Protein AF-A0AA91JUD6-F1 (afdb_monomer)

pLDDT: mean 76.7, std 18.63, range [24.27, 95.81]

Foldseek 3Di:
DCVVCCVVAVVLAPDPDDDDDPVCVCLQCDPPDVPRPNVSRDPDDDDDDDDPDPVDDDDDDDDDDDPPDDPPDLPVVLVVLPPPDLAEEAEDEAFQPDGDDDPSSLVSQVSSCVSPPQFPQLLRYEYEHAFDDDPVGGCVVVLVVCQVCVVVSVRRHNYYWYFHPVDPVRCVPTPVVVNVVSCVVCVVVRVVSSVVVVVVVLVVVLVVLLVVLVVVLVVLVCLLPPDVVQLVCCLVPQAQPQLLVVLVVVLVVLVVLLPPFDPVLVVLLVVLLVVLLDDDPVADLLNQLVVQCVVPVDSLRSLLVSLVVSLVVNLVSLVVSLVVLQVLLQVLLLSSQCSCCPRNVCVLQDPDHGLVSLVSLLVLFDPPQVLLNVLSVLSSDDPPCSSVVSCVLLVVLSVCSHSVNDDAPVNVVVVVVVVVVVVVVVVVVVVPDPDDDDDDDDDDDDDDDDDDDDDDDDDDDDDDDDDDDDDDDDDDDDDDDDVVVVVVVVVVVVSSVSSVVVSSVSSVSSSVSSSVSVVVCSSVSSNVSSVSSVSSCCRCPVDPCNSVSSSVSCPPLVNVVRSPPVSVVSVVSVVVSVVSVVVSVVVSVCSDPVNVCVVVPPD

Structure (mmCIF, N/CA/C/O backbone):
data_AF-A0AA91JUD6-F1
#
_entry.id   AF-A0AA91JUD6-F1
#
loop_
_atom_site.group_PDB
_atom_site.id
_atom_site.type_symbol
_atom_site.label_atom_id
_atom_site.label_alt_id
_atom_site.label_comp_id
_atom_site.label_asym_id
_atom_site.label_entity_id
_atom_site.label_seq_id
_atom_site.pdbx_PDB_ins_code
_atom_site.Cartn_x
_atom_site.Cartn_y
_atom_site.Cartn_z
_atom_site.occupancy
_atom_site.B_iso_or_equiv
_atom_site.auth_seq_id
_atom_site.auth_comp_id
_atom_site.auth_asym_id
_atom_site.auth_atom_id
_atom_site.pdbx_PDB_model_num
ATOM 1 N N . MET A 1 1 ? -6.968 -8.978 70.827 1.00 55.72 1 MET A N 1
ATOM 2 C CA . MET A 1 1 ? -7.531 -10.161 71.516 1.00 55.72 1 MET A CA 1
ATOM 3 C C . MET A 1 1 ? -7.317 -11.447 70.709 1.00 55.72 1 MET A C 1
ATOM 5 O O . MET A 1 1 ? -6.637 -12.331 71.208 1.00 55.72 1 MET A O 1
ATOM 9 N N . TYR A 1 2 ? -7.760 -11.520 69.444 1.00 63.50 2 TYR A N 1
ATOM 10 C CA . TYR A 1 2 ? -7.611 -12.704 68.572 1.00 63.50 2 TYR A CA 1
ATOM 11 C C . TYR A 1 2 ? -6.176 -13.236 68.401 1.00 63.50 2 TYR A C 1
ATOM 13 O O . TYR A 1 2 ? -5.949 -14.436 68.540 1.00 63.50 2 TYR A O 1
ATOM 21 N N . TYR A 1 3 ? -5.194 -12.368 68.138 1.00 68.06 3 TYR A N 1
ATOM 22 C CA . TYR A 1 3 ? -3.823 -12.805 67.822 1.00 68.06 3 TYR A CA 1
ATOM 23 C C . TYR A 1 3 ? -3.093 -13.451 69.017 1.00 68.06 3 TYR A C 1
ATOM 25 O O . TYR A 1 3 ? -2.318 -14.385 68.844 1.00 68.06 3 TYR A O 1
ATOM 33 N N . GLY A 1 4 ? -3.378 -12.994 70.242 1.00 73.00 4 GLY A N 1
ATOM 34 C CA . GLY A 1 4 ? -2.708 -13.471 71.460 1.00 73.00 4 GLY A CA 1
ATOM 35 C C . GLY A 1 4 ? -3.134 -14.872 71.908 1.00 73.00 4 GLY A C 1
ATOM 36 O O . GLY A 1 4 ? -2.356 -15.556 72.559 1.00 73.00 4 GLY A O 1
ATOM 37 N N . LYS A 1 5 ? -4.339 -15.311 71.524 1.00 76.69 5 LYS A N 1
ATOM 38 C CA . LYS A 1 5 ? -4.916 -16.620 71.882 1.00 76.69 5 LYS A CA 1
ATOM 39 C C . LYS A 1 5 ? -4.948 -17.607 70.706 1.00 76.69 5 LYS A C 1
ATOM 41 O O . LYS A 1 5 ? -5.511 -18.687 70.831 1.00 76.69 5 LYS A O 1
ATOM 46 N N . TYR A 1 6 ? -4.340 -17.269 69.560 1.00 79.50 6 TYR A N 1
ATOM 47 C CA . TYR A 1 6 ? -4.448 -18.051 68.316 1.00 79.50 6 TYR A CA 1
ATOM 48 C C . TYR A 1 6 ? -4.077 -19.528 68.481 1.00 79.50 6 TYR A C 1
ATOM 50 O O . TYR A 1 6 ? -4.792 -20.398 67.990 1.00 79.50 6 TYR A O 1
ATOM 58 N N . GLN A 1 7 ? -3.006 -19.831 69.220 1.00 81.12 7 GLN A N 1
ATOM 59 C CA . GLN A 1 7 ? -2.581 -21.218 69.449 1.00 81.12 7 GLN A CA 1
ATOM 60 C C . GLN A 1 7 ? -3.630 -22.056 70.194 1.00 81.12 7 GLN A C 1
ATOM 62 O O . GLN A 1 7 ? -3.669 -23.269 70.024 1.00 81.12 7 GLN A O 1
ATOM 67 N N . GLU A 1 8 ? -4.500 -21.422 70.980 1.00 80.06 8 GLU A N 1
ATOM 68 C CA . GLU A 1 8 ? -5.513 -22.099 71.793 1.00 80.06 8 GLU A CA 1
ATOM 69 C C . GLU A 1 8 ? -6.764 -22.477 70.992 1.00 80.06 8 GLU A C 1
ATOM 71 O O . GLU A 1 8 ? -7.475 -23.404 71.378 1.00 80.06 8 GLU A O 1
ATOM 76 N N . TYR A 1 9 ? -7.040 -21.781 69.882 1.00 80.94 9 TYR A N 1
ATOM 77 C CA . TYR A 1 9 ? -8.242 -22.015 69.076 1.00 80.94 9 TYR A CA 1
ATOM 78 C C . TYR A 1 9 ? -7.978 -22.401 67.616 1.00 80.94 9 TYR A C 1
ATOM 80 O O . TYR A 1 9 ? -8.907 -22.809 66.923 1.00 80.94 9 TYR A O 1
ATOM 88 N N . LYS A 1 10 ? -6.725 -22.351 67.140 1.00 82.50 10 LYS A N 1
ATOM 89 C CA . LYS A 1 10 ? -6.334 -22.699 65.760 1.00 82.50 10 LYS A CA 1
ATOM 90 C C . LYS A 1 10 ? -6.851 -24.065 65.303 1.00 82.50 10 LYS A C 1
ATOM 92 O O . LYS A 1 10 ? -7.220 -24.211 64.143 1.00 82.50 10 LYS A O 1
ATOM 97 N N . SER A 1 11 ? -6.885 -25.056 66.196 1.00 82.19 11 SER A N 1
ATOM 98 C CA . SER A 1 11 ? -7.379 -26.408 65.894 1.00 82.19 11 SER A CA 1
ATOM 99 C C . SER A 1 11 ? -8.873 -26.466 65.566 1.00 82.19 11 SER A C 1
ATOM 101 O O . SER A 1 11 ? -9.332 -27.480 65.054 1.00 82.19 11 SER A O 1
ATOM 103 N N . PHE A 1 12 ? -9.625 -25.407 65.873 1.00 79.12 12 PHE A N 1
ATOM 104 C CA . PHE A 1 12 ? -11.058 -25.291 65.608 1.00 79.12 12 PHE A CA 1
ATOM 105 C C . PHE A 1 12 ? -11.364 -24.445 64.358 1.00 79.12 12 PHE A C 1
ATOM 107 O O . PHE A 1 12 ? -12.526 -24.228 64.037 1.00 79.12 12 PHE A O 1
ATOM 114 N N . ILE A 1 13 ? -10.347 -23.960 63.635 1.00 81.44 13 ILE A N 1
ATOM 115 C CA . ILE A 1 13 ? -10.526 -23.175 62.405 1.00 81.44 13 ILE A CA 1
ATOM 116 C C . ILE A 1 13 ? -10.611 -24.123 61.200 1.00 81.44 13 ILE A C 1
ATOM 118 O O . ILE A 1 13 ? -9.805 -25.043 61.080 1.00 81.44 13 ILE A O 1
ATOM 122 N N . ASN A 1 14 ? -11.544 -23.863 60.274 1.00 81.31 14 ASN A N 1
ATOM 123 C CA . ASN A 1 14 ? -11.761 -24.632 59.033 1.00 81.31 14 ASN A CA 1
ATOM 124 C C . ASN A 1 14 ? -12.107 -26.121 59.233 1.00 81.31 14 ASN A C 1
ATOM 126 O O . ASN A 1 14 ? -11.886 -26.935 58.336 1.00 81.31 14 ASN A O 1
ATOM 130 N N . ILE A 1 15 ? -12.662 -26.481 60.389 1.00 82.62 15 ILE A N 1
ATOM 131 C CA . ILE A 1 15 ? -13.211 -27.820 60.627 1.00 82.62 15 ILE A CA 1
ATOM 132 C C . ILE A 1 15 ? -14.673 -27.909 60.146 1.00 82.62 15 ILE A C 1
ATOM 134 O O . ILE A 1 15 ? -15.346 -26.878 60.052 1.00 82.62 15 ILE A O 1
ATOM 138 N N . PRO A 1 16 ? -15.187 -29.116 59.838 1.00 82.62 16 PRO A N 1
ATOM 139 C CA . PRO A 1 16 ? -16.609 -29.315 59.559 1.00 82.62 16 PRO A CA 1
ATOM 140 C C . PRO A 1 16 ? -17.499 -28.883 60.741 1.00 82.62 16 PRO A C 1
ATOM 142 O O . PRO A 1 16 ? -17.035 -28.935 61.883 1.00 82.62 16 PRO A O 1
ATOM 145 N N . PRO A 1 17 ? -18.774 -28.510 60.502 1.00 83.81 17 PRO A N 1
ATOM 146 C CA . PRO A 1 17 ? -19.705 -28.148 61.570 1.00 83.81 17 PRO A CA 1
ATOM 147 C C . PRO A 1 17 ? -19.838 -29.252 62.628 1.00 83.81 17 PRO A C 1
ATOM 149 O O . PRO A 1 17 ? -20.084 -30.413 62.299 1.00 83.81 17 PRO A O 1
ATOM 152 N N . GLU A 1 18 ? -19.698 -28.878 63.898 1.00 85.25 18 GLU A N 1
ATOM 153 C CA . GLU A 1 18 ? -19.833 -29.777 65.047 1.00 85.25 18 GLU A CA 1
ATOM 154 C C . GLU A 1 18 ? -21.247 -29.656 65.643 1.00 85.25 18 GLU A C 1
ATOM 156 O O . GLU A 1 18 ? -21.742 -28.550 65.862 1.00 85.25 18 GLU A O 1
ATOM 161 N N . ILE A 1 19 ? -21.906 -30.788 65.920 1.00 84.75 19 ILE A N 1
ATOM 162 C CA . ILE A 1 19 ? -23.180 -30.819 66.656 1.00 84.75 19 ILE A CA 1
ATOM 163 C C . ILE A 1 19 ? -22.861 -30.959 68.144 1.00 84.75 19 ILE A C 1
ATOM 165 O O . ILE A 1 19 ? -22.230 -31.933 68.549 1.00 84.75 19 ILE A O 1
ATOM 169 N N . ILE A 1 20 ? -23.323 -30.005 68.950 1.00 86.31 20 ILE A N 1
ATOM 170 C CA . ILE A 1 20 ? -23.045 -29.931 70.390 1.00 86.31 20 ILE A CA 1
ATOM 171 C C . ILE A 1 20 ? -24.327 -30.045 71.224 1.00 86.31 20 ILE A C 1
ATOM 173 O O . ILE A 1 20 ? -25.421 -29.731 70.752 1.00 86.31 20 ILE A O 1
ATOM 177 N N . ASP A 1 21 ? -24.199 -30.477 72.482 1.00 85.38 21 ASP A N 1
ATOM 178 C CA . ASP A 1 21 ? -25.313 -30.484 73.435 1.00 85.38 21 ASP A CA 1
ATOM 179 C C . ASP A 1 21 ? -25.640 -29.051 73.895 1.00 85.38 21 ASP A C 1
ATOM 181 O O . ASP A 1 21 ? -24.763 -28.187 73.995 1.00 85.38 21 ASP A O 1
ATOM 185 N N . ARG A 1 22 ? -26.907 -28.791 74.242 1.00 82.44 22 ARG A N 1
ATOM 186 C CA . ARG A 1 22 ? -27.370 -27.491 74.756 1.00 82.44 22 ARG A CA 1
ATOM 187 C C . ARG A 1 22 ? -26.539 -27.006 75.945 1.00 82.44 22 ARG A C 1
ATOM 189 O O . ARG A 1 22 ? -26.330 -25.803 76.092 1.00 82.44 22 ARG A O 1
ATOM 196 N N . LYS A 1 23 ? -26.086 -27.923 76.802 1.00 85.00 23 LYS A N 1
ATOM 197 C CA . LYS A 1 23 ? -25.277 -27.594 77.988 1.00 85.00 23 LYS A CA 1
ATOM 198 C C . LYS A 1 23 ? -23.913 -27.009 77.624 1.00 85.00 23 LYS A C 1
ATOM 200 O O . LYS A 1 23 ? -23.383 -26.204 78.386 1.00 85.00 23 LYS A O 1
ATOM 205 N N . ASP A 1 24 ? -23.385 -27.371 76.459 1.00 84.19 24 ASP A N 1
ATOM 206 C CA . ASP A 1 24 ? -22.064 -26.957 75.996 1.00 84.19 24 ASP A CA 1
ATOM 207 C C . ASP A 1 24 ? -22.094 -25.656 75.189 1.00 84.19 24 ASP A C 1
ATOM 209 O O . ASP A 1 24 ? -21.037 -25.071 74.973 1.00 84.19 24 ASP A O 1
ATOM 213 N N . ILE A 1 25 ? -23.274 -25.150 74.798 1.00 82.88 25 ILE A N 1
ATOM 214 C CA . ILE A 1 25 ? -23.415 -23.935 73.974 1.00 82.88 25 ILE A CA 1
ATOM 215 C C . ILE A 1 25 ? -22.608 -22.765 74.545 1.00 82.88 25 ILE A C 1
ATOM 217 O O . ILE A 1 25 ? -21.831 -22.157 73.814 1.00 82.88 25 ILE A O 1
ATOM 221 N N . LYS 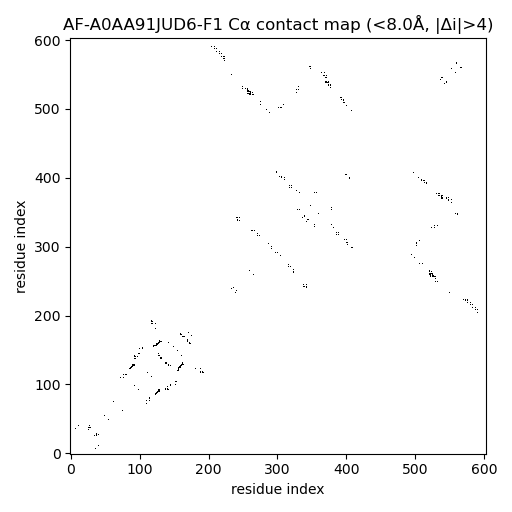A 1 26 ? -22.721 -22.489 75.854 1.00 79.81 26 LYS A N 1
ATOM 222 C CA . LYS A 1 26 ? -22.003 -21.377 76.513 1.00 79.81 26 LYS A CA 1
ATOM 223 C C . LYS A 1 26 ? -20.490 -21.422 76.278 1.00 79.81 26 LYS A C 1
ATOM 225 O O . LYS A 1 26 ? -19.874 -20.396 76.018 1.00 79.81 26 LYS A O 1
ATOM 230 N N . LYS A 1 27 ? -19.901 -22.621 76.241 1.00 80.44 27 LYS A N 1
ATOM 231 C CA . LYS A 1 27 ? -18.469 -22.838 75.976 1.00 80.44 27 LYS A CA 1
ATOM 232 C C . LYS A 1 27 ? -18.036 -22.381 74.578 1.00 80.44 27 LYS A C 1
ATOM 234 O O . LYS A 1 27 ? -16.847 -22.203 74.335 1.00 80.44 27 LYS A O 1
ATOM 239 N N . TYR A 1 28 ? -18.961 -22.216 73.647 1.00 78.31 28 TYR A N 1
ATOM 240 C CA . TYR A 1 28 ? -18.664 -21.812 72.277 1.00 78.31 28 TYR A CA 1
ATOM 241 C C . TYR A 1 28 ? -19.076 -20.365 71.981 1.00 78.31 28 TYR A C 1
ATOM 243 O O . TYR A 1 28 ? -18.701 -19.857 70.934 1.00 78.31 28 TYR A O 1
ATOM 251 N N . ILE A 1 29 ? -19.785 -19.681 72.889 1.00 76.00 29 ILE A N 1
ATOM 252 C CA . ILE A 1 29 ? -20.316 -18.330 72.632 1.00 76.00 29 ILE A CA 1
ATOM 253 C C . ILE A 1 29 ? -19.901 -17.265 73.651 1.00 76.00 29 ILE A C 1
ATOM 255 O O . ILE A 1 29 ? -20.037 -16.085 73.347 1.00 76.00 29 ILE A O 1
ATOM 259 N N . SER A 1 30 ? -19.400 -17.633 74.838 1.00 71.81 30 SER A N 1
ATOM 260 C CA . SER A 1 30 ? -19.009 -16.657 75.863 1.00 71.81 30 SER A CA 1
ATOM 261 C C . SER A 1 30 ? -17.625 -16.910 76.470 1.00 71.81 30 SER A C 1
ATOM 263 O O . SER A 1 30 ? -17.129 -18.042 76.551 1.00 71.81 30 SER A O 1
ATOM 265 N N . ASP A 1 31 ? -16.997 -15.815 76.909 1.00 69.88 31 ASP A N 1
ATOM 266 C CA . ASP A 1 31 ? -15.751 -15.805 77.681 1.00 69.88 31 ASP A CA 1
ATOM 267 C C . ASP A 1 31 ? -16.073 -15.723 79.183 1.00 69.88 31 ASP A C 1
ATOM 269 O O . ASP A 1 31 ? -15.815 -14.714 79.833 1.00 69.88 31 ASP A O 1
ATOM 273 N N . ASP A 1 32 ? -16.708 -16.767 79.728 1.00 57.56 32 ASP A N 1
ATOM 274 C CA . ASP A 1 32 ? -17.216 -16.748 81.113 1.00 57.56 32 ASP A CA 1
ATOM 275 C C . ASP A 1 32 ? -16.092 -16.676 82.179 1.00 57.56 32 ASP A C 1
ATOM 277 O O . ASP A 1 32 ? -16.353 -16.219 83.286 1.00 57.56 32 ASP A O 1
ATOM 281 N N . ASP A 1 33 ? -14.842 -17.064 81.861 1.00 58.56 33 ASP A N 1
ATOM 282 C CA . ASP A 1 33 ? -13.745 -17.215 82.846 1.00 58.56 33 ASP A CA 1
ATOM 283 C C . ASP A 1 33 ? -12.336 -16.792 82.349 1.00 58.56 33 ASP A C 1
ATOM 285 O O . ASP A 1 33 ? -11.325 -17.086 82.996 1.00 58.56 33 ASP A O 1
ATOM 289 N N . GLY A 1 34 ? -12.191 -16.195 81.158 1.00 60.41 34 GLY A N 1
ATOM 290 C CA . GLY A 1 34 ? -10.887 -15.833 80.568 1.00 60.41 34 GLY A CA 1
ATOM 291 C C . GLY A 1 34 ? -10.033 -17.018 80.083 1.00 60.41 34 GLY A C 1
ATOM 292 O O . GLY A 1 34 ? -9.062 -16.821 79.343 1.00 60.41 34 GLY A O 1
ATOM 293 N N . LYS A 1 35 ? -10.401 -18.249 80.467 1.00 61.38 35 LYS A N 1
ATOM 294 C CA . LYS A 1 35 ? -9.728 -19.525 80.150 1.00 61.38 35 LYS A CA 1
ATOM 295 C C . LYS A 1 35 ? -10.261 -20.229 78.903 1.00 61.38 35 LYS A C 1
ATOM 297 O O . LYS A 1 35 ? -9.716 -21.258 78.509 1.00 61.38 35 LYS A O 1
ATOM 302 N N . ASN A 1 36 ? -11.346 -19.736 78.317 1.00 70.94 36 ASN A N 1
ATOM 303 C CA . ASN A 1 36 ? -12.001 -20.387 77.195 1.00 70.94 36 ASN A CA 1
ATOM 304 C C . ASN A 1 36 ? -11.754 -19.587 75.918 1.00 70.94 36 ASN A C 1
ATOM 306 O O . ASN A 1 36 ? -12.243 -18.477 75.796 1.00 70.94 36 ASN A O 1
ATOM 310 N N . SER A 1 37 ? -11.013 -20.147 74.966 1.00 75.31 37 SER A N 1
ATOM 311 C CA . SER A 1 37 ? -10.688 -19.466 73.701 1.00 75.31 37 SER A CA 1
ATOM 312 C C . SER A 1 37 ? -11.450 -20.040 72.505 1.00 75.31 37 SER A C 1
ATOM 314 O O . SER A 1 37 ? -11.272 -19.575 71.385 1.00 75.31 37 SER A O 1
ATOM 316 N N . LYS A 1 38 ? -12.322 -21.036 72.727 1.00 78.31 38 LYS A N 1
ATOM 317 C CA . LYS A 1 38 ? -13.057 -21.724 71.655 1.00 78.31 38 LYS A CA 1
ATOM 318 C C . LYS A 1 38 ? -14.015 -20.813 70.893 1.00 78.31 38 LYS A C 1
ATOM 320 O O . LYS A 1 38 ? -14.143 -20.972 69.685 1.00 78.31 38 LYS A O 1
ATOM 325 N N . TYR A 1 39 ? -14.639 -19.853 71.576 1.00 79.88 39 TYR A N 1
ATOM 326 C CA . TYR A 1 39 ? -15.582 -18.916 70.958 1.00 79.88 39 TYR A CA 1
ATOM 327 C C . TYR A 1 39 ? -14.944 -18.084 69.832 1.00 79.88 39 TYR A C 1
ATOM 329 O O . TYR A 1 39 ? -15.621 -17.722 68.879 1.00 79.88 39 TYR A O 1
ATOM 337 N N . LEU A 1 40 ? -13.623 -17.858 69.883 1.00 79.38 40 LEU A N 1
ATOM 338 C CA . LEU A 1 40 ? -12.876 -17.112 68.861 1.00 79.38 40 LEU A CA 1
ATOM 339 C C . LEU A 1 40 ? -12.769 -17.855 67.518 1.00 79.38 40 LEU A C 1
ATOM 341 O O . LEU A 1 40 ? -12.414 -17.243 66.514 1.00 79.38 40 LEU A O 1
ATOM 345 N N . ALA A 1 41 ? -13.034 -19.165 67.491 1.00 80.12 41 ALA A N 1
ATOM 346 C CA . ALA A 1 41 ? -13.034 -19.973 66.271 1.00 80.12 41 ALA A CA 1
ATOM 347 C C . ALA A 1 41 ? -14.442 -20.224 65.707 1.00 80.12 41 ALA A C 1
ATOM 349 O O . ALA A 1 41 ? -14.574 -20.851 64.655 1.00 80.12 41 ALA A O 1
ATOM 350 N N . VAL A 1 42 ? -15.494 -19.771 66.395 1.00 79.88 42 VAL A N 1
ATOM 351 C CA . VAL A 1 42 ? -16.877 -20.014 65.980 1.00 79.88 42 VAL A CA 1
ATOM 352 C C . VAL A 1 42 ? -17.281 -18.976 64.944 1.00 79.88 42 VAL A C 1
ATOM 354 O O . VAL A 1 42 ? -17.349 -17.786 65.229 1.00 79.88 42 VAL A O 1
ATOM 357 N N . LYS A 1 43 ? -17.549 -19.445 63.723 1.00 76.94 43 LYS A N 1
ATOM 358 C CA . LYS A 1 43 ? -18.047 -18.606 62.627 1.00 76.94 43 LYS A CA 1
ATOM 359 C C . LYS A 1 43 ? -19.559 -18.377 62.712 1.00 76.94 43 LYS A C 1
ATOM 361 O O . LYS A 1 43 ? -20.024 -17.289 62.406 1.00 76.94 43 LYS A O 1
ATOM 366 N N . GLU A 1 44 ? -20.312 -19.413 63.074 1.00 78.12 44 GLU A N 1
ATOM 367 C CA . GLU A 1 44 ? -21.776 -19.411 63.108 1.00 78.12 44 GLU A CA 1
ATOM 368 C C . GLU A 1 44 ? -22.259 -20.481 64.096 1.00 78.12 44 GLU A C 1
ATOM 370 O O . GLU A 1 44 ? -21.678 -21.568 64.164 1.00 78.12 44 GLU A O 1
ATOM 375 N N . LEU A 1 45 ? -23.322 -20.187 64.849 1.00 80.19 45 LEU A N 1
ATOM 376 C CA . LEU A 1 45 ? -24.024 -21.151 65.694 1.00 80.19 45 LEU A CA 1
ATOM 377 C C . LEU A 1 45 ? -25.480 -21.258 65.234 1.00 80.19 45 LEU A C 1
ATOM 379 O O . LEU A 1 45 ? -26.263 -20.331 65.416 1.00 80.19 45 LEU A O 1
ATOM 383 N N . GLY A 1 46 ? -25.858 -22.417 64.695 1.00 82.31 46 GLY A N 1
ATOM 384 C CA . GLY A 1 46 ? -27.246 -22.721 64.351 1.00 82.31 46 GLY A CA 1
ATOM 385 C C . GLY A 1 46 ? -27.948 -23.482 65.473 1.00 82.31 46 GLY A C 1
ATOM 386 O O . GLY A 1 46 ? -27.578 -24.616 65.777 1.00 82.31 46 GLY A O 1
ATOM 387 N N . ILE A 1 47 ? -28.996 -22.902 66.062 1.00 80.81 47 ILE A N 1
ATOM 388 C CA . ILE A 1 47 ? -29.846 -23.583 67.048 1.00 80.81 47 ILE A CA 1
ATOM 389 C C . ILE A 1 47 ? -31.136 -24.022 66.360 1.00 80.81 47 ILE A C 1
ATOM 391 O O . ILE A 1 47 ? -31.890 -23.200 65.849 1.00 80.81 47 ILE A O 1
ATOM 395 N N . ARG A 1 48 ? -31.410 -25.330 66.367 1.00 77.88 48 ARG A N 1
ATOM 396 C CA . ARG A 1 48 ? -32.671 -25.898 65.874 1.00 77.88 48 ARG A CA 1
ATOM 397 C C . ARG A 1 48 ? -33.447 -26.487 67.040 1.00 77.88 48 ARG A C 1
ATOM 399 O O . ARG A 1 48 ? -32.971 -27.403 67.707 1.00 77.88 48 ARG A O 1
ATOM 406 N N . CYS A 1 49 ? -34.644 -25.975 67.277 1.00 74.00 49 CYS A N 1
ATOM 407 C CA . CYS A 1 49 ? -35.554 -26.477 68.297 1.00 74.00 49 CYS A CA 1
ATOM 408 C C . CYS A 1 49 ? -36.983 -26.533 67.749 1.00 74.00 49 CYS A C 1
ATOM 410 O O . CYS A 1 49 ? -37.306 -25.887 66.754 1.00 74.00 49 CYS A O 1
ATOM 412 N N . GLN A 1 50 ? -37.836 -27.338 68.384 1.00 69.81 50 GLN A N 1
ATOM 413 C CA . GLN A 1 50 ? -39.263 -27.321 68.077 1.00 69.81 50 GLN A CA 1
ATOM 414 C C . GLN A 1 50 ? -39.885 -26.046 68.642 1.00 69.81 50 GLN A C 1
ATOM 416 O O . GLN A 1 50 ? -39.702 -25.726 69.819 1.00 69.81 50 GLN A O 1
ATOM 421 N N . PHE A 1 51 ? -40.623 -25.332 67.797 1.00 69.25 51 PHE A N 1
ATOM 422 C CA . PHE A 1 51 ? -41.384 -24.166 68.213 1.00 69.25 51 PHE A CA 1
ATOM 423 C C . PHE A 1 51 ? -42.637 -24.610 68.979 1.00 69.25 51 PHE A C 1
ATOM 425 O O . PHE A 1 51 ? -43.267 -25.605 68.622 1.00 69.25 51 PHE A O 1
ATOM 432 N N . GLN A 1 52 ? -42.993 -23.896 70.051 1.00 63.41 52 GLN A N 1
ATOM 433 C CA . GLN A 1 52 ? -44.102 -24.297 70.932 1.00 63.41 52 GLN A CA 1
ATOM 434 C C . GLN A 1 52 ? -45.475 -24.219 70.238 1.00 63.41 52 GLN A C 1
ATOM 436 O O . GLN A 1 52 ? -46.386 -24.954 70.612 1.00 63.41 52 GLN A O 1
ATOM 441 N N . ASN A 1 53 ? -45.612 -23.385 69.201 1.00 64.75 53 ASN A N 1
ATOM 442 C CA . ASN A 1 53 ? -46.822 -23.293 68.384 1.00 64.75 53 ASN A CA 1
ATOM 443 C C . ASN A 1 53 ? -46.672 -24.149 67.117 1.00 64.75 53 ASN A C 1
ATOM 445 O O . ASN A 1 53 ? -45.951 -23.769 66.199 1.00 64.75 53 ASN A O 1
ATOM 449 N N . GLN A 1 54 ? -47.373 -25.285 67.056 1.00 59.38 54 GLN A N 1
ATOM 450 C CA . GLN A 1 54 ? -47.292 -26.235 65.932 1.00 59.38 54 GLN A CA 1
ATOM 451 C C . GLN A 1 54 ? -47.941 -25.732 64.630 1.00 59.38 54 GLN A C 1
ATOM 453 O O . GLN A 1 54 ? -47.693 -26.298 63.572 1.00 59.38 54 GLN A O 1
ATOM 458 N N . GLU A 1 55 ? -48.762 -24.681 64.701 1.00 61.09 55 GLU A N 1
ATOM 459 C CA . GLU A 1 55 ? -49.440 -24.072 63.543 1.00 61.09 55 GLU A CA 1
ATOM 460 C C . GLU A 1 55 ? -48.535 -23.123 62.741 1.00 61.09 55 GLU A C 1
ATOM 462 O O . GLU A 1 55 ? -48.933 -22.603 61.702 1.00 61.09 55 GLU A O 1
ATOM 467 N N . VAL A 1 56 ? -47.313 -22.886 63.220 1.00 64.56 56 VAL A N 1
ATOM 468 C CA . VAL A 1 56 ? -46.356 -21.967 62.611 1.00 64.56 56 VAL A CA 1
ATOM 469 C C . VAL A 1 56 ? -45.330 -22.768 61.807 1.00 64.56 56 VAL A C 1
ATOM 471 O O . VAL A 1 56 ? -44.829 -23.789 62.279 1.00 64.56 56 VAL A O 1
ATOM 474 N N . GLY A 1 57 ? -45.032 -22.317 60.583 1.00 65.94 57 GLY A N 1
ATOM 475 C CA . GLY A 1 57 ? -44.024 -22.928 59.711 1.00 65.94 57 GLY A CA 1
ATOM 476 C C . GLY A 1 57 ? -42.593 -22.823 60.259 1.00 65.94 57 GLY A C 1
ATOM 477 O O . GLY A 1 57 ? -42.357 -22.507 61.425 1.00 65.94 57 GLY A O 1
ATOM 478 N N . HIS A 1 58 ? -41.596 -23.085 59.413 1.00 70.00 58 HIS A N 1
ATOM 479 C CA . HIS A 1 58 ? -40.195 -22.931 59.807 1.00 70.00 58 HIS A CA 1
ATOM 480 C C . HIS A 1 58 ? -39.850 -21.449 60.012 1.00 70.00 58 HIS A C 1
ATOM 482 O O . HIS A 1 58 ? -39.806 -20.694 59.049 1.00 70.00 58 HIS A O 1
ATOM 488 N N . ILE A 1 59 ? -39.578 -21.050 61.257 1.00 76.25 59 ILE A N 1
ATOM 489 C CA . ILE A 1 59 ? -39.050 -19.721 61.593 1.00 76.25 59 ILE A CA 1
ATOM 490 C C . ILE A 1 59 ? -37.564 -19.838 61.904 1.00 76.25 59 ILE A C 1
ATOM 492 O O . ILE A 1 59 ? -37.157 -20.661 62.728 1.00 76.25 59 ILE A O 1
ATOM 496 N N . GLY A 1 60 ? -36.771 -18.976 61.274 1.00 77.69 60 GLY A N 1
ATOM 497 C CA . GLY A 1 60 ? -35.403 -18.684 61.677 1.00 77.69 60 GLY A CA 1
ATOM 498 C C . GLY A 1 60 ? -35.358 -17.388 62.479 1.00 77.69 60 GLY A C 1
ATOM 499 O O . GLY A 1 60 ? -36.013 -16.414 62.124 1.00 77.69 60 GLY A O 1
ATOM 500 N N . VAL A 1 61 ? -34.579 -17.370 63.558 1.00 81.50 61 VAL A N 1
ATOM 501 C CA . VAL A 1 61 ? -34.203 -16.128 64.240 1.00 81.50 61 VAL A CA 1
ATOM 502 C C . VAL A 1 61 ? -32.699 -15.998 64.112 1.00 81.50 61 VAL A C 1
ATOM 504 O O . VAL A 1 61 ? -31.965 -16.904 64.509 1.00 81.50 61 VAL A O 1
ATOM 507 N N . ILE A 1 62 ? -32.257 -14.885 63.537 1.00 79.38 62 ILE A N 1
ATOM 508 C CA . ILE A 1 62 ? -30.843 -14.574 63.376 1.00 79.38 62 ILE A CA 1
ATOM 509 C C . ILE A 1 62 ? -30.489 -13.540 64.437 1.00 79.38 62 ILE A C 1
ATOM 511 O O . ILE A 1 62 ? -30.969 -12.409 64.389 1.00 79.38 62 ILE A O 1
ATOM 515 N N . ASP A 1 63 ? -29.682 -13.950 65.413 1.00 79.56 63 ASP A N 1
ATOM 516 C CA . ASP A 1 63 ? -29.130 -13.031 66.403 1.00 79.56 63 ASP A CA 1
ATOM 517 C C . ASP A 1 63 ? -27.877 -12.361 65.836 1.00 79.56 63 ASP A C 1
ATOM 519 O O . ASP A 1 63 ? -27.010 -13.017 65.251 1.00 79.56 63 ASP A O 1
ATOM 523 N N . LEU A 1 64 ? -27.802 -11.043 65.990 1.00 75.56 64 LEU A N 1
ATOM 524 C CA . LEU A 1 64 ? -26.742 -10.213 65.432 1.00 75.56 64 LEU A CA 1
ATOM 525 C C . LEU A 1 64 ? -25.926 -9.596 66.574 1.00 75.56 64 LEU A C 1
ATOM 527 O O . LEU A 1 64 ? -26.510 -9.163 67.570 1.00 75.56 64 LEU A O 1
ATOM 531 N N . PRO A 1 65 ? -24.589 -9.500 66.448 1.00 67.38 65 PRO A N 1
ATOM 532 C CA . PRO A 1 65 ? -23.762 -8.857 67.465 1.00 67.38 65 PRO A CA 1
ATOM 533 C C . PRO A 1 65 ? -24.232 -7.423 67.757 1.00 67.38 65 PRO A C 1
ATOM 535 O O . PRO A 1 65 ? -24.490 -6.641 66.842 1.00 67.38 65 PRO A O 1
ATOM 538 N N . GLY A 1 66 ? -24.321 -7.053 69.037 1.00 64.94 66 GLY A N 1
ATOM 539 C CA . GLY A 1 66 ? -24.685 -5.692 69.437 1.00 64.94 66 GLY A CA 1
ATOM 540 C C . GLY A 1 66 ? -23.578 -4.674 69.128 1.00 64.94 66 GLY A C 1
ATOM 541 O O . GLY A 1 66 ? -22.400 -4.941 69.350 1.00 64.94 66 GLY A O 1
ATOM 542 N N . PHE A 1 67 ? -23.949 -3.462 68.702 1.00 58.12 67 PHE A N 1
ATOM 543 C CA . PHE A 1 67 ? -23.029 -2.375 68.300 1.00 58.12 67 PHE A CA 1
ATOM 544 C C . PHE A 1 67 ? -22.222 -1.714 69.444 1.00 58.12 67 PHE A C 1
ATOM 546 O O . PHE A 1 67 ? -21.689 -0.619 69.285 1.00 58.12 67 PHE A O 1
ATOM 553 N N . GLY A 1 68 ? -22.124 -2.351 70.612 1.00 52.72 68 GLY A N 1
ATOM 554 C CA . GLY A 1 68 ? -21.447 -1.792 71.786 1.00 52.72 68 GLY A CA 1
ATOM 555 C C . GLY A 1 68 ? -19.933 -2.005 71.828 1.00 52.72 68 GLY A C 1
ATOM 556 O O . GLY A 1 68 ? -19.240 -1.175 72.408 1.00 52.72 68 GLY A O 1
ATOM 557 N N . ASP A 1 69 ? -19.414 -3.072 71.208 1.00 49.03 69 ASP A N 1
ATOM 558 C CA . ASP A 1 69 ? -18.074 -3.576 71.552 1.00 49.03 69 ASP A CA 1
ATOM 559 C C . ASP A 1 69 ? -17.093 -3.752 70.385 1.00 49.03 69 ASP A C 1
ATOM 561 O O . ASP A 1 69 ? -15.958 -4.179 70.605 1.00 49.03 69 ASP A O 1
ATOM 565 N N . THR A 1 70 ? -17.433 -3.432 69.133 1.00 47.22 70 THR A N 1
ATOM 566 C CA . THR A 1 70 ? -16.426 -3.485 68.055 1.00 47.22 70 THR A CA 1
ATOM 567 C C . THR A 1 70 ? -16.837 -2.696 66.812 1.00 47.22 70 THR A C 1
ATOM 569 O O . THR A 1 70 ? -17.961 -2.771 66.340 1.00 47.22 70 THR A O 1
ATOM 572 N N . ILE A 1 71 ? -15.883 -1.941 66.259 1.00 44.78 71 ILE A N 1
ATOM 573 C CA . ILE A 1 71 ? -15.985 -1.179 64.996 1.00 44.78 71 ILE A CA 1
ATOM 574 C C . ILE A 1 71 ? -16.034 -2.114 63.757 1.00 44.78 71 ILE A C 1
ATOM 576 O O . ILE A 1 71 ? -16.231 -1.664 62.634 1.00 44.78 71 ILE A O 1
ATOM 580 N N . LEU A 1 72 ? -15.896 -3.427 63.954 1.00 48.47 72 LEU A N 1
ATOM 581 C CA . LEU A 1 72 ? -16.331 -4.461 63.015 1.00 48.47 72 LEU A CA 1
ATOM 582 C C . LEU A 1 72 ? -17.721 -4.878 63.507 1.00 48.47 72 LEU A C 1
ATOM 584 O O . LEU A 1 72 ? -17.816 -5.402 64.606 1.00 48.47 72 LEU A O 1
ATOM 588 N N . ASP A 1 73 ? -18.832 -4.639 62.818 1.00 61.09 73 ASP A N 1
ATOM 589 C CA . ASP A 1 73 ? -19.141 -5.453 61.648 1.00 61.09 73 ASP A CA 1
ATOM 590 C C . ASP A 1 73 ? -20.343 -4.882 60.859 1.00 61.09 73 ASP A C 1
ATOM 592 O O . ASP A 1 73 ? -21.342 -5.553 60.603 1.00 61.09 73 ASP A O 1
ATOM 596 N N . THR A 1 74 ? -20.285 -3.601 60.478 1.00 63.50 74 THR A N 1
ATOM 597 C CA . THR A 1 74 ? -21.313 -2.982 59.616 1.00 63.50 74 THR A CA 1
ATOM 598 C C . THR A 1 74 ? -21.498 -3.771 58.314 1.00 63.50 74 THR A C 1
ATOM 600 O O . THR A 1 74 ? -22.616 -3.898 57.823 1.00 63.50 74 THR A O 1
ATOM 603 N N . GLU A 1 75 ? -20.419 -4.350 57.775 1.00 66.75 75 GLU A N 1
ATOM 604 C CA . GLU A 1 75 ? -20.465 -5.226 56.601 1.00 66.75 75 GLU A CA 1
ATOM 605 C C . GLU A 1 75 ? -21.173 -6.555 56.876 1.00 66.75 75 GLU A C 1
ATOM 607 O O . GLU A 1 75 ? -21.982 -6.969 56.047 1.00 66.75 75 GLU A O 1
ATOM 612 N N . LEU A 1 76 ? -20.930 -7.212 58.018 1.00 67.94 76 LEU A N 1
ATOM 613 C CA . LEU A 1 76 ? -21.677 -8.414 58.399 1.00 67.94 76 LEU A CA 1
ATOM 614 C C . LEU A 1 76 ? -23.152 -8.095 58.631 1.00 67.94 76 LEU A C 1
ATOM 616 O O . LEU A 1 76 ? -23.992 -8.845 58.149 1.00 67.94 76 LEU A O 1
ATOM 620 N N . LEU A 1 77 ? -23.480 -6.977 59.290 1.00 69.62 77 LEU A N 1
ATOM 621 C CA . LEU A 1 77 ? -24.868 -6.539 59.441 1.00 69.62 77 LEU A CA 1
ATOM 622 C C . LEU A 1 77 ? -25.522 -6.363 58.065 1.00 69.62 77 LEU A C 1
ATOM 624 O O . LEU A 1 77 ? -26.557 -6.964 57.806 1.00 69.62 77 LEU A O 1
ATOM 628 N N . ILE A 1 78 ? -24.902 -5.603 57.156 1.00 70.94 78 ILE A N 1
ATOM 629 C CA . ILE A 1 78 ? -25.429 -5.395 55.798 1.00 70.94 78 ILE A CA 1
ATOM 630 C C . ILE A 1 78 ? -25.575 -6.729 55.058 1.00 70.94 78 ILE A C 1
ATOM 632 O O . ILE A 1 78 ? -26.589 -6.970 54.408 1.00 70.94 78 ILE A O 1
ATOM 636 N N . LYS A 1 79 ? -24.572 -7.604 55.148 1.00 72.94 79 LYS A N 1
ATOM 637 C CA . LYS A 1 79 ? -24.570 -8.902 54.474 1.00 72.94 79 LYS A CA 1
ATOM 638 C C . LYS A 1 79 ? -25.678 -9.814 54.988 1.00 72.94 79 LYS A C 1
ATOM 640 O O . LYS A 1 79 ? -26.340 -10.437 54.170 1.00 72.94 79 LYS A O 1
ATOM 645 N N . THR A 1 80 ? -25.870 -9.891 56.301 1.00 70.94 80 THR A N 1
ATOM 646 C CA . THR A 1 80 ? -26.897 -10.734 56.919 1.00 70.94 80 THR A CA 1
ATOM 647 C C . THR A 1 80 ? -28.290 -10.160 56.694 1.00 70.94 80 THR A C 1
ATOM 649 O O . THR A 1 80 ? -29.209 -10.911 56.392 1.00 70.94 80 THR A O 1
ATOM 652 N N . LEU A 1 81 ? -28.448 -8.832 56.742 1.00 72.06 81 LEU A N 1
ATOM 653 C CA . LEU A 1 81 ? -29.716 -8.188 56.398 1.00 72.06 81 LEU A CA 1
ATOM 654 C C . LEU A 1 81 ? -30.133 -8.486 54.947 1.00 72.06 81 LEU A C 1
ATOM 656 O O . LEU A 1 81 ? -31.303 -8.734 54.687 1.00 72.06 81 LEU A O 1
ATOM 660 N N . LYS A 1 82 ? -29.180 -8.571 54.013 1.00 68.50 82 LYS A N 1
ATOM 661 C CA . LYS A 1 82 ? -29.439 -8.933 52.609 1.00 68.50 82 LYS A CA 1
ATOM 662 C C . LYS A 1 82 ? -29.863 -10.397 52.368 1.00 68.50 82 LYS A C 1
ATOM 664 O O . LYS A 1 82 ? -30.121 -10.736 51.218 1.00 68.50 82 LYS A O 1
ATOM 669 N N . GLN A 1 83 ? -29.907 -11.268 53.382 1.00 65.31 83 GLN A N 1
ATOM 670 C CA . GLN A 1 83 ? -30.230 -12.701 53.240 1.00 65.31 83 GLN A CA 1
ATOM 671 C C . GLN A 1 83 ? -31.722 -13.020 53.469 1.00 65.31 83 GLN A C 1
ATOM 673 O O . GLN A 1 83 ? -32.037 -13.859 54.306 1.00 65.31 83 GLN A O 1
ATOM 678 N N . ASP A 1 84 ? -32.626 -12.380 52.721 1.00 66.50 84 ASP A N 1
ATOM 679 C CA . ASP A 1 84 ? -34.083 -12.623 52.772 1.00 66.50 84 ASP A CA 1
ATOM 680 C C . ASP A 1 84 ? -34.682 -12.500 54.191 1.00 66.50 84 ASP A C 1
ATOM 682 O O . ASP A 1 84 ? -35.276 -13.430 54.733 1.00 66.50 84 ASP A O 1
ATOM 686 N N . ILE A 1 85 ? -34.494 -11.342 54.835 1.00 78.25 85 ILE A N 1
ATOM 687 C CA . ILE A 1 85 ? -35.134 -11.045 56.123 1.00 78.25 85 ILE A CA 1
ATOM 688 C C . ILE A 1 85 ? -36.570 -10.563 55.909 1.00 78.25 85 ILE A C 1
ATOM 690 O O . ILE A 1 85 ? -36.794 -9.526 55.291 1.00 78.25 85 ILE A O 1
ATOM 694 N N . ASP A 1 86 ? -37.526 -11.259 56.525 1.00 79.62 86 ASP A N 1
ATOM 695 C CA . ASP A 1 86 ? -38.948 -10.892 56.491 1.00 79.62 86 ASP A CA 1
ATOM 696 C C . ASP A 1 86 ? -39.359 -9.923 57.616 1.00 79.62 86 ASP A C 1
ATOM 698 O O . ASP A 1 86 ? -40.372 -9.229 57.514 1.00 79.62 86 ASP A O 1
ATOM 702 N N . PHE A 1 87 ? -38.604 -9.885 58.722 1.00 86.31 87 PHE A N 1
ATOM 703 C CA . PHE A 1 87 ? -38.934 -9.072 59.896 1.00 86.31 87 PHE A CA 1
ATOM 704 C C . PHE A 1 87 ? -37.712 -8.715 60.742 1.00 86.31 87 PHE A C 1
ATOM 706 O O . PHE A 1 87 ? -36.823 -9.543 60.940 1.00 86.31 87 PHE A O 1
ATOM 713 N N . ILE A 1 88 ? -37.704 -7.516 61.330 1.00 88.94 88 ILE A N 1
ATOM 714 C CA . ILE A 1 88 ? -36.595 -7.035 62.169 1.00 88.94 88 ILE A CA 1
ATOM 715 C C . ILE A 1 88 ? -37.063 -6.738 63.595 1.00 88.94 88 ILE A C 1
ATOM 717 O O . ILE A 1 88 ? -38.046 -6.036 63.827 1.00 88.94 88 ILE A O 1
ATOM 721 N N . LEU A 1 89 ? -36.308 -7.222 64.580 1.00 91.75 89 LEU A N 1
ATOM 722 C CA . LEU A 1 89 ? -36.498 -6.879 65.987 1.00 91.75 89 LEU A CA 1
ATOM 723 C C . LEU A 1 89 ? -35.335 -6.022 66.480 1.00 91.75 89 LEU A C 1
ATOM 725 O O . LEU A 1 89 ? -34.227 -6.511 66.674 1.00 91.75 89 LEU A O 1
ATOM 729 N N . PHE A 1 90 ? -35.603 -4.745 66.739 1.00 90.88 90 PHE A N 1
ATOM 730 C CA . PHE A 1 90 ? -34.664 -3.869 67.429 1.00 90.88 90 PHE A CA 1
ATOM 731 C C . PHE A 1 90 ? -34.846 -4.043 68.933 1.00 90.88 90 PHE A C 1
ATOM 733 O O . PHE A 1 90 ? -35.887 -3.679 69.472 1.00 90.88 90 PHE A O 1
ATOM 740 N N . VAL A 1 91 ? -33.858 -4.605 69.629 1.00 90.81 91 VAL A N 1
ATOM 741 C CA . VAL A 1 91 ? -33.951 -4.861 71.075 1.00 90.81 91 VAL A CA 1
ATOM 742 C C . VAL A 1 91 ? -33.064 -3.884 71.840 1.00 90.81 91 VAL A C 1
ATOM 744 O O . VAL A 1 91 ? -31.849 -3.854 71.654 1.00 90.81 91 VAL A O 1
ATOM 747 N N . ARG A 1 92 ? -33.652 -3.108 72.757 1.00 89.38 92 ARG A N 1
ATOM 748 C CA . ARG A 1 92 ? -32.928 -2.184 73.642 1.00 89.38 92 ARG A CA 1
ATOM 749 C C . ARG A 1 92 ? -33.308 -2.448 75.093 1.00 89.38 92 ARG A C 1
ATOM 751 O O . ARG A 1 92 ? -34.485 -2.527 75.424 1.00 89.38 92 ARG A O 1
ATOM 758 N N . LYS A 1 93 ? -32.315 -2.533 75.984 1.00 89.81 93 LYS A N 1
ATOM 759 C CA . LYS A 1 93 ? -32.518 -2.551 77.444 1.00 89.81 93 LYS A CA 1
ATOM 760 C C . LYS A 1 93 ? -32.131 -1.192 78.041 1.00 89.81 93 LYS A C 1
ATOM 762 O O . LYS A 1 93 ? -30.935 -0.972 78.238 1.00 89.81 93 LYS A O 1
ATOM 767 N N . PRO A 1 94 ? -33.086 -0.300 78.349 1.00 87.94 94 PRO A N 1
ATOM 768 C CA . PRO A 1 94 ? -32.772 0.965 79.003 1.00 87.94 94 PRO A CA 1
ATOM 769 C C . PRO A 1 94 ? -32.288 0.756 80.441 1.00 87.94 94 PRO A C 1
ATOM 771 O O . PRO A 1 94 ? -32.767 -0.151 81.134 1.00 87.94 94 PRO A O 1
ATOM 774 N N . ASP A 1 95 ? -31.375 1.604 80.910 1.00 84.88 95 ASP A N 1
ATOM 775 C CA . ASP A 1 95 ? -30.925 1.565 82.306 1.00 84.88 95 ASP A CA 1
ATOM 776 C C . ASP A 1 95 ? -31.909 2.260 83.266 1.00 84.88 95 ASP A C 1
ATOM 778 O O . ASP A 1 95 ? -32.651 3.183 82.909 1.00 84.88 95 ASP A O 1
ATOM 782 N N . SER A 1 96 ? -31.941 1.789 84.517 1.00 80.31 96 SER A N 1
ATOM 783 C CA . SER A 1 96 ? -32.823 2.323 85.565 1.00 80.31 96 SER A CA 1
ATOM 784 C C . SER A 1 96 ? -32.433 3.738 86.009 1.00 80.31 96 SER A C 1
ATOM 786 O O . SER A 1 96 ? -33.297 4.506 86.423 1.00 80.31 96 SER A O 1
ATOM 788 N N . ASP A 1 97 ? -31.156 4.104 85.867 1.00 72.69 97 ASP A N 1
ATOM 789 C CA . ASP A 1 97 ? -30.547 5.286 86.492 1.00 72.69 97 ASP A CA 1
ATOM 790 C C . ASP A 1 97 ? -30.449 6.481 85.518 1.00 72.69 97 ASP A C 1
ATOM 792 O O . ASP A 1 97 ? -29.448 7.189 85.479 1.00 72.69 97 ASP A O 1
ATOM 796 N N . GLY A 1 98 ? -31.496 6.712 84.716 1.00 69.44 98 GLY A N 1
ATOM 797 C CA . GLY A 1 98 ? -31.584 7.883 83.829 1.00 69.44 98 GLY A CA 1
ATOM 798 C C . GLY A 1 98 ? -30.904 7.732 82.460 1.00 69.44 98 GLY A C 1
ATOM 799 O O . GLY A 1 98 ? -30.123 8.591 82.072 1.00 69.44 98 GLY A O 1
ATOM 800 N N . ASP A 1 99 ? -31.230 6.670 81.716 1.00 83.12 99 ASP A N 1
ATOM 801 C CA . ASP A 1 99 ? -30.771 6.447 80.328 1.00 83.12 99 ASP A CA 1
ATOM 802 C C . ASP A 1 99 ? -31.576 7.264 79.298 1.00 83.12 99 ASP A C 1
ATOM 804 O O . ASP A 1 99 ? -32.744 7.566 79.529 1.00 83.12 99 ASP A O 1
ATOM 808 N N . ASP A 1 100 ? -31.020 7.574 78.134 1.00 86.69 100 ASP A N 1
ATOM 809 C CA . ASP A 1 100 ? -31.767 8.205 77.032 1.00 86.69 100 ASP A CA 1
ATOM 810 C C . ASP A 1 100 ? -31.307 7.649 75.682 1.00 86.69 100 ASP A C 1
ATOM 812 O O . ASP A 1 100 ? -30.330 6.897 75.613 1.00 86.69 100 ASP A O 1
ATOM 816 N N . TRP A 1 101 ? -32.024 7.986 74.612 1.00 88.88 101 TRP A N 1
ATOM 817 C CA . TRP A 1 101 ? -31.651 7.594 73.257 1.00 88.88 101 TRP A CA 1
ATOM 818 C C . TRP A 1 101 ? -30.236 8.066 72.917 1.00 88.88 101 TRP A C 1
ATOM 820 O O . TRP A 1 101 ? -29.899 9.246 73.040 1.00 88.88 101 TRP A O 1
ATOM 830 N N . LYS A 1 102 ? -29.398 7.135 72.464 1.00 87.50 102 LYS A N 1
ATOM 831 C CA . LYS A 1 102 ? -28.009 7.399 72.086 1.00 87.50 102 LYS A CA 1
ATOM 832 C C . LYS A 1 102 ? -27.893 7.537 70.576 1.00 87.50 102 LYS A C 1
ATOM 834 O O . LYS A 1 102 ? -28.699 7.012 69.813 1.00 87.50 102 LYS A O 1
ATOM 839 N N . LYS A 1 103 ? -26.823 8.199 70.125 1.00 83.44 103 LYS A N 1
ATOM 840 C CA . LYS A 1 103 ? -26.496 8.293 68.692 1.00 83.44 103 LYS A CA 1
ATOM 841 C C . LYS A 1 103 ? -26.392 6.906 68.045 1.00 83.44 103 LYS A C 1
ATOM 843 O O . LYS A 1 103 ? -26.924 6.712 66.961 1.00 83.44 103 LYS A O 1
ATOM 848 N N . SER A 1 104 ? -25.798 5.949 68.760 1.00 80.69 104 SER A N 1
ATOM 849 C CA . SER A 1 104 ? -25.679 4.555 68.328 1.00 80.69 104 SER A CA 1
ATOM 850 C C . SER A 1 104 ? -27.033 3.893 68.058 1.00 80.69 104 SER A C 1
ATOM 852 O O . SER A 1 104 ? -27.137 3.105 67.129 1.00 80.69 104 SER A O 1
ATOM 854 N N . ASP A 1 105 ? -28.081 4.225 68.824 1.00 85.19 105 ASP A N 1
ATOM 855 C CA . ASP A 1 105 ? -29.415 3.644 68.625 1.00 85.19 105 ASP A CA 1
ATOM 856 C C . ASP A 1 105 ? -30.004 4.071 67.264 1.00 85.19 105 ASP A C 1
ATOM 858 O O . ASP A 1 105 ? -30.600 3.255 66.563 1.00 85.19 105 ASP A O 1
ATOM 862 N N . ARG A 1 106 ? -29.776 5.330 66.852 1.00 87.19 106 ARG A N 1
ATOM 863 C CA . ARG A 1 106 ? -30.175 5.838 65.524 1.00 87.19 106 ARG A CA 1
ATOM 864 C C . ARG A 1 106 ? -29.311 5.277 64.401 1.00 87.19 106 ARG A C 1
ATOM 866 O O . ARG A 1 106 ? -29.838 4.870 63.373 1.00 87.19 106 ARG A O 1
ATOM 873 N N . GLU A 1 107 ? -27.998 5.212 64.608 1.00 84.81 107 GLU A N 1
ATOM 874 C CA . GLU A 1 107 ? -27.056 4.710 63.601 1.00 84.81 107 GLU A CA 1
ATOM 875 C C . GLU A 1 107 ? -27.356 3.253 63.214 1.00 84.81 107 GLU A C 1
ATOM 877 O O . GLU A 1 107 ? -27.323 2.926 62.030 1.00 84.81 107 GLU A O 1
ATOM 882 N N . ILE A 1 108 ? -27.717 2.390 64.174 1.00 82.12 108 ILE A N 1
ATOM 883 C CA . ILE A 1 108 ? -28.113 0.995 63.898 1.00 82.12 108 ILE A CA 1
ATOM 884 C C . ILE A 1 108 ? -29.342 0.948 62.987 1.00 82.12 108 ILE A C 1
ATOM 886 O O . ILE A 1 108 ? -29.369 0.197 62.010 1.00 82.12 108 ILE A O 1
ATOM 890 N N . TYR A 1 109 ? -30.348 1.768 63.290 1.00 87.44 109 TYR A N 1
ATOM 891 C CA . TYR A 1 109 ? -31.565 1.855 62.493 1.00 87.44 109 TYR A CA 1
ATOM 892 C C . TYR A 1 109 ? -31.274 2.379 61.074 1.00 87.44 109 TYR A C 1
ATOM 894 O O . TYR A 1 109 ? -31.705 1.781 60.091 1.00 87.44 109 TYR A O 1
ATOM 902 N N . GLU A 1 110 ? -30.469 3.435 60.938 1.00 86.12 110 GLU A N 1
ATOM 903 C CA . GLU A 1 110 ? -30.060 3.982 59.636 1.00 86.12 110 GLU A CA 1
ATOM 904 C C . GLU A 1 110 ? -29.224 2.996 58.806 1.00 86.12 110 GLU A C 1
ATOM 906 O O . GLU A 1 110 ? -29.345 2.952 57.580 1.00 86.12 110 GLU A O 1
ATOM 911 N N . ILE A 1 111 ? -28.355 2.206 59.443 1.00 83.12 111 ILE A N 1
ATOM 912 C CA . ILE A 1 111 ? -27.607 1.143 58.761 1.00 83.12 111 ILE A CA 1
ATOM 913 C C . ILE A 1 111 ? -28.575 0.083 58.237 1.00 83.12 111 ILE A C 1
ATOM 915 O O . ILE A 1 111 ? -28.434 -0.320 57.084 1.00 83.12 111 ILE A O 1
ATOM 919 N N . ALA A 1 112 ? -29.566 -0.328 59.033 1.00 82.38 112 ALA A N 1
ATOM 920 C CA . ALA A 1 112 ? -30.571 -1.286 58.585 1.00 82.38 112 ALA A CA 1
ATOM 921 C C . ALA A 1 112 ? -31.362 -0.754 57.377 1.00 82.38 112 ALA A C 1
ATOM 923 O O . ALA A 1 112 ? -31.468 -1.453 56.371 1.00 82.38 112 ALA A O 1
ATOM 924 N N . CYS A 1 113 ? -31.811 0.507 57.422 1.00 84.81 113 CYS A N 1
ATOM 925 C CA . CYS A 1 113 ? -32.487 1.177 56.302 1.00 84.81 113 CYS A CA 1
ATOM 926 C C . CYS A 1 113 ? -31.646 1.206 55.022 1.00 84.81 113 CYS A C 1
ATOM 928 O O . CYS A 1 113 ? -32.170 0.974 53.938 1.00 84.81 113 CYS A O 1
ATOM 930 N N . ARG A 1 114 ? -30.339 1.471 55.131 1.00 82.75 114 ARG A N 1
ATOM 931 C CA . ARG A 1 114 ? -29.432 1.474 53.971 1.00 82.75 114 ARG A CA 1
ATOM 932 C C . ARG A 1 114 ? -29.116 0.073 53.455 1.00 82.75 114 ARG A C 1
ATOM 934 O O . ARG A 1 114 ? -28.903 -0.100 52.262 1.00 82.75 114 ARG A O 1
ATOM 941 N N . ALA A 1 115 ? -29.029 -0.916 54.342 1.00 79.19 115 ALA A N 1
ATOM 942 C CA . ALA A 1 115 ? -28.752 -2.298 53.963 1.00 79.19 115 ALA A CA 1
ATOM 943 C C . ALA A 1 115 ? -29.906 -2.917 53.163 1.00 79.19 115 ALA A C 1
ATOM 945 O O . ALA A 1 115 ? -29.664 -3.708 52.251 1.00 79.19 115 ALA A O 1
ATOM 946 N N . LEU A 1 116 ? -31.133 -2.540 53.525 1.00 77.38 116 LEU A N 1
ATOM 947 C CA . LEU A 1 116 ? -32.390 -3.053 52.997 1.00 77.38 116 LEU A CA 1
ATOM 948 C C . LEU A 1 116 ? -33.100 -1.996 52.143 1.00 77.38 116 LEU A C 1
ATOM 950 O O . LEU A 1 116 ? -34.267 -1.670 52.361 1.00 77.38 116 LEU A O 1
ATOM 954 N N . GLU A 1 117 ? -32.373 -1.419 51.191 1.00 73.12 117 GLU A N 1
ATOM 955 C CA . GLU A 1 117 ? -32.912 -0.417 50.274 1.00 73.12 117 GLU A CA 1
ATOM 956 C C . GLU A 1 117 ? -34.162 -0.963 49.551 1.00 73.12 117 GLU A C 1
ATOM 958 O O . GLU A 1 117 ? -34.110 -2.013 48.913 1.00 73.12 117 GLU A O 1
ATOM 963 N N . GLY A 1 118 ? -35.303 -0.280 49.707 1.00 70.81 118 GLY A N 1
ATOM 964 C CA . GLY A 1 118 ? -36.601 -0.696 49.152 1.00 70.81 118 GLY A CA 1
ATOM 965 C C . GLY A 1 118 ? -37.458 -1.604 50.051 1.00 70.81 118 GLY A C 1
ATOM 966 O O . GLY A 1 118 ? -38.644 -1.772 49.772 1.00 70.81 118 GLY A O 1
ATOM 967 N N . PHE A 1 119 ? -36.922 -2.145 51.151 1.00 79.06 119 PHE A N 1
ATOM 968 C CA . PHE A 1 119 ? -37.698 -2.929 52.119 1.00 79.06 119 PHE A CA 1
ATOM 969 C C . PHE A 1 119 ? -38.467 -2.013 53.093 1.00 79.06 119 PHE A C 1
ATOM 971 O O . PHE A 1 119 ? -37.877 -1.079 53.652 1.00 79.06 119 PHE A O 1
ATOM 978 N N . PRO A 1 120 ? -39.757 -2.273 53.373 1.00 82.81 120 PRO A N 1
ATOM 979 C CA . PRO A 1 120 ? -40.569 -1.439 54.260 1.00 82.81 120 PRO A CA 1
ATOM 980 C C . PRO A 1 120 ? -40.265 -1.713 55.747 1.00 82.81 120 PRO A C 1
ATOM 982 O O . PRO A 1 120 ? -41.096 -2.238 56.488 1.00 82.81 120 PRO A O 1
ATOM 985 N N . ILE A 1 121 ? -39.067 -1.338 56.220 1.00 86.69 121 ILE A N 1
ATOM 986 C CA . ILE A 1 121 ? -38.638 -1.538 57.623 1.00 86.69 121 ILE A CA 1
ATOM 987 C C . ILE A 1 121 ? -39.659 -0.968 58.609 1.00 86.69 121 ILE A C 1
ATOM 989 O O . ILE A 1 121 ? -39.942 -1.586 59.632 1.00 86.69 121 ILE A O 1
ATOM 993 N N . ASN A 1 122 ? -40.243 0.189 58.310 1.00 87.69 122 ASN A N 1
ATOM 994 C CA . ASN A 1 122 ? -41.241 0.839 59.158 1.00 87.69 122 ASN A CA 1
ATOM 995 C C . ASN A 1 122 ? -42.526 0.019 59.345 1.00 87.69 122 ASN A C 1
ATOM 997 O O . ASN A 1 122 ? -43.262 0.271 60.293 1.00 87.69 122 ASN A O 1
ATOM 1001 N N . GLU A 1 123 ? -42.793 -0.950 58.474 1.00 85.50 123 GLU A N 1
ATOM 1002 C CA . GLU A 1 123 ? -43.969 -1.823 58.542 1.00 85.50 123 GLU A CA 1
ATOM 1003 C C . GLU A 1 123 ? -43.613 -3.231 59.035 1.00 85.50 123 GLU A C 1
ATOM 1005 O O . GLU A 1 123 ? -44.443 -3.877 59.673 1.00 85.50 123 GLU A O 1
ATOM 1010 N N . CYS A 1 124 ? -42.358 -3.655 58.853 1.00 87.75 124 CYS A N 1
ATOM 1011 C CA . CYS A 1 124 ? -41.858 -4.993 59.197 1.00 87.75 124 CYS A CA 1
ATOM 1012 C C . CYS A 1 124 ? -40.756 -4.984 60.253 1.00 87.75 124 CYS A C 1
ATOM 1014 O O . CYS A 1 124 ? -39.808 -5.772 60.213 1.00 87.75 124 CYS A O 1
ATOM 1016 N N . SER A 1 125 ? -40.868 -4.079 61.219 1.00 91.56 125 SER A N 1
ATOM 1017 C CA . SER A 1 125 ? -39.977 -4.079 62.369 1.00 91.56 125 SER A CA 1
ATOM 1018 C C . SER A 1 125 ? -40.667 -3.660 63.648 1.00 91.56 125 SER A C 1
ATOM 1020 O O . SER A 1 125 ? -41.566 -2.817 63.623 1.00 91.56 125 SER A O 1
ATOM 1022 N N . PHE A 1 126 ? -40.209 -4.206 64.775 1.00 94.69 126 PHE A N 1
ATOM 1023 C CA . PHE A 1 126 ? -40.590 -3.747 66.110 1.00 94.69 126 PHE A CA 1
ATOM 1024 C C . PHE A 1 126 ? -39.391 -3.217 66.892 1.00 94.69 126 PHE A C 1
ATOM 1026 O O . PHE A 1 126 ? -38.269 -3.699 66.749 1.00 94.69 126 PHE A O 1
ATOM 1033 N N . MET A 1 127 ? -39.669 -2.282 67.801 1.00 94.81 127 MET A N 1
ATOM 1034 C CA . MET A 1 127 ? -38.773 -1.913 68.894 1.00 94.81 127 MET A CA 1
ATOM 1035 C C . MET A 1 127 ? -39.195 -2.641 70.175 1.00 94.81 127 MET A C 1
ATOM 1037 O O . MET A 1 127 ? -40.268 -2.386 70.723 1.00 94.81 127 MET A O 1
ATOM 1041 N N . VAL A 1 128 ? -38.340 -3.518 70.685 1.00 95.44 128 VAL A N 1
ATOM 1042 C CA . VAL A 1 128 ? -38.512 -4.232 71.951 1.00 95.44 128 VAL A CA 1
ATOM 1043 C C . VAL A 1 128 ? -37.709 -3.523 73.037 1.00 95.44 128 VAL A C 1
ATOM 1045 O O . VAL A 1 128 ? -36.479 -3.520 73.031 1.00 95.44 128 VAL A O 1
ATOM 1048 N N . LEU A 1 129 ? -38.414 -2.942 74.001 1.00 94.12 129 LEU A N 1
ATOM 1049 C CA . LEU A 1 129 ? -37.835 -2.314 75.182 1.00 94.12 129 LEU A CA 1
ATOM 1050 C C . LEU A 1 129 ? -37.841 -3.322 76.332 1.00 94.12 129 LEU A C 1
ATOM 1052 O O . LEU A 1 129 ? -38.879 -3.571 76.947 1.00 94.12 129 LEU A O 1
ATOM 1056 N N . ASN A 1 130 ? -36.676 -3.911 76.592 1.00 92.62 130 ASN A N 1
ATOM 1057 C CA . ASN A 1 130 ? -36.516 -4.989 77.559 1.00 92.62 130 ASN A CA 1
ATOM 1058 C C . ASN A 1 130 ? -36.683 -4.466 78.999 1.00 92.62 130 ASN A C 1
ATOM 1060 O O . ASN A 1 130 ? -35.823 -3.747 79.531 1.00 92.62 130 ASN A O 1
ATOM 1064 N N . TYR A 1 131 ? -37.810 -4.824 79.606 1.00 90.38 131 TYR A N 1
ATOM 1065 C CA . TYR A 1 131 ? -38.156 -4.542 80.992 1.00 90.38 131 TYR A CA 1
ATOM 1066 C C . TYR A 1 131 ? -37.474 -5.550 81.917 1.00 90.38 131 TYR A C 1
ATOM 1068 O O . TYR A 1 131 ? -37.355 -6.722 81.596 1.00 90.38 131 TYR A O 1
ATOM 1076 N N . ARG A 1 132 ? -37.019 -5.106 83.088 1.00 84.00 132 ARG A N 1
ATOM 1077 C CA . ARG A 1 132 ? -36.536 -6.017 84.121 1.00 84.00 132 ARG A CA 1
ATOM 1078 C C . ARG A 1 132 ? -37.013 -5.554 85.481 1.00 84.00 132 ARG A C 1
ATOM 1080 O O . ARG A 1 132 ? -36.700 -4.440 85.908 1.00 84.00 132 ARG A O 1
ATOM 1087 N N . LYS A 1 133 ? -37.718 -6.434 86.186 1.00 72.44 133 LYS A N 1
ATOM 1088 C CA . LYS A 1 133 ? -38.097 -6.201 87.577 1.00 72.44 133 LYS A CA 1
ATOM 1089 C C . LYS A 1 133 ? -37.004 -6.729 88.504 1.00 72.44 133 LYS A C 1
ATOM 1091 O O . LYS A 1 133 ? -36.753 -7.928 88.549 1.00 72.44 133 LYS A O 1
ATOM 1096 N N . SER A 1 134 ? -36.358 -5.843 89.256 1.00 68.94 134 SER A N 1
ATOM 1097 C CA . SER A 1 134 ? -35.472 -6.223 90.365 1.00 68.94 134 SER A CA 1
ATOM 1098 C C . SER A 1 134 ? -35.796 -5.405 91.612 1.00 68.94 134 SER A C 1
ATOM 1100 O O . SER A 1 134 ? -36.352 -4.313 91.498 1.00 68.94 134 SER A O 1
ATOM 1102 N N . GLU A 1 135 ? -35.458 -5.926 92.792 1.00 56.16 135 GLU A N 1
ATOM 1103 C CA . GLU A 1 135 ? -35.756 -5.277 94.079 1.00 56.16 135 GLU A CA 1
ATOM 1104 C C . GLU A 1 135 ? -35.045 -3.921 94.257 1.00 56.16 135 GLU A C 1
ATOM 1106 O O . GLU A 1 135 ? -35.548 -3.058 94.970 1.00 56.16 135 GLU A O 1
ATOM 1111 N N . GLU A 1 136 ? -33.921 -3.702 93.565 1.00 60.97 136 GLU A N 1
ATOM 1112 C CA . GLU A 1 136 ? -33.104 -2.484 93.678 1.00 60.97 136 GLU A CA 1
ATOM 1113 C C . GLU A 1 136 ? -33.213 -1.547 92.460 1.00 60.97 136 GLU A C 1
ATOM 1115 O O . GLU A 1 136 ? -32.979 -0.345 92.584 1.00 60.97 136 GLU A O 1
ATOM 1120 N N . LYS A 1 137 ? -33.557 -2.070 91.272 1.00 67.19 137 LYS A N 1
ATOM 1121 C CA . LYS A 1 137 ? -33.568 -1.327 89.998 1.00 67.19 137 LYS A CA 1
ATOM 1122 C C . LYS A 1 137 ? -34.735 -1.766 89.099 1.00 67.19 137 LYS A C 1
ATOM 1124 O O . LYS A 1 137 ? -34.684 -2.823 88.470 1.00 67.19 137 LYS A O 1
ATOM 1129 N N . ASP A 1 138 ? -35.777 -0.941 89.012 1.00 83.25 138 ASP A N 1
ATOM 1130 C CA . ASP A 1 138 ? -36.907 -1.096 88.081 1.00 83.25 138 ASP A CA 1
ATOM 1131 C C . ASP A 1 138 ? -36.755 -0.089 86.927 1.00 83.25 138 ASP A C 1
ATOM 1133 O O . ASP A 1 138 ? -36.732 1.126 87.148 1.00 83.25 138 ASP A O 1
ATOM 1137 N N . ASN A 1 139 ? -36.640 -0.579 85.688 1.00 88.94 139 ASN A N 1
ATOM 1138 C CA . ASN A 1 139 ? -36.456 0.263 84.501 1.00 88.94 139 ASN A CA 1
ATOM 1139 C C . ASN A 1 139 ? -37.759 0.564 83.726 1.00 88.94 139 ASN A C 1
ATOM 1141 O O . ASN A 1 139 ? -37.704 1.151 82.641 1.00 88.94 139 ASN A O 1
ATOM 1145 N N . PHE A 1 140 ? -38.939 0.222 84.254 1.00 89.06 140 PHE A N 1
ATOM 1146 C CA . PHE A 1 140 ? -40.215 0.359 83.543 1.00 89.06 140 PHE A CA 1
ATOM 1147 C C . PHE A 1 140 ? -40.534 1.805 83.151 1.00 89.06 140 PHE A C 1
ATOM 1149 O O . PHE A 1 140 ? -40.941 2.081 82.020 1.00 89.06 140 PHE A O 1
ATOM 1156 N N . LYS A 1 141 ? -40.307 2.762 84.064 1.00 88.12 141 LYS A N 1
ATOM 1157 C CA . LYS A 1 141 ? -40.523 4.196 83.791 1.00 88.12 141 LYS A CA 1
ATOM 1158 C C . LYS A 1 141 ? -39.628 4.698 82.657 1.00 88.12 141 LYS A C 1
ATOM 1160 O O . LYS A 1 141 ? -40.078 5.499 81.837 1.00 88.12 141 LYS A O 1
ATOM 1165 N N . THR A 1 142 ? -38.391 4.207 82.587 1.00 88.94 142 THR A N 1
ATOM 1166 C CA . THR A 1 142 ? -37.468 4.506 81.487 1.00 88.94 142 THR A CA 1
ATOM 1167 C C . THR A 1 142 ? -37.972 3.893 80.181 1.00 88.94 142 THR A C 1
ATOM 1169 O O . THR A 1 142 ? -38.068 4.607 79.188 1.00 88.94 142 THR A O 1
ATOM 1172 N N . CYS A 1 143 ? -38.405 2.628 80.179 1.00 91.25 143 CYS A N 1
ATOM 1173 C CA . CYS A 1 143 ? -38.986 1.987 78.992 1.00 91.25 143 CYS A CA 1
ATOM 1174 C C . CYS A 1 143 ? -40.211 2.756 78.461 1.00 91.25 143 CYS A C 1
ATOM 1176 O O . CYS A 1 143 ? -40.328 3.000 77.263 1.00 91.25 143 CYS A O 1
ATOM 1178 N N . GLN A 1 144 ? -41.099 3.230 79.341 1.00 91.19 144 GLN A N 1
ATOM 1179 C CA . GLN A 1 144 ? -42.221 4.076 78.920 1.00 91.19 144 GLN A CA 1
ATOM 1180 C C . GLN A 1 144 ? -41.771 5.399 78.295 1.00 91.19 144 GLN A C 1
ATOM 1182 O O . GLN A 1 144 ? -42.412 5.867 77.355 1.00 91.19 144 GLN A O 1
ATOM 1187 N N . ARG A 1 145 ? -40.700 6.017 78.813 1.00 91.00 145 ARG A N 1
ATOM 1188 C CA . ARG A 1 145 ? -40.134 7.233 78.218 1.00 91.00 145 ARG A CA 1
ATOM 1189 C C . ARG A 1 145 ? -39.632 6.947 76.805 1.00 91.00 145 ARG A C 1
ATOM 1191 O O . ARG A 1 145 ? -40.094 7.619 75.893 1.00 91.00 145 ARG A O 1
ATOM 1198 N N . PHE A 1 146 ? -38.796 5.923 76.627 1.00 92.88 146 PHE A N 1
ATOM 1199 C CA . PHE A 1 146 ? -38.278 5.517 75.313 1.00 92.88 146 PHE A CA 1
ATOM 1200 C C . PHE A 1 146 ? -39.412 5.260 74.316 1.00 92.88 146 PHE A C 1
ATOM 1202 O O . PHE A 1 146 ? -39.398 5.801 73.215 1.00 92.88 146 PHE A O 1
ATOM 1209 N N . LYS A 1 147 ? -40.453 4.525 74.728 1.00 93.50 147 LYS A N 1
ATOM 1210 C CA . LYS A 1 147 ? -41.627 4.264 73.885 1.00 93.50 147 LYS A CA 1
ATOM 1211 C C . LYS A 1 147 ? -42.351 5.541 73.438 1.00 93.50 147 LYS A C 1
ATOM 1213 O O . LYS A 1 147 ? -42.874 5.571 72.334 1.00 93.50 147 LYS A O 1
ATOM 1218 N N . ARG A 1 148 ? -42.407 6.582 74.278 1.00 92.19 148 ARG A N 1
ATOM 1219 C CA . ARG A 1 148 ? -43.049 7.869 73.937 1.00 92.19 148 ARG A CA 1
ATOM 1220 C C . ARG A 1 148 ? -42.168 8.771 73.075 1.00 92.19 148 ARG A C 1
ATOM 1222 O O . ARG A 1 148 ? -42.702 9.638 72.395 1.00 92.19 148 ARG A O 1
ATOM 1229 N N . THR A 1 149 ? -40.847 8.626 73.154 1.00 92.50 149 THR A N 1
ATOM 1230 C CA . THR A 1 149 ? -39.889 9.524 72.491 1.00 92.50 149 THR A CA 1
ATOM 1231 C C . THR A 1 149 ? -39.240 8.924 71.246 1.00 92.50 149 THR A C 1
ATOM 1233 O O . THR A 1 149 ? -38.449 9.616 70.614 1.00 92.50 149 THR A O 1
ATOM 1236 N N . ILE A 1 150 ? -39.565 7.680 70.876 1.00 92.31 150 ILE A N 1
ATOM 1237 C CA . ILE A 1 150 ? -38.980 6.981 69.720 1.00 92.31 150 ILE A CA 1
ATOM 1238 C C . ILE A 1 150 ? -39.171 7.746 68.402 1.00 92.31 150 ILE A C 1
ATOM 1240 O O . ILE A 1 150 ? -38.205 7.937 67.668 1.00 92.31 150 ILE A O 1
ATOM 1244 N N . ASP A 1 151 ? -40.365 8.292 68.161 1.00 87.62 151 ASP A N 1
ATOM 1245 C CA . ASP A 1 151 ? -40.670 9.029 66.926 1.00 87.62 151 ASP A CA 1
ATOM 1246 C C . ASP A 1 151 ? -39.859 10.330 66.807 1.00 87.62 151 ASP A C 1
ATOM 1248 O O . ASP A 1 151 ? -39.525 10.764 65.706 1.00 87.62 151 ASP A O 1
ATOM 1252 N N . LEU A 1 152 ? -39.478 10.937 67.942 1.00 89.50 152 LEU A N 1
ATOM 1253 C CA . LEU A 1 152 ? -38.617 12.129 67.976 1.00 89.50 152 LEU A CA 1
ATOM 1254 C C . LEU A 1 152 ? -37.172 11.821 67.558 1.00 89.50 152 LEU A C 1
ATOM 1256 O O . LEU A 1 152 ? -36.400 12.746 67.322 1.00 89.50 152 LEU A O 1
ATOM 1260 N N . GLN A 1 153 ? -36.794 10.541 67.509 1.00 87.94 153 GLN A N 1
ATOM 1261 C CA . GLN A 1 153 ? -35.474 10.087 67.073 1.00 87.94 153 GLN A CA 1
ATOM 1262 C C . GLN A 1 153 ? -35.441 9.674 65.600 1.00 87.94 153 GLN A C 1
ATOM 1264 O O . GLN A 1 153 ? -34.434 9.122 65.170 1.00 87.94 153 GLN A O 1
ATOM 1269 N N . GLU A 1 154 ? -36.528 9.902 64.853 1.00 87.75 154 GLU A N 1
ATOM 1270 C CA . GLU A 1 154 ? -36.691 9.475 63.454 1.00 87.75 154 GLU A CA 1
ATOM 1271 C C . GLU A 1 154 ? -36.623 7.947 63.247 1.00 87.75 154 GLU A C 1
ATOM 1273 O O . GLU A 1 154 ? -36.571 7.461 62.117 1.00 87.75 154 GLU A O 1
ATOM 1278 N N . ILE A 1 155 ? -36.700 7.173 64.334 1.00 91.38 155 ILE A N 1
ATOM 1279 C CA . ILE A 1 155 ? -36.785 5.713 64.305 1.00 91.38 155 ILE A CA 1
ATOM 1280 C C . ILE A 1 155 ? -38.245 5.337 64.051 1.00 91.38 155 ILE A C 1
ATOM 1282 O O . ILE A 1 155 ? -39.095 5.511 64.925 1.00 91.38 155 ILE A O 1
ATOM 1286 N N . LYS A 1 156 ? -38.540 4.816 62.857 1.00 91.88 156 LYS A N 1
ATOM 1287 C CA . LYS A 1 156 ? -39.895 4.425 62.449 1.00 91.88 156 LYS A CA 1
ATOM 1288 C C . LYS A 1 156 ? -40.007 2.908 62.433 1.00 91.88 156 LYS A C 1
ATOM 1290 O O . LYS A 1 156 ? -39.438 2.244 61.578 1.00 91.88 156 LYS A O 1
ATOM 1295 N N . VAL A 1 157 ? -40.761 2.366 63.377 1.00 92.00 157 VAL A N 1
ATOM 1296 C CA . VAL A 1 157 ? -41.042 0.930 63.492 1.00 92.00 157 VAL A CA 1
ATOM 1297 C C . VAL A 1 157 ? -42.550 0.717 63.533 1.00 92.00 157 VAL A C 1
ATOM 1299 O O . VAL A 1 157 ? -43.290 1.612 63.942 1.00 92.00 157 VAL A O 1
ATOM 1302 N N . SER A 1 158 ? -43.007 -0.477 63.169 1.00 90.12 158 SER A N 1
ATOM 1303 C CA . SER A 1 158 ? -44.434 -0.812 63.141 1.00 90.12 158 SER A CA 1
ATOM 1304 C C . SER A 1 158 ? -45.042 -0.784 64.544 1.00 90.12 158 SER A C 1
ATOM 1306 O O . SER A 1 158 ? -46.164 -0.321 64.752 1.00 90.12 158 SER A O 1
ATOM 1308 N N . GLN A 1 159 ? -44.274 -1.231 65.543 1.00 91.81 159 GLN A N 1
ATOM 1309 C CA . GLN A 1 159 ? -44.709 -1.229 66.934 1.00 91.81 159 GLN A CA 1
ATOM 1310 C C . GLN A 1 159 ? -43.532 -1.118 67.905 1.00 91.81 159 GLN A C 1
ATOM 1312 O O . GLN A 1 159 ? -42.468 -1.694 67.692 1.00 91.81 159 GLN A O 1
ATOM 1317 N N . ALA A 1 160 ? -43.750 -0.428 69.027 1.00 94.00 160 ALA A N 1
ATOM 1318 C CA . ALA A 1 160 ? -42.853 -0.448 70.180 1.00 94.00 160 ALA A CA 1
ATOM 1319 C C . ALA A 1 160 ? -43.504 -1.198 71.355 1.00 94.00 160 ALA A C 1
ATOM 1321 O O . ALA A 1 160 ? -44.582 -0.820 71.835 1.00 94.00 160 ALA A O 1
ATOM 1322 N N . VAL A 1 161 ? -42.858 -2.254 71.845 1.00 94.50 161 VAL A N 1
ATOM 1323 C CA . VAL A 1 161 ? -43.357 -3.134 72.914 1.00 94.50 161 VAL A CA 1
ATOM 1324 C C . VAL A 1 161 ? -42.438 -3.087 74.133 1.00 94.50 161 VAL A C 1
ATOM 1326 O O . VAL A 1 161 ? -41.236 -2.889 74.005 1.00 94.50 161 VAL A O 1
ATOM 1329 N N . ILE A 1 162 ? -43.021 -3.222 75.325 1.00 93.81 162 ILE A N 1
ATOM 1330 C CA . ILE A 1 162 ? -42.288 -3.336 76.592 1.00 93.81 162 ILE A CA 1
ATOM 1331 C C . ILE A 1 162 ? -42.592 -4.732 77.125 1.00 93.81 162 ILE A C 1
ATOM 1333 O O . ILE A 1 162 ? -43.770 -5.057 77.276 1.00 93.81 162 ILE A O 1
ATOM 1337 N N . ALA A 1 163 ? -41.560 -5.532 77.366 1.00 92.94 163 ALA A N 1
ATOM 1338 C CA . ALA A 1 163 ? -41.682 -6.902 77.860 1.00 92.94 163 ALA A CA 1
ATOM 1339 C C . ALA A 1 163 ? -40.400 -7.308 78.590 1.00 92.94 163 ALA A C 1
ATOM 1341 O O . ALA A 1 163 ? -39.321 -6.819 78.244 1.00 92.94 163 ALA A O 1
ATOM 1342 N N . ASP A 1 164 ? -40.511 -8.189 79.578 1.00 91.12 164 ASP A N 1
ATOM 1343 C CA . ASP A 1 164 ? -39.370 -8.855 80.192 1.00 91.12 164 ASP A CA 1
ATOM 1344 C C . ASP A 1 164 ? -38.883 -9.981 79.282 1.00 91.12 164 ASP A C 1
ATOM 1346 O O . ASP A 1 164 ? -39.490 -11.046 79.183 1.00 91.12 164 ASP A O 1
ATOM 1350 N N . CYS A 1 165 ? -37.757 -9.753 78.600 1.00 89.44 165 CYS A N 1
ATOM 1351 C CA . CYS A 1 165 ? -37.204 -10.738 77.672 1.00 89.44 1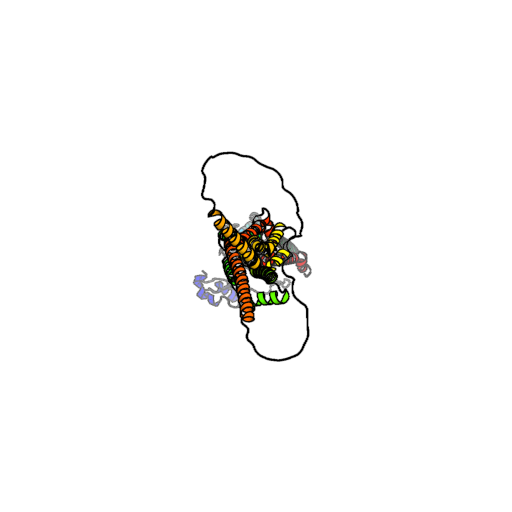65 CYS A CA 1
ATOM 1352 C C . CYS A 1 165 ? -36.630 -11.984 78.371 1.00 89.44 165 CYS A C 1
ATOM 1354 O O . CYS A 1 165 ? -36.177 -12.903 77.688 1.00 89.44 165 CYS A O 1
ATOM 1356 N N . SER A 1 166 ? -36.594 -12.017 79.709 1.00 86.69 166 SER A N 1
ATOM 1357 C CA . SER A 1 166 ? -36.235 -13.210 80.481 1.00 86.69 166 SER A CA 1
ATOM 1358 C C . SER A 1 166 ? -37.441 -14.076 80.860 1.00 86.69 166 SER A C 1
ATOM 1360 O O . SER A 1 166 ? -37.247 -15.241 81.218 1.00 86.69 166 SER A O 1
ATOM 1362 N N . ASP A 1 167 ? -38.664 -13.553 80.725 1.00 88.56 167 ASP A N 1
ATOM 1363 C CA . ASP A 1 167 ? -39.910 -14.284 80.948 1.00 88.56 167 ASP A CA 1
ATOM 1364 C C . ASP A 1 167 ? -40.443 -14.865 79.626 1.00 88.56 167 ASP A C 1
ATOM 1366 O O . ASP A 1 167 ? -40.740 -14.157 78.661 1.00 88.56 167 ASP A O 1
ATOM 1370 N N . VAL A 1 168 ? -40.569 -16.193 79.581 1.00 85.62 168 VAL A N 1
ATOM 1371 C CA . VAL A 1 168 ? -41.013 -16.927 78.389 1.00 85.62 168 VAL A CA 1
ATOM 1372 C C . VAL A 1 168 ? -42.448 -16.561 77.997 1.00 85.62 168 VAL A C 1
ATOM 1374 O O . VAL A 1 168 ? -42.735 -16.427 76.805 1.00 85.62 168 VAL A O 1
ATOM 1377 N N . GLU A 1 169 ? -43.343 -16.379 78.970 1.00 87.19 169 GLU A N 1
ATOM 1378 C CA . GLU A 1 169 ? -44.745 -16.051 78.707 1.00 87.19 169 GLU A CA 1
ATOM 1379 C C . GLU A 1 169 ? -44.883 -14.615 78.193 1.00 87.19 169 GLU A C 1
ATOM 1381 O O . GLU A 1 169 ? -45.636 -14.370 77.242 1.00 87.19 169 GLU A O 1
ATOM 1386 N N . GLU A 1 170 ? -44.125 -13.667 78.757 1.00 89.50 170 GLU A N 1
ATOM 1387 C CA . GLU A 1 170 ? -44.128 -12.286 78.264 1.00 89.50 170 GLU A CA 1
ATOM 1388 C C . GLU A 1 170 ? -43.565 -12.187 76.844 1.00 89.50 170 GLU A C 1
ATOM 1390 O O . GLU A 1 170 ? -44.189 -11.549 75.993 1.00 89.50 170 GLU A O 1
ATOM 1395 N N . VAL A 1 171 ? -42.448 -12.859 76.540 1.00 88.56 171 VAL A N 1
ATOM 1396 C CA . VAL A 1 171 ? -41.877 -12.888 75.180 1.00 88.56 171 VAL A CA 1
ATOM 1397 C C . VAL A 1 171 ? -42.873 -13.474 74.180 1.00 88.56 171 VAL A C 1
ATOM 1399 O O . VAL A 1 171 ? -43.090 -12.903 73.107 1.00 88.56 171 VAL A O 1
ATOM 1402 N N . GLN A 1 172 ? -43.521 -14.589 74.525 1.00 85.75 172 GLN A N 1
ATOM 1403 C CA . GLN A 1 172 ? -44.502 -15.225 73.649 1.00 85.75 172 GLN A CA 1
ATOM 1404 C C . GLN A 1 172 ? -45.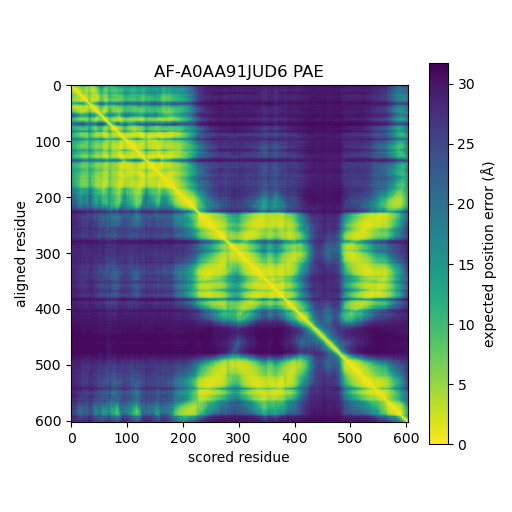697 -14.302 73.380 1.00 85.75 172 GLN A C 1
ATOM 1406 O O . GLN A 1 172 ? -46.107 -14.129 72.229 1.00 85.75 172 GLN A O 1
ATOM 1411 N N . LYS A 1 173 ? -46.256 -13.706 74.436 1.00 89.25 173 LYS A N 1
ATOM 1412 C CA . LYS A 1 173 ? -47.492 -12.922 74.372 1.00 89.25 173 LYS A CA 1
ATOM 1413 C C . LYS A 1 173 ? -47.293 -11.529 73.784 1.00 89.25 173 LYS A C 1
ATOM 1415 O O . LYS A 1 173 ? -48.160 -11.060 73.051 1.00 89.25 173 LYS A O 1
ATOM 1420 N N . HIS A 1 174 ? -46.201 -10.856 74.136 1.00 90.75 174 HIS A N 1
ATOM 1421 C CA . HIS A 1 174 ? -45.995 -9.438 73.838 1.00 90.75 174 HIS A CA 1
ATOM 1422 C C . HIS A 1 174 ? -45.024 -9.175 72.685 1.00 90.75 174 HIS A C 1
ATOM 1424 O O . HIS A 1 174 ? -45.036 -8.064 72.160 1.00 90.75 174 HIS A O 1
ATOM 1430 N N . ILE A 1 175 ? -44.225 -10.166 72.272 1.00 90.56 175 ILE A N 1
ATOM 1431 C CA . ILE A 1 175 ? -43.274 -10.027 71.160 1.00 90.56 175 ILE A CA 1
ATOM 1432 C C . ILE A 1 175 ? -43.633 -10.995 70.032 1.00 90.56 175 ILE A C 1
ATOM 1434 O O . ILE A 1 175 ? -44.085 -10.556 68.980 1.00 90.56 175 ILE A O 1
ATOM 1438 N N . LEU A 1 176 ? -43.482 -12.307 70.241 1.00 87.44 176 LEU A N 1
ATOM 1439 C CA . LEU A 1 176 ? -43.548 -13.289 69.151 1.00 87.44 176 LEU A CA 1
ATOM 1440 C C . LEU A 1 176 ? -44.926 -13.362 68.488 1.00 87.44 176 LEU A C 1
ATOM 1442 O O . LEU A 1 176 ? -45.011 -13.299 67.267 1.00 87.44 176 LEU A O 1
ATOM 1446 N N . LYS A 1 177 ? -46.012 -13.475 69.263 1.00 86.75 177 LYS A N 1
ATOM 1447 C CA . LYS A 1 177 ? -47.361 -13.553 68.684 1.00 86.75 177 LYS A CA 1
ATOM 1448 C C . LYS A 1 177 ? -47.717 -12.294 67.865 1.00 86.75 177 LYS A C 1
ATOM 1450 O O . LYS A 1 177 ? -48.110 -12.465 66.714 1.00 86.75 177 LYS A O 1
ATOM 1455 N N . PRO A 1 178 ? -47.505 -11.063 68.372 1.00 90.06 178 PRO A N 1
ATOM 1456 C CA . PRO A 1 178 ? -47.696 -9.850 67.574 1.00 90.06 178 PRO A CA 1
ATOM 1457 C C . PRO A 1 178 ? -46.831 -9.778 66.307 1.00 90.06 178 PRO A C 1
ATOM 1459 O O . PRO A 1 178 ? -47.313 -9.316 65.277 1.00 90.06 178 PRO A O 1
ATOM 1462 N N . VAL A 1 179 ? -45.580 -10.257 66.348 1.00 89.12 179 VAL A N 1
ATOM 1463 C CA . VAL A 1 179 ? -44.716 -10.322 65.152 1.00 89.12 179 VAL A CA 1
ATOM 1464 C C . VAL A 1 179 ? -45.328 -11.235 64.092 1.00 89.12 179 VAL A C 1
ATOM 1466 O O . VAL A 1 179 ? -45.415 -10.854 62.930 1.00 89.12 179 VAL A O 1
ATOM 1469 N N . LEU A 1 180 ? -45.793 -12.423 64.486 1.00 86.50 180 LEU A N 1
ATOM 1470 C CA . LEU A 1 180 ? -46.401 -13.381 63.559 1.00 86.50 180 LEU A CA 1
ATOM 1471 C C . LEU A 1 180 ? -47.718 -12.875 62.971 1.00 86.50 180 LEU A C 1
ATOM 1473 O O . LEU A 1 180 ? -47.981 -13.080 61.786 1.00 86.50 180 LEU A O 1
ATOM 1477 N N . GLU A 1 181 ? -48.533 -12.197 63.775 1.00 87.31 181 GLU A N 1
ATOM 1478 C CA . GLU A 1 181 ? -49.761 -11.552 63.306 1.00 87.31 181 GLU A CA 1
ATOM 1479 C C . GLU A 1 181 ? -49.450 -10.446 62.290 1.00 87.31 181 GLU A C 1
ATOM 1481 O O . GLU A 1 181 ? -50.087 -10.395 61.239 1.00 87.31 181 GLU A O 1
ATOM 1486 N N . ASN A 1 182 ? -48.439 -9.615 62.560 1.00 86.56 182 ASN A N 1
ATOM 1487 C CA . ASN A 1 182 ? -47.999 -8.560 61.650 1.00 86.56 182 ASN A CA 1
ATOM 1488 C C . ASN A 1 182 ? -47.467 -9.136 60.331 1.00 86.56 182 ASN A C 1
ATOM 1490 O O . ASN A 1 182 ? -47.920 -8.733 59.263 1.00 86.56 182 ASN A O 1
ATOM 1494 N N . LEU A 1 183 ? -46.588 -10.139 60.401 1.00 83.94 183 LEU A N 1
ATOM 1495 C CA . LEU A 1 183 ? -46.096 -10.856 59.226 1.00 83.94 183 LEU A CA 1
ATOM 1496 C C . LEU A 1 183 ? -47.248 -11.427 58.399 1.00 83.94 183 LEU A C 1
ATOM 1498 O O . LEU A 1 183 ? -47.312 -11.200 57.198 1.00 83.94 183 LEU A O 1
ATOM 1502 N N . THR A 1 184 ? -48.209 -12.097 59.035 1.00 83.12 184 THR A N 1
ATOM 1503 C CA . THR A 1 184 ? -49.366 -12.675 58.333 1.00 83.12 184 THR A CA 1
ATOM 1504 C C . THR A 1 184 ? -50.213 -11.606 57.635 1.00 83.12 184 THR A C 1
ATOM 1506 O O . THR A 1 184 ? -50.732 -11.843 56.548 1.00 83.12 184 THR A O 1
ATOM 1509 N N . GLN A 1 185 ? -50.356 -10.425 58.242 1.00 83.25 185 GLN A N 1
ATOM 1510 C CA . GLN A 1 185 ? -51.134 -9.319 57.677 1.00 83.25 185 GLN A CA 1
ATOM 1511 C C . GLN A 1 185 ? -50.398 -8.591 56.545 1.00 83.25 185 GLN A C 1
ATOM 1513 O O . GLN A 1 185 ? -51.043 -8.153 55.594 1.00 83.25 185 GLN A O 1
ATOM 1518 N N . ASN A 1 186 ? -49.068 -8.491 56.625 1.00 81.00 186 ASN A N 1
ATOM 1519 C CA . ASN A 1 186 ? -48.277 -7.608 55.768 1.00 81.00 186 ASN A CA 1
ATOM 1520 C C . ASN A 1 186 ? -47.429 -8.339 54.711 1.00 81.00 186 ASN A C 1
ATOM 1522 O O . ASN A 1 186 ? -46.943 -7.690 53.790 1.00 81.00 186 ASN A O 1
ATOM 1526 N N . ILE A 1 187 ? -47.280 -9.670 54.761 1.00 76.94 187 ILE A N 1
ATOM 1527 C CA . ILE A 1 187 ? -46.373 -10.429 53.871 1.00 76.94 187 ILE A CA 1
ATOM 1528 C C . ILE A 1 187 ? -46.605 -10.181 52.374 1.00 76.94 187 ILE A C 1
ATOM 1530 O O . ILE A 1 187 ? -45.649 -10.056 51.608 1.00 76.94 187 ILE A O 1
ATOM 1534 N N . HIS A 1 188 ? -47.865 -10.058 51.946 1.00 77.81 188 HIS A N 1
ATOM 1535 C CA . HIS A 1 188 ? -48.200 -9.766 50.551 1.00 77.81 188 HIS A CA 1
ATOM 1536 C C . HIS A 1 188 ? -47.769 -8.357 50.140 1.00 77.81 188 HIS A C 1
ATOM 1538 O O . HIS A 1 188 ? -47.175 -8.191 49.078 1.00 77.81 188 HIS A O 1
ATOM 1544 N N . PHE A 1 189 ? -48.015 -7.366 50.999 1.00 80.12 189 PHE A N 1
ATOM 1545 C CA . PHE A 1 189 ? -47.622 -5.981 50.755 1.00 80.12 189 PHE A CA 1
ATOM 1546 C C . PHE A 1 189 ? -46.097 -5.835 50.675 1.00 80.12 189 PHE A C 1
ATOM 1548 O O . PHE A 1 189 ? -45.575 -5.187 49.770 1.00 80.12 189 PHE A O 1
ATOM 1555 N N . VAL A 1 190 ? -45.375 -6.492 51.585 1.00 74.50 190 VAL A N 1
ATOM 1556 C CA . VAL A 1 190 ? -43.904 -6.486 51.628 1.00 74.50 190 VAL A CA 1
ATOM 1557 C C . VAL A 1 190 ? -43.322 -7.111 50.371 1.00 74.50 190 VAL A C 1
ATOM 1559 O O . VAL A 1 190 ? -42.422 -6.539 49.762 1.00 74.50 190 VAL A O 1
ATOM 1562 N N . SER A 1 191 ? -43.873 -8.253 49.955 1.00 72.12 191 SER A N 1
ATOM 1563 C CA . SER A 1 191 ? -43.444 -8.951 48.743 1.00 72.12 191 SER A CA 1
ATOM 1564 C C . SER A 1 191 ? -43.673 -8.096 47.495 1.00 72.12 191 SER A C 1
ATOM 1566 O O . SER A 1 191 ? -42.787 -7.994 46.652 1.00 72.12 191 SER A O 1
ATOM 1568 N N . GLU A 1 192 ? -44.836 -7.448 47.382 1.00 78.62 192 GLU A N 1
ATOM 1569 C CA . GLU A 1 192 ? -45.162 -6.566 46.256 1.00 78.62 192 GLU A CA 1
ATOM 1570 C C . GLU A 1 192 ? -44.212 -5.364 46.195 1.00 78.62 192 GLU A C 1
ATOM 1572 O O . GLU A 1 192 ? -43.593 -5.125 45.159 1.00 78.62 192 GLU A O 1
ATOM 1577 N N . LYS A 1 193 ? -44.009 -4.664 47.318 1.00 76.06 193 LYS A N 1
ATOM 1578 C CA . LYS A 1 193 ? -43.088 -3.519 47.403 1.00 76.06 193 LYS A CA 1
ATOM 1579 C C . LYS A 1 193 ? -41.648 -3.898 47.086 1.00 76.06 193 LYS A C 1
ATOM 1581 O O . LYS A 1 193 ? -40.956 -3.175 46.367 1.00 76.06 193 LYS A O 1
ATOM 1586 N N . TYR A 1 194 ? -41.205 -5.046 47.588 1.00 72.62 194 TYR A N 1
ATOM 1587 C CA . TYR A 1 194 ? -39.883 -5.567 47.289 1.00 72.62 194 TYR A CA 1
ATOM 1588 C C . TYR A 1 194 ? -39.732 -5.870 45.790 1.00 72.62 194 TYR A C 1
ATOM 1590 O O . TYR A 1 194 ? -38.778 -5.398 45.174 1.00 72.62 194 TYR A O 1
ATOM 1598 N N . LEU A 1 195 ? -40.694 -6.562 45.168 1.00 75.06 195 LEU A N 1
ATOM 1599 C CA . LEU A 1 195 ? -40.669 -6.860 43.730 1.00 75.06 195 LEU A CA 1
ATOM 1600 C C . LEU A 1 195 ? -40.695 -5.597 42.855 1.00 75.06 195 LEU A C 1
ATOM 1602 O O . LEU A 1 195 ? -39.964 -5.540 41.866 1.00 75.06 195 LEU A O 1
ATOM 1606 N N . GLU A 1 196 ? -41.480 -4.581 43.226 1.00 78.81 196 GLU A N 1
ATOM 1607 C CA . GLU A 1 196 ? -41.496 -3.277 42.545 1.00 78.81 196 GLU A CA 1
ATOM 1608 C C . GLU A 1 196 ? -40.108 -2.618 42.565 1.00 78.81 196 GLU A C 1
ATOM 1610 O O . GLU A 1 196 ? -39.608 -2.196 41.521 1.00 78.81 196 GLU A O 1
ATOM 1615 N N . SER A 1 197 ? -39.446 -2.589 43.729 1.00 74.75 197 SER A N 1
ATOM 1616 C CA . SER A 1 197 ? -38.096 -2.018 43.845 1.00 74.75 197 SER A CA 1
ATOM 1617 C C . SER A 1 197 ? -37.061 -2.768 42.994 1.00 74.75 197 SER A C 1
ATOM 1619 O O . SER A 1 197 ? -36.226 -2.147 42.336 1.00 74.75 197 SER A O 1
ATOM 1621 N N . GLN A 1 198 ? -37.141 -4.102 42.932 1.00 74.69 198 GLN A N 1
ATOM 1622 C CA . GLN A 1 198 ? -36.224 -4.913 42.125 1.00 74.69 198 GLN A CA 1
ATOM 1623 C C . GLN A 1 198 ? -36.453 -4.719 40.620 1.00 74.69 198 GLN A C 1
ATOM 1625 O O . GLN A 1 198 ? -35.494 -4.688 39.845 1.00 74.69 198 GLN A O 1
ATOM 1630 N N . ASP A 1 199 ? -37.706 -4.538 40.193 1.00 77.44 199 ASP A N 1
ATOM 1631 C CA . ASP A 1 199 ? -38.027 -4.190 38.808 1.00 77.44 199 ASP A CA 1
ATOM 1632 C C . ASP A 1 199 ? -37.394 -2.855 38.401 1.00 77.44 199 ASP A C 1
ATOM 1634 O O . ASP A 1 199 ? -36.825 -2.754 37.312 1.00 77.44 199 ASP A O 1
ATOM 1638 N N . GLU A 1 200 ? -37.466 -1.833 39.258 1.00 79.44 200 GLU A N 1
ATOM 1639 C CA . GLU A 1 200 ? -36.847 -0.531 38.990 1.00 79.44 200 GLU A CA 1
ATOM 1640 C C . GLU A 1 200 ? -35.325 -0.640 38.853 1.00 79.44 200 GLU A C 1
ATOM 1642 O O . GLU A 1 200 ? -34.748 -0.088 37.907 1.00 79.44 200 GLU A O 1
ATOM 1647 N N . VAL A 1 201 ? -34.674 -1.403 39.737 1.00 80.81 201 VAL A N 1
ATOM 1648 C CA . VAL A 1 201 ? -33.232 -1.684 39.658 1.00 80.81 201 VAL A CA 1
ATOM 1649 C C . VAL A 1 201 ? -32.884 -2.371 38.337 1.00 80.81 201 VAL A C 1
ATOM 1651 O O . VAL A 1 201 ? -31.954 -1.950 37.646 1.00 80.81 201 VAL A O 1
ATOM 1654 N N . LEU A 1 202 ? -33.657 -3.381 37.934 1.00 80.75 202 LEU A N 1
ATOM 1655 C CA . LEU A 1 202 ? -33.423 -4.124 36.696 1.00 80.75 202 LEU A CA 1
ATOM 1656 C C . LEU A 1 202 ? -33.601 -3.238 35.454 1.00 80.75 202 LEU A C 1
ATOM 1658 O O . LEU A 1 202 ? -32.796 -3.307 34.524 1.00 80.75 202 LEU A O 1
ATOM 1662 N N . VAL A 1 203 ? -34.614 -2.366 35.438 1.00 83.31 203 VAL A N 1
ATOM 1663 C CA . VAL A 1 203 ? -34.824 -1.397 34.349 1.00 83.31 203 VAL A CA 1
ATOM 1664 C C . VAL A 1 203 ? -33.679 -0.389 34.265 1.00 83.31 203 VAL A C 1
ATOM 1666 O O . VAL A 1 203 ? -33.228 -0.065 33.164 1.00 83.31 203 VAL A O 1
ATOM 1669 N N . ASN A 1 204 ? -33.197 0.100 35.408 1.00 84.50 204 ASN A N 1
ATOM 1670 C CA . ASN A 1 204 ? -32.070 1.025 35.451 1.00 84.50 204 ASN A CA 1
ATOM 1671 C C . ASN A 1 204 ? -30.787 0.377 34.929 1.00 84.50 204 ASN A C 1
ATOM 1673 O O . ASN A 1 204 ? -30.125 0.968 34.076 1.00 84.50 204 ASN A O 1
ATOM 1677 N N . LEU A 1 205 ? -30.495 -0.853 35.357 1.00 84.06 205 LEU A N 1
ATOM 1678 C CA . LEU A 1 205 ? -29.334 -1.605 34.889 1.00 84.06 205 LEU A CA 1
ATOM 1679 C C . LEU A 1 205 ? -29.394 -1.865 33.377 1.00 84.06 205 LEU A C 1
ATOM 1681 O O . LEU A 1 205 ? -28.404 -1.677 32.674 1.00 84.06 205 LEU A O 1
ATOM 1685 N N . GLN A 1 206 ? -30.565 -2.241 32.849 1.00 84.38 206 GLN A N 1
ATOM 1686 C CA . GLN A 1 206 ? -30.758 -2.422 31.406 1.00 84.38 206 GLN A CA 1
ATOM 1687 C C . GLN A 1 206 ? -30.434 -1.155 30.616 1.00 84.38 206 GLN A C 1
ATOM 1689 O O . GLN A 1 206 ? -29.763 -1.227 29.585 1.00 84.38 206 GLN A O 1
ATOM 1694 N N . ARG A 1 207 ? -30.925 -0.004 31.087 1.00 86.75 207 ARG A N 1
ATOM 1695 C CA . ARG A 1 207 ? -30.660 1.292 30.461 1.00 86.75 207 ARG A CA 1
ATOM 1696 C C . ARG A 1 207 ? -29.167 1.605 30.468 1.00 86.75 207 ARG A C 1
ATOM 1698 O O . ARG A 1 207 ? -28.634 1.946 29.420 1.00 86.75 207 ARG A O 1
ATOM 1705 N N . GLU A 1 208 ? -28.500 1.439 31.605 1.00 90.25 208 GLU A N 1
ATOM 1706 C CA . GLU A 1 208 ? -27.067 1.716 31.731 1.00 90.25 208 GLU A CA 1
ATOM 1707 C C . GLU A 1 208 ? -26.229 0.831 30.796 1.00 90.25 208 GLU A C 1
ATOM 1709 O O . GLU A 1 208 ? -25.349 1.332 30.097 1.00 90.25 208 GLU A O 1
ATOM 1714 N N . ILE A 1 209 ? -26.550 -0.464 30.702 1.00 88.25 209 ILE A N 1
ATOM 1715 C CA . ILE A 1 209 ? -25.904 -1.379 29.751 1.00 88.25 209 ILE A CA 1
ATOM 1716 C C . ILE A 1 209 ? -26.086 -0.875 28.313 1.00 88.25 209 ILE A C 1
ATOM 1718 O O . ILE A 1 209 ? -25.108 -0.788 27.572 1.00 88.25 209 ILE A O 1
ATOM 1722 N N . ASN A 1 210 ? -27.308 -0.506 27.917 1.00 86.62 210 ASN A N 1
ATOM 1723 C CA . ASN A 1 210 ? -27.572 -0.022 26.560 1.00 86.62 210 ASN A CA 1
ATOM 1724 C C . ASN A 1 210 ? -26.812 1.277 26.250 1.00 86.62 210 ASN A C 1
ATOM 1726 O O . ASN A 1 210 ? -26.215 1.380 25.183 1.00 86.62 210 ASN A O 1
ATOM 1730 N N . GLU A 1 211 ? -26.750 2.223 27.190 1.00 89.38 211 GLU A N 1
ATOM 1731 C CA . GLU A 1 211 ? -25.984 3.467 27.026 1.00 89.38 211 GLU A CA 1
ATOM 1732 C C . GLU A 1 211 ? -24.483 3.205 26.816 1.00 89.38 211 GLU A C 1
ATOM 1734 O O . GLU A 1 211 ? -23.826 3.907 26.046 1.00 89.38 211 GLU A O 1
ATOM 1739 N N . GLN A 1 212 ? -23.909 2.201 27.488 1.00 89.81 212 GLN A N 1
ATOM 1740 C CA . GLN A 1 212 ? -22.506 1.828 27.278 1.00 89.81 212 GLN A CA 1
ATOM 1741 C C . GLN A 1 212 ? -22.289 1.109 25.940 1.00 89.81 212 GLN A C 1
ATOM 1743 O O . GLN A 1 212 ? -21.280 1.349 25.275 1.00 89.81 212 GLN A O 1
ATOM 1748 N N . LEU A 1 213 ? -23.234 0.266 25.513 1.00 88.00 213 LEU A N 1
ATOM 1749 C CA . LEU A 1 213 ? -23.174 -0.420 24.218 1.00 88.00 213 LEU A CA 1
ATOM 1750 C C . LEU A 1 213 ? -23.299 0.563 23.042 1.00 88.00 213 LEU A C 1
ATOM 1752 O O . LEU A 1 213 ? -22.573 0.428 22.060 1.00 88.00 213 LEU A O 1
ATOM 1756 N N . GLU A 1 214 ? -24.140 1.593 23.155 1.00 86.19 214 GLU A N 1
ATOM 1757 C CA . GLU A 1 214 ? -24.238 2.668 22.156 1.00 86.19 214 GLU A CA 1
ATOM 1758 C C . GLU A 1 214 ? -22.927 3.455 22.027 1.00 86.19 214 GLU A C 1
ATOM 1760 O O . GLU A 1 214 ? -22.453 3.698 20.916 1.00 86.19 214 GLU A O 1
ATOM 1765 N N . LYS A 1 215 ? -22.279 3.789 23.154 1.00 87.50 215 LYS A N 1
ATOM 1766 C CA . LYS A 1 215 ? -20.946 4.419 23.141 1.00 87.50 215 LYS A CA 1
ATOM 1767 C C . LYS A 1 215 ? -19.909 3.531 22.455 1.00 87.50 215 LYS A C 1
ATOM 1769 O O . LYS A 1 215 ? -19.084 4.039 21.700 1.00 87.50 215 LYS A O 1
ATOM 1774 N N . ALA A 1 216 ? -19.948 2.220 22.699 1.00 84.38 216 ALA A N 1
ATOM 1775 C CA . ALA A 1 216 ? -19.046 1.272 22.053 1.00 84.38 216 ALA A CA 1
ATOM 1776 C C . ALA A 1 216 ? -19.252 1.228 20.529 1.00 84.38 216 ALA A C 1
ATOM 1778 O O . ALA A 1 216 ? -18.268 1.239 19.794 1.00 84.38 216 ALA A O 1
ATOM 1779 N N . ILE A 1 217 ? -20.502 1.254 20.048 1.00 82.75 217 ILE A N 1
ATOM 1780 C CA . ILE A 1 217 ? -20.809 1.331 18.607 1.00 82.75 217 ILE A CA 1
ATOM 1781 C C . ILE A 1 217 ? -20.224 2.603 17.994 1.00 82.75 217 ILE A C 1
ATOM 1783 O O . ILE A 1 217 ? -19.534 2.520 16.983 1.00 82.75 217 ILE A O 1
ATOM 1787 N N . HIS A 1 218 ? -20.440 3.761 18.619 1.00 82.44 218 HIS A N 1
ATOM 1788 C CA . HIS A 1 218 ? -19.941 5.034 18.094 1.00 82.44 218 HIS A CA 1
ATOM 1789 C C . HIS A 1 218 ? -18.402 5.093 18.066 1.00 82.44 218 HIS A C 1
ATOM 1791 O O . HIS A 1 218 ? -17.815 5.729 17.194 1.00 82.44 218 HIS A O 1
ATOM 1797 N N . LEU A 1 219 ? -17.713 4.439 19.006 1.00 80.75 219 LEU A N 1
ATOM 1798 C CA . LEU A 1 219 ? -16.247 4.335 18.975 1.00 80.75 219 LEU A CA 1
ATOM 1799 C C . LEU A 1 219 ? -15.735 3.397 17.872 1.00 80.75 219 LEU A C 1
ATOM 1801 O O . LEU A 1 219 ? -14.599 3.551 17.428 1.00 80.75 219 LEU A O 1
ATOM 1805 N N . LEU A 1 220 ? -16.546 2.422 17.459 1.00 76.00 220 LEU A N 1
ATOM 1806 C CA . LEU A 1 220 ? -16.228 1.502 16.367 1.00 76.00 220 LEU A CA 1
ATOM 1807 C C . LEU A 1 220 ? -16.484 2.122 14.989 1.00 76.00 220 LEU A C 1
ATOM 1809 O O . LEU A 1 220 ? -15.893 1.666 14.013 1.00 76.00 220 LEU A O 1
ATOM 1813 N N . GLU A 1 221 ? -17.328 3.153 14.890 1.00 70.94 221 GLU A N 1
ATOM 1814 C CA . GLU A 1 221 ? -17.504 3.911 13.651 1.00 70.94 221 GLU A CA 1
ATOM 1815 C C . GLU A 1 221 ? -16.160 4.510 13.206 1.00 70.94 221 GLU A C 1
ATOM 1817 O O . GLU A 1 221 ? -15.536 5.299 13.918 1.00 70.94 221 GLU A O 1
ATOM 1822 N N . ASN A 1 222 ? -15.726 4.137 11.999 1.00 66.06 222 ASN A N 1
ATOM 1823 C CA . ASN A 1 222 ? -14.452 4.520 11.375 1.00 66.06 222 ASN A CA 1
ATOM 1824 C C . ASN A 1 222 ? -13.199 3.814 11.931 1.00 66.06 222 ASN A C 1
ATOM 1826 O O . ASN A 1 222 ? -12.084 4.197 11.578 1.00 66.06 222 ASN A O 1
ATOM 1830 N N . TYR A 1 223 ? -13.338 2.757 12.743 1.00 69.12 223 TYR A N 1
ATOM 1831 C CA . TYR A 1 223 ? -12.196 1.937 13.182 1.00 69.12 223 TYR A CA 1
ATOM 1832 C C . TYR A 1 223 ? -11.439 1.320 11.995 1.00 69.12 223 TYR A C 1
ATOM 1834 O O . TYR A 1 223 ? -10.212 1.186 12.001 1.00 69.12 223 TYR A O 1
ATOM 1842 N N . SER A 1 224 ? -12.186 0.939 10.964 1.00 61.62 224 SER A N 1
ATOM 1843 C CA . SER A 1 224 ? -11.662 0.275 9.783 1.00 61.62 224 SER A CA 1
ATOM 1844 C C . SER A 1 224 ? -11.279 1.196 8.634 1.00 61.62 224 SER A C 1
ATOM 1846 O O . SER A 1 224 ? -10.787 0.708 7.616 1.00 61.62 224 SER A O 1
ATOM 1848 N N . GLU A 1 225 ? -11.440 2.512 8.782 1.00 59.06 225 GLU A N 1
ATOM 1849 C CA . GLU A 1 225 ? -10.783 3.461 7.896 1.00 59.06 225 GLU A CA 1
ATOM 1850 C C . GLU A 1 225 ? -9.325 3.588 8.353 1.00 59.06 225 GLU A C 1
ATOM 1852 O O . GLU A 1 225 ? -9.046 4.216 9.378 1.00 59.06 225 GLU A O 1
ATOM 1857 N N . PRO A 1 226 ? -8.339 3.033 7.623 1.00 53.75 226 PRO A N 1
ATOM 1858 C CA . PRO A 1 226 ? -6.985 3.514 7.789 1.00 53.75 226 PRO A CA 1
ATOM 1859 C C . PRO A 1 226 ? -7.081 4.920 7.238 1.00 53.75 226 PRO A C 1
ATOM 1861 O O . PRO A 1 226 ? -7.251 5.071 6.027 1.00 53.75 226 PRO A O 1
ATOM 1864 N N . GLY A 1 227 ? -7.116 5.916 8.126 1.00 55.72 227 GLY A N 1
ATOM 1865 C CA . GLY A 1 227 ? -7.390 7.286 7.706 1.00 55.72 227 GLY A CA 1
ATOM 1866 C C . GLY A 1 227 ? -6.557 7.586 6.470 1.00 55.72 227 GLY A C 1
ATOM 1867 O O . GLY A 1 227 ? -5.390 7.203 6.470 1.00 55.72 227 GLY A O 1
ATOM 1868 N N . GLU A 1 228 ? -7.146 8.177 5.428 1.00 60.00 228 GLU A N 1
ATOM 1869 C CA . GLU A 1 228 ? -6.507 8.461 4.126 1.00 60.00 228 GLU A CA 1
ATOM 1870 C C . GLU A 1 228 ? -5.031 8.864 4.266 1.00 60.00 228 GLU A C 1
ATOM 1872 O O . GLU A 1 228 ? -4.171 8.407 3.522 1.00 60.00 228 GLU A O 1
ATOM 1877 N N . ARG A 1 229 ? -4.720 9.592 5.346 1.00 63.22 229 ARG A N 1
ATOM 1878 C CA . ARG A 1 229 ? -3.387 9.827 5.918 1.00 63.22 229 ARG A CA 1
ATOM 1879 C C . ARG A 1 229 ? -2.375 8.679 5.775 1.00 63.22 229 ARG A C 1
ATOM 1881 O O . ARG A 1 229 ? -1.238 8.958 5.426 1.00 63.22 229 ARG A O 1
ATOM 1888 N N . GLY A 1 230 ? -2.725 7.425 6.059 1.00 79.25 230 GLY A N 1
ATOM 1889 C CA . GLY A 1 230 ? -1.827 6.272 5.982 1.00 79.25 230 GLY A CA 1
ATOM 1890 C C . GLY A 1 230 ? -1.462 5.894 4.547 1.00 79.25 230 GLY A C 1
ATOM 1891 O O . GLY A 1 230 ? -0.287 5.646 4.272 1.00 79.25 230 GLY A O 1
ATOM 1892 N N . PHE A 1 231 ? -2.443 5.896 3.639 1.00 84.69 231 PHE A N 1
ATOM 1893 C CA . PHE A 1 231 ? -2.200 5.663 2.215 1.00 84.69 231 PHE A CA 1
ATOM 18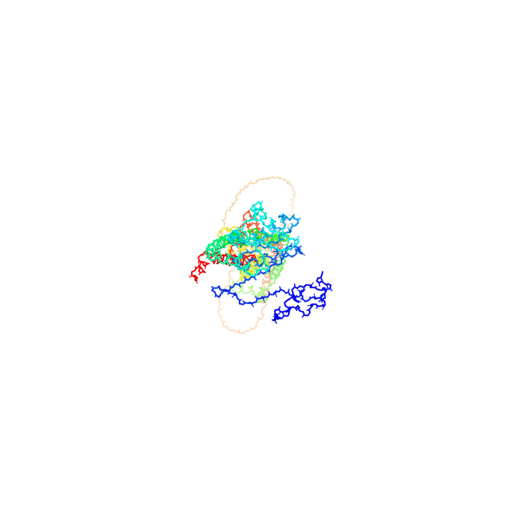94 C C . PHE A 1 231 ? -1.449 6.842 1.604 1.00 84.69 231 PHE A C 1
ATOM 1896 O O . PHE A 1 231 ? -0.394 6.636 1.019 1.00 84.69 231 PHE A O 1
ATOM 1903 N N . SER A 1 232 ? -1.913 8.076 1.820 1.00 86.00 232 SER A N 1
ATOM 1904 C CA . SER A 1 232 ? -1.267 9.275 1.280 1.00 86.00 232 SER A CA 1
ATOM 1905 C C . SER A 1 232 ? 0.166 9.442 1.795 1.00 86.00 232 SER A C 1
ATOM 1907 O O . SER A 1 232 ? 1.049 9.838 1.038 1.00 86.00 232 SER A O 1
ATOM 1909 N N . HIS A 1 233 ? 0.435 9.107 3.062 1.00 86.88 233 HIS A N 1
ATOM 1910 C CA . HIS A 1 233 ? 1.795 9.106 3.604 1.00 86.88 233 HIS A CA 1
ATOM 1911 C C . HIS A 1 233 ? 2.665 8.020 2.963 1.00 86.88 233 HIS A C 1
ATOM 1913 O O . HIS A 1 233 ? 3.800 8.301 2.586 1.00 86.88 233 HIS A O 1
ATOM 1919 N N . TRP A 1 234 ? 2.152 6.792 2.814 1.00 90.00 234 TRP A N 1
ATOM 1920 C CA . TRP A 1 234 ? 2.870 5.735 2.098 1.00 90.00 234 TRP A CA 1
ATOM 1921 C C . TRP A 1 234 ? 3.154 6.140 0.648 1.00 90.00 234 TRP A C 1
ATOM 1923 O O . TRP A 1 234 ? 4.299 6.053 0.213 1.00 90.00 234 TRP A O 1
ATOM 1933 N N . PHE A 1 235 ? 2.151 6.652 -0.066 1.00 92.38 235 PHE A N 1
ATOM 1934 C CA . PHE A 1 235 ? 2.290 7.093 -1.445 1.00 92.38 235 PHE A CA 1
ATOM 1935 C C . PHE A 1 235 ? 3.383 8.156 -1.561 1.00 92.38 235 PHE A C 1
ATOM 1937 O O . PHE A 1 235 ? 4.323 7.980 -2.328 1.00 92.38 235 PHE A O 1
ATOM 1944 N N . LYS A 1 236 ? 3.335 9.216 -0.747 1.00 90.81 236 LYS A N 1
ATOM 1945 C CA . LYS A 1 236 ? 4.321 10.303 -0.831 1.00 90.81 236 LYS A CA 1
ATOM 1946 C C . LYS A 1 236 ? 5.724 9.878 -0.408 1.00 90.81 236 LYS A C 1
ATOM 1948 O O . LYS A 1 236 ? 6.683 10.129 -1.135 1.00 90.81 236 LYS A O 1
ATOM 1953 N N . GLU A 1 237 ? 5.862 9.251 0.758 1.00 90.00 237 GLU A N 1
ATOM 1954 C CA . GLU A 1 237 ? 7.179 9.011 1.360 1.00 90.00 237 GLU A CA 1
ATOM 1955 C C . GLU A 1 237 ? 7.822 7.690 0.932 1.00 90.00 237 GLU A C 1
ATOM 1957 O O . GLU A 1 237 ? 9.048 7.605 0.894 1.00 90.00 237 GLU A O 1
ATOM 1962 N N . GLN A 1 238 ? 7.030 6.661 0.621 1.00 89.38 238 GLN A N 1
ATOM 1963 C CA . GLN A 1 238 ? 7.547 5.319 0.324 1.00 89.38 238 GLN A CA 1
ATOM 1964 C C . GLN A 1 238 ? 7.463 4.943 -1.155 1.00 89.38 238 GLN A C 1
ATOM 1966 O O . GLN A 1 238 ? 8.270 4.129 -1.592 1.00 89.38 238 GLN A O 1
ATOM 1971 N N . PHE A 1 239 ? 6.536 5.523 -1.921 1.00 92.44 239 PHE A N 1
ATOM 1972 C CA . PHE A 1 239 ? 6.401 5.242 -3.352 1.00 92.44 239 PHE A CA 1
ATOM 1973 C C . PHE A 1 239 ? 6.961 6.378 -4.220 1.00 92.44 239 PHE A C 1
ATOM 1975 O O . PHE A 1 239 ? 7.972 6.204 -4.898 1.00 92.44 239 PHE A O 1
ATOM 1982 N N . TRP A 1 240 ? 6.349 7.562 -4.161 1.00 93.62 240 TRP A N 1
ATOM 1983 C CA . TRP A 1 240 ? 6.601 8.680 -5.069 1.00 93.62 240 TRP A CA 1
ATOM 1984 C C . TRP A 1 240 ? 8.013 9.241 -4.941 1.00 93.62 240 TRP A C 1
ATOM 1986 O O . TRP A 1 240 ? 8.763 9.285 -5.913 1.00 93.62 240 TRP A O 1
ATOM 1996 N N . LYS A 1 241 ? 8.408 9.645 -3.732 1.00 92.62 241 LYS A N 1
ATOM 1997 C CA . LYS A 1 241 ? 9.703 10.286 -3.490 1.00 92.62 241 LYS A CA 1
ATOM 1998 C C . LYS A 1 241 ? 10.899 9.378 -3.825 1.00 92.62 241 LYS A C 1
ATOM 2000 O O . LYS A 1 241 ? 11.806 9.869 -4.499 1.00 92.62 241 LYS A O 1
ATOM 2005 N N . PRO A 1 242 ? 10.930 8.085 -3.437 1.00 93.19 242 PRO A N 1
ATOM 2006 C CA . PRO A 1 242 ? 11.989 7.174 -3.875 1.00 93.19 242 PRO A CA 1
ATOM 2007 C C . PRO A 1 242 ? 12.009 6.959 -5.390 1.00 93.19 242 PRO A C 1
ATOM 2009 O O . PRO A 1 242 ? 13.076 7.056 -5.995 1.00 93.19 242 PRO A O 1
ATOM 2012 N N . LEU A 1 243 ? 10.847 6.714 -6.007 1.00 94.69 243 LEU A N 1
ATOM 2013 C CA . LEU A 1 243 ? 10.752 6.461 -7.443 1.00 94.69 243 LEU A CA 1
ATOM 2014 C C . LEU A 1 243 ? 11.206 7.675 -8.261 1.00 94.69 243 LEU A C 1
ATOM 2016 O O . LEU A 1 243 ? 12.083 7.551 -9.115 1.00 94.69 243 LEU A O 1
ATOM 2020 N N . ASN A 1 244 ? 10.655 8.853 -7.964 1.00 94.38 244 ASN A N 1
ATOM 2021 C CA . ASN A 1 244 ? 11.005 10.096 -8.642 1.00 94.38 244 ASN A CA 1
ATOM 2022 C C . ASN A 1 244 ? 12.490 10.436 -8.435 1.00 94.38 244 ASN A C 1
ATOM 2024 O O . ASN A 1 244 ? 13.190 10.771 -9.386 1.00 94.38 244 ASN A O 1
ATOM 2028 N N . GLY A 1 245 ? 13.017 10.246 -7.219 1.00 94.12 245 GLY A N 1
ATOM 2029 C CA . GLY A 1 245 ? 14.443 10.427 -6.936 1.00 94.12 245 GLY A CA 1
ATOM 2030 C C . GLY A 1 245 ? 15.341 9.553 -7.818 1.00 94.12 245 GLY A C 1
ATOM 2031 O O . GLY A 1 245 ? 16.274 10.058 -8.435 1.00 94.12 245 GLY A O 1
ATOM 2032 N N . LYS A 1 246 ? 15.025 8.260 -7.958 1.00 95.56 246 LYS A N 1
ATOM 2033 C CA . LYS A 1 246 ? 15.789 7.335 -8.817 1.00 95.56 246 LYS A CA 1
ATOM 2034 C C . LYS A 1 246 ? 15.714 7.680 -10.298 1.00 95.56 246 LYS A C 1
ATOM 2036 O O . LYS A 1 246 ? 16.690 7.506 -11.026 1.00 95.56 246 LYS A O 1
ATOM 2041 N N . MET A 1 247 ? 14.564 8.166 -10.737 1.00 95.31 247 MET A N 1
ATOM 2042 C CA . MET A 1 247 ? 14.363 8.622 -12.104 1.00 95.31 247 MET A CA 1
ATOM 2043 C C . MET A 1 247 ? 15.171 9.898 -12.399 1.00 95.31 247 MET A C 1
ATOM 2045 O O . MET A 1 247 ? 15.839 9.970 -13.431 1.00 95.31 247 MET A O 1
ATOM 2049 N N . ILE A 1 248 ? 15.220 10.846 -11.457 1.00 94.88 248 ILE A N 1
ATOM 2050 C CA . ILE A 1 248 ? 16.074 12.044 -11.531 1.00 94.88 248 ILE A CA 1
ATOM 2051 C C . ILE A 1 248 ? 17.562 11.666 -11.539 1.00 94.88 248 ILE A C 1
ATOM 2053 O O . ILE A 1 248 ? 18.308 12.169 -12.380 1.00 94.88 248 ILE A O 1
ATOM 2057 N N . ASP A 1 249 ? 18.001 10.756 -10.662 1.00 95.81 249 ASP A N 1
ATOM 2058 C CA . ASP A 1 249 ? 19.390 10.272 -10.634 1.00 95.81 249 ASP A CA 1
ATOM 2059 C C . ASP A 1 249 ? 19.799 9.713 -12.009 1.00 95.81 249 ASP A C 1
ATOM 2061 O O . ASP A 1 249 ? 20.872 10.025 -12.534 1.00 95.81 249 ASP A O 1
ATOM 2065 N N . ARG A 1 250 ? 18.913 8.928 -12.639 1.00 95.75 250 ARG A N 1
ATOM 2066 C CA . ARG A 1 250 ? 19.147 8.370 -13.977 1.00 95.75 250 ARG A CA 1
ATOM 2067 C C . ARG A 1 250 ? 19.176 9.447 -15.063 1.00 95.75 250 ARG A C 1
ATOM 2069 O O . ARG A 1 250 ? 20.018 9.371 -15.957 1.00 95.75 250 ARG A O 1
ATOM 2076 N N . GLN A 1 251 ? 18.304 10.452 -14.985 1.00 95.69 251 GLN A N 1
ATOM 2077 C CA . GLN A 1 251 ? 18.312 11.594 -15.905 1.00 95.69 251 GLN A CA 1
ATOM 2078 C C . GLN A 1 251 ? 19.654 12.335 -15.853 1.00 95.69 251 GLN A C 1
ATOM 2080 O O . GLN A 1 251 ? 20.229 12.651 -16.893 1.00 95.69 251 GLN A O 1
ATOM 2085 N N . GLN A 1 252 ? 20.178 12.574 -14.646 1.00 94.69 252 GLN A N 1
ATOM 2086 C CA . GLN A 1 252 ? 21.463 13.245 -14.434 1.00 94.69 252 GLN A CA 1
ATOM 2087 C C . GLN A 1 252 ? 22.645 12.407 -14.934 1.00 94.69 252 GLN A C 1
ATOM 2089 O O . GLN A 1 252 ? 23.588 12.944 -15.523 1.00 94.69 252 GLN A O 1
ATOM 2094 N N . GLU A 1 253 ? 22.591 11.088 -14.739 1.00 95.06 253 GLU A N 1
ATOM 2095 C CA . GLU A 1 253 ? 23.590 10.165 -15.277 1.00 95.06 253 GLU A CA 1
ATOM 2096 C C . GLU A 1 253 ? 23.643 10.244 -16.812 1.00 95.06 253 GLU A C 1
ATOM 2098 O O . GLU A 1 253 ? 24.718 10.427 -17.387 1.00 95.06 253 GLU A O 1
ATOM 2103 N N . LEU A 1 254 ? 22.481 10.182 -17.474 1.00 94.38 254 LEU A N 1
ATOM 2104 C CA . LEU A 1 254 ? 22.374 10.287 -18.931 1.00 94.38 254 LEU A CA 1
ATOM 2105 C C . LEU A 1 254 ? 22.804 11.665 -19.448 1.00 94.38 254 LEU A C 1
ATOM 2107 O O . LEU A 1 254 ? 23.492 11.739 -20.464 1.00 94.38 254 LEU A O 1
ATOM 2111 N N . LEU A 1 255 ? 22.470 12.744 -18.733 1.00 93.56 255 LEU A N 1
ATOM 2112 C CA . LEU A 1 255 ? 22.915 14.100 -19.065 1.00 93.56 255 LEU A CA 1
ATOM 2113 C C . LEU A 1 255 ? 24.445 14.206 -19.056 1.00 93.56 255 LEU A C 1
ATOM 2115 O O . LEU A 1 255 ? 25.036 14.804 -19.950 1.00 93.56 255 LEU A O 1
ATOM 2119 N N . THR A 1 256 ? 25.099 13.589 -18.069 1.00 93.50 256 THR A N 1
ATOM 2120 C CA . THR A 1 256 ? 26.567 13.584 -17.965 1.00 93.50 256 THR A CA 1
ATOM 2121 C C . THR A 1 256 ? 27.209 12.760 -19.085 1.00 93.50 256 THR A C 1
ATOM 2123 O O . THR A 1 256 ? 28.275 13.107 -19.584 1.00 93.50 256 THR A O 1
ATOM 2126 N N . GLN A 1 257 ? 26.558 11.671 -19.502 1.00 92.56 257 GLN A N 1
ATOM 2127 C CA . GLN A 1 257 ? 27.048 10.777 -20.555 1.00 92.56 257 GLN A CA 1
ATOM 2128 C C . GLN A 1 257 ? 26.749 11.283 -21.977 1.00 92.56 257 GLN A C 1
ATOM 2130 O O . GLN A 1 257 ? 27.364 10.800 -22.928 1.00 92.56 257 GLN A O 1
ATOM 2135 N N . GLN A 1 258 ? 25.844 12.253 -22.151 1.00 91.38 258 GLN A N 1
ATOM 2136 C CA . GLN A 1 258 ? 25.369 12.730 -23.459 1.00 91.38 258 GLN A CA 1
ATOM 2137 C C . GLN A 1 258 ? 26.496 13.192 -24.399 1.00 91.38 258 GLN A C 1
ATOM 2139 O O . GLN A 1 258 ? 26.414 13.008 -25.616 1.00 91.38 258 GLN A O 1
ATOM 2144 N N . THR A 1 259 ? 27.551 13.806 -23.863 1.00 90.06 259 THR A N 1
ATOM 2145 C CA . THR A 1 259 ? 28.689 14.292 -24.660 1.00 90.06 259 THR A CA 1
ATOM 2146 C C . THR A 1 259 ? 29.792 13.251 -24.835 1.00 90.06 259 THR A C 1
ATOM 2148 O O . THR A 1 259 ? 30.669 13.431 -25.678 1.00 90.06 259 THR A O 1
ATOM 2151 N N . GLU A 1 260 ? 29.751 12.162 -24.069 1.00 92.69 260 GLU A N 1
ATOM 2152 C CA . GLU A 1 260 ? 30.773 11.121 -24.078 1.00 92.69 260 GLU A CA 1
ATOM 2153 C C . GLU A 1 260 ? 30.520 10.091 -25.192 1.00 92.69 260 GLU A C 1
ATOM 2155 O O . GLU A 1 260 ? 29.366 9.794 -25.518 1.00 92.69 260 GLU A O 1
ATOM 2160 N N . PRO A 1 261 ? 31.574 9.492 -25.776 1.00 91.19 261 PRO A N 1
ATOM 2161 C CA . PRO A 1 261 ? 31.429 8.378 -26.708 1.00 91.19 261 PRO A CA 1
ATOM 2162 C C . PRO A 1 261 ? 30.708 7.181 -26.070 1.00 91.19 261 PRO A C 1
ATOM 2164 O O . PRO A 1 261 ? 31.079 6.713 -24.993 1.00 91.19 261 PRO A O 1
ATOM 2167 N N . HIS A 1 262 ? 29.716 6.612 -26.757 1.00 92.81 262 HIS A N 1
ATOM 2168 C CA . HIS A 1 262 ? 29.067 5.385 -26.303 1.00 92.81 262 HIS A CA 1
ATOM 2169 C C . HIS A 1 262 ? 30.007 4.193 -26.526 1.00 92.81 262 HIS A C 1
ATOM 2171 O O . HIS A 1 262 ? 30.350 3.864 -27.664 1.00 92.81 262 HIS A O 1
ATOM 2177 N N . ASN A 1 263 ? 30.397 3.509 -25.447 1.00 90.19 263 ASN A N 1
ATOM 2178 C CA . ASN A 1 263 ? 31.424 2.460 -25.471 1.00 90.19 263 ASN A CA 1
ATOM 2179 C C . ASN A 1 263 ? 31.119 1.330 -26.469 1.00 90.19 263 ASN A C 1
ATOM 2181 O O . ASN A 1 263 ? 31.961 1.005 -27.304 1.00 90.19 263 ASN A O 1
ATOM 2185 N N . GLU A 1 264 ? 29.920 0.743 -26.409 1.00 89.88 264 GLU A N 1
ATOM 2186 C CA . GLU A 1 264 ? 29.583 -0.417 -27.251 1.00 89.88 264 GLU A CA 1
ATOM 2187 C C . GLU A 1 264 ? 29.416 -0.041 -28.728 1.00 89.88 264 GLU A C 1
ATOM 2189 O O . GLU A 1 264 ? 30.009 -0.666 -29.605 1.00 89.88 264 GLU A O 1
ATOM 2194 N N . PHE A 1 265 ? 28.719 1.064 -29.004 1.00 92.06 265 PHE A N 1
ATOM 2195 C CA . PHE A 1 265 ? 28.653 1.648 -30.340 1.00 92.06 265 PHE A CA 1
ATOM 2196 C C . PHE A 1 265 ? 30.042 1.976 -30.911 1.00 92.06 265 PHE A C 1
ATOM 2198 O O . PHE A 1 265 ? 30.310 1.672 -32.069 1.00 92.06 265 PHE A O 1
ATOM 2205 N N . SER A 1 266 ? 30.956 2.521 -30.101 1.00 92.00 266 SER A N 1
ATOM 2206 C CA . SER A 1 266 ? 32.327 2.832 -30.535 1.00 92.00 266 SER A CA 1
ATOM 2207 C C . SER A 1 266 ? 33.095 1.579 -30.949 1.00 92.00 266 SER A C 1
ATOM 2209 O O . SER A 1 266 ? 33.701 1.560 -32.021 1.00 92.00 266 SER A O 1
ATOM 2211 N N . LYS A 1 267 ? 33.004 0.494 -30.164 1.00 92.38 267 LYS A N 1
ATOM 2212 C CA . LYS A 1 267 ? 33.569 -0.806 -30.561 1.00 92.38 267 LYS A CA 1
ATOM 2213 C C . LYS A 1 267 ? 32.955 -1.297 -31.868 1.00 92.38 267 LYS A C 1
ATOM 2215 O O . LYS A 1 267 ? 33.684 -1.760 -32.744 1.00 92.38 267 LYS A O 1
ATOM 2220 N N . LYS A 1 268 ? 31.633 -1.157 -32.030 1.00 91.88 268 LYS A N 1
ATOM 2221 C CA . LYS A 1 268 ? 30.945 -1.601 -33.245 1.00 91.88 268 LYS A CA 1
ATOM 2222 C C . LYS A 1 268 ? 31.361 -0.810 -34.480 1.00 91.88 268 LYS A C 1
ATOM 2224 O O . LYS A 1 268 ? 31.545 -1.397 -35.544 1.00 91.88 268 LYS A O 1
ATOM 2229 N N . VAL A 1 269 ? 31.564 0.499 -34.339 1.00 91.81 269 VAL A N 1
ATOM 2230 C CA . VAL A 1 269 ? 32.129 1.353 -35.390 1.00 91.81 269 VAL A CA 1
ATOM 2231 C C . VAL A 1 269 ? 33.516 0.854 -35.789 1.00 91.81 269 VAL A C 1
ATOM 2233 O O . VAL A 1 269 ? 33.758 0.655 -36.978 1.00 91.81 269 VAL A O 1
ATOM 2236 N N . ASP A 1 270 ? 34.398 0.572 -34.829 1.00 90.44 270 ASP A N 1
ATOM 2237 C CA . ASP A 1 270 ? 35.738 0.053 -35.122 1.00 90.44 270 ASP A CA 1
ATOM 2238 C C . ASP A 1 270 ? 35.708 -1.324 -35.805 1.00 90.44 270 ASP A C 1
ATOM 2240 O O . ASP A 1 270 ? 36.473 -1.564 -36.743 1.00 90.44 270 ASP A O 1
ATOM 2244 N N . GLU A 1 271 ? 34.825 -2.228 -35.374 1.00 90.94 271 GLU A N 1
ATOM 2245 C CA . GLU A 1 271 ? 34.609 -3.535 -36.009 1.00 90.94 271 GLU A CA 1
ATOM 2246 C C . GLU A 1 271 ? 34.148 -3.393 -37.463 1.00 90.94 271 GLU A C 1
ATOM 2248 O O . GLU A 1 271 ? 34.736 -3.995 -38.366 1.00 90.94 271 GLU A O 1
ATOM 2253 N N . VAL A 1 272 ? 33.122 -2.572 -37.706 1.00 90.25 272 VAL A N 1
ATOM 2254 C CA . VAL A 1 272 ? 32.564 -2.358 -39.047 1.00 90.25 272 VAL A CA 1
ATOM 2255 C C . VAL A 1 272 ? 33.598 -1.694 -39.953 1.00 90.25 272 VAL A C 1
ATOM 2257 O O . VAL A 1 272 ? 33.812 -2.163 -41.071 1.00 90.25 272 VAL A O 1
ATOM 2260 N N . VAL A 1 273 ? 34.306 -0.669 -39.470 1.00 88.94 273 VAL A N 1
ATOM 2261 C CA . VAL A 1 273 ? 35.376 0.012 -40.217 1.00 88.94 273 VAL A CA 1
ATOM 2262 C C . VAL A 1 273 ? 36.494 -0.964 -40.597 1.00 88.94 273 VAL A C 1
ATOM 2264 O O . VAL A 1 273 ? 36.896 -0.982 -41.759 1.00 88.94 273 VAL A O 1
ATOM 2267 N N . LYS A 1 274 ? 36.950 -1.826 -39.676 1.00 88.06 274 LYS A N 1
ATOM 2268 C CA . LYS A 1 274 ? 37.947 -2.872 -39.979 1.00 88.06 274 LYS A CA 1
ATOM 2269 C C . LYS A 1 274 ? 37.427 -3.875 -41.009 1.00 88.06 274 LYS A C 1
ATOM 2271 O O . LYS A 1 274 ? 38.138 -4.199 -41.955 1.00 88.06 274 LYS A O 1
ATOM 2276 N N . SER A 1 275 ? 36.174 -4.313 -40.881 1.00 86.38 275 SER A N 1
ATOM 2277 C CA . SER A 1 275 ? 35.557 -5.257 -41.827 1.00 86.38 275 SER A CA 1
ATOM 2278 C C . SER A 1 275 ? 35.421 -4.693 -43.249 1.00 86.38 275 SER A C 1
ATOM 2280 O O . SER A 1 275 ? 35.350 -5.447 -44.219 1.00 86.38 275 SER A O 1
ATOM 2282 N N . CYS A 1 276 ? 35.388 -3.367 -43.395 1.00 85.06 276 CYS A N 1
ATOM 2283 C CA . CYS A 1 276 ? 35.344 -2.675 -44.683 1.00 85.06 276 CYS A CA 1
ATOM 2284 C C . CYS A 1 276 ? 36.718 -2.590 -45.375 1.00 85.06 276 CYS A C 1
ATOM 2286 O O . CYS A 1 276 ? 36.769 -2.294 -46.568 1.00 85.06 276 CYS A O 1
ATOM 2288 N N . GLN A 1 277 ? 37.817 -2.852 -44.659 1.00 82.50 277 GLN A N 1
ATOM 2289 C CA . GLN A 1 277 ? 39.184 -2.824 -45.201 1.00 82.50 277 GLN A CA 1
ATOM 2290 C C . GLN A 1 277 ? 39.609 -4.163 -45.821 1.00 82.50 277 GLN A C 1
ATOM 2292 O O . GLN A 1 277 ? 40.530 -4.197 -46.635 1.00 82.50 277 GLN A O 1
ATOM 2297 N N . THR A 1 278 ? 38.942 -5.261 -45.463 1.00 74.81 278 THR A N 1
ATOM 2298 C CA . THR A 1 278 ? 39.275 -6.620 -45.905 1.00 74.81 278 THR A CA 1
ATOM 2299 C C . THR A 1 278 ? 38.344 -7.102 -47.022 1.00 74.81 278 THR A C 1
ATOM 2301 O O . THR A 1 278 ? 37.131 -6.884 -46.962 1.00 74.81 278 THR A O 1
ATOM 2304 N N . ASP A 1 279 ? 38.905 -7.790 -48.022 1.00 65.25 279 ASP A N 1
ATOM 2305 C CA . ASP A 1 279 ? 38.136 -8.564 -49.008 1.00 65.25 279 ASP A CA 1
ATOM 2306 C C . ASP A 1 279 ? 37.412 -9.745 -48.339 1.00 65.25 279 ASP A C 1
ATOM 2308 O O . ASP A 1 279 ? 37.886 -10.288 -47.341 1.00 65.25 279 ASP A O 1
ATOM 2312 N N . ASP A 1 280 ? 36.295 -10.187 -48.924 1.00 63.03 280 ASP A N 1
ATOM 2313 C CA . ASP A 1 280 ? 35.689 -11.469 -48.560 1.00 63.03 280 ASP A CA 1
ATOM 2314 C C . ASP A 1 280 ? 36.662 -12.606 -48.912 1.00 63.03 280 ASP A C 1
ATOM 2316 O O . ASP A 1 280 ? 36.947 -12.850 -50.089 1.00 63.03 280 ASP A O 1
ATOM 2320 N N . GLU A 1 281 ? 37.127 -13.345 -47.899 1.00 57.78 281 GLU A N 1
ATOM 2321 C CA . GLU A 1 281 ? 38.109 -14.438 -48.037 1.00 57.78 281 GLU A CA 1
ATOM 2322 C C . GLU A 1 281 ? 37.693 -15.507 -49.074 1.00 57.78 281 GLU A C 1
ATOM 2324 O O . GLU A 1 281 ? 38.539 -16.184 -49.656 1.00 57.78 281 GLU A O 1
ATOM 2329 N N . GLY A 1 282 ? 36.391 -15.635 -49.361 1.00 58.09 282 GLY A N 1
ATOM 2330 C CA . GLY A 1 282 ? 35.841 -16.577 -50.343 1.00 58.09 282 GLY A CA 1
ATOM 2331 C C . GLY A 1 282 ? 35.772 -16.081 -51.797 1.00 58.09 282 GLY A C 1
ATOM 2332 O O . GLY A 1 282 ? 35.549 -16.895 -52.701 1.00 58.09 282 GLY A O 1
ATOM 2333 N N . ASN A 1 283 ? 35.937 -14.778 -52.067 1.00 64.56 283 ASN A N 1
ATOM 2334 C CA . ASN A 1 283 ? 35.779 -14.215 -53.415 1.00 64.56 283 ASN A CA 1
ATOM 2335 C C . ASN A 1 283 ? 36.665 -12.973 -53.661 1.00 64.56 283 ASN A C 1
ATOM 2337 O O . ASN A 1 283 ? 36.163 -11.846 -53.640 1.00 64.56 283 ASN A O 1
ATOM 2341 N N . PRO A 1 284 ? 37.970 -13.166 -53.934 1.00 77.00 284 PRO A N 1
ATOM 2342 C CA . PRO A 1 284 ? 38.919 -12.067 -54.090 1.00 77.00 284 PRO A CA 1
ATOM 2343 C C . PRO A 1 284 ? 38.566 -11.161 -55.274 1.00 77.00 284 PRO A C 1
ATOM 2345 O O . PRO A 1 284 ? 38.058 -11.621 -56.304 1.00 77.00 284 PRO A O 1
ATOM 2348 N N . LEU A 1 285 ? 38.901 -9.873 -55.162 1.00 78.38 285 LEU A N 1
ATOM 2349 C CA . LEU A 1 285 ? 38.558 -8.847 -56.151 1.00 78.38 285 LEU A CA 1
ATOM 2350 C C . LEU A 1 285 ? 39.005 -9.197 -57.586 1.00 78.38 285 LEU A C 1
ATOM 2352 O O . LEU A 1 285 ? 38.268 -8.964 -58.545 1.00 78.38 285 LEU A O 1
ATOM 2356 N N . SER A 1 286 ? 40.168 -9.840 -57.745 1.00 75.50 286 SER A N 1
ATOM 2357 C CA . SER A 1 286 ? 40.663 -10.340 -59.040 1.00 75.50 286 SER A CA 1
ATOM 2358 C C . SER A 1 286 ? 39.688 -11.313 -59.709 1.00 75.50 286 SER A C 1
ATOM 2360 O O . SER A 1 286 ? 39.443 -11.229 -60.914 1.00 75.50 286 SER A O 1
ATOM 2362 N N . LYS A 1 287 ? 39.088 -12.219 -58.931 1.00 79.31 287 LYS A N 1
ATOM 2363 C CA . LYS A 1 287 ? 38.119 -13.211 -59.409 1.00 79.31 287 LYS A CA 1
ATOM 2364 C C . LYS A 1 287 ? 36.795 -12.548 -59.796 1.00 79.31 287 LYS A C 1
ATOM 2366 O O . LYS A 1 287 ? 36.213 -12.928 -60.815 1.00 79.31 287 LYS A O 1
ATOM 2371 N N . LYS A 1 288 ? 36.359 -11.522 -59.052 1.00 81.94 288 LYS A N 1
ATOM 2372 C CA . LYS A 1 288 ? 35.170 -10.714 -59.385 1.00 81.94 288 LYS A CA 1
ATOM 2373 C C . LYS A 1 288 ? 35.344 -9.967 -60.712 1.00 81.94 288 LYS A C 1
ATOM 2375 O O . LYS A 1 288 ? 34.489 -10.088 -61.589 1.00 81.94 288 LYS A O 1
ATOM 2380 N N . ILE A 1 289 ? 36.478 -9.286 -60.906 1.00 81.81 289 ILE A N 1
ATOM 2381 C CA . ILE A 1 289 ? 36.792 -8.545 -62.144 1.00 81.81 289 ILE A CA 1
ATOM 2382 C C . ILE A 1 289 ? 36.777 -9.480 -63.360 1.00 81.81 289 ILE A C 1
ATOM 2384 O O . ILE A 1 289 ? 36.136 -9.176 -64.367 1.00 81.81 289 ILE A O 1
ATOM 2388 N N . ILE A 1 290 ? 37.425 -10.647 -63.258 1.00 81.44 290 ILE A N 1
ATOM 2389 C CA . ILE A 1 290 ? 37.437 -11.657 -64.330 1.00 81.44 290 ILE A CA 1
ATOM 2390 C C . ILE A 1 290 ? 36.019 -12.181 -64.600 1.00 81.44 290 ILE A C 1
ATOM 2392 O O . ILE A 1 290 ? 35.619 -12.317 -65.756 1.00 81.44 290 ILE A O 1
ATOM 2396 N N . GLY A 1 291 ? 35.230 -12.434 -63.552 1.00 81.44 291 GLY A N 1
ATOM 2397 C CA . GLY A 1 291 ? 33.840 -12.874 -63.673 1.00 81.44 291 GLY A CA 1
ATOM 2398 C C . GLY A 1 291 ? 32.945 -11.864 -64.399 1.00 81.44 291 GLY A C 1
ATOM 2399 O O . GLY A 1 291 ? 32.167 -12.246 -65.276 1.00 81.44 291 GLY A O 1
ATOM 2400 N N . PHE A 1 292 ? 33.062 -10.571 -64.090 1.00 85.38 292 PHE A N 1
ATOM 2401 C CA . PHE A 1 292 ? 32.323 -9.523 -64.800 1.00 85.38 292 PHE A CA 1
ATOM 2402 C C . PHE A 1 292 ? 32.809 -9.332 -66.235 1.00 85.38 292 PHE A C 1
ATOM 2404 O O . PHE A 1 292 ? 31.984 -9.260 -67.147 1.00 85.38 292 PHE A O 1
ATOM 2411 N N . TYR A 1 293 ? 34.123 -9.335 -66.461 1.00 83.06 293 TYR A N 1
ATOM 2412 C CA . TYR A 1 293 ? 34.682 -9.265 -67.808 1.00 83.06 293 TYR A CA 1
ATOM 2413 C C . TYR A 1 293 ? 34.191 -10.424 -68.684 1.00 83.06 293 TYR A C 1
ATOM 2415 O O . TYR A 1 293 ? 33.746 -10.207 -69.808 1.00 83.06 293 TYR A O 1
ATOM 2423 N N . ASN A 1 294 ? 34.192 -11.654 -68.166 1.00 82.06 294 ASN A N 1
ATOM 2424 C CA . ASN A 1 294 ? 33.758 -12.824 -68.927 1.00 82.06 294 ASN A CA 1
ATOM 2425 C C . ASN A 1 294 ? 32.294 -12.733 -69.377 1.00 82.06 294 ASN A C 1
ATOM 2427 O O . ASN A 1 294 ? 31.985 -13.217 -70.470 1.00 82.06 294 ASN A O 1
ATOM 2431 N N . ARG A 1 295 ? 31.437 -12.089 -68.570 1.00 83.56 295 ARG A N 1
ATOM 2432 C CA . ARG A 1 295 ? 30.011 -11.863 -68.853 1.00 83.56 295 ARG A CA 1
ATOM 2433 C C . ARG A 1 295 ? 29.758 -10.712 -69.826 1.00 83.56 295 ARG A C 1
ATOM 2435 O O . ARG A 1 295 ? 28.921 -10.854 -70.706 1.00 83.56 295 ARG A O 1
ATOM 2442 N N . HIS A 1 296 ? 30.475 -9.599 -69.684 1.00 83.75 296 HIS A N 1
ATOM 2443 C CA . HIS A 1 296 ? 30.173 -8.355 -70.408 1.00 83.75 296 HIS A CA 1
ATOM 2444 C C . HIS A 1 296 ? 31.182 -7.999 -71.506 1.00 83.75 296 HIS A C 1
ATOM 2446 O O . HIS A 1 296 ? 31.002 -7.010 -72.207 1.00 83.75 296 HIS A O 1
ATOM 2452 N N . LYS A 1 297 ? 32.261 -8.780 -71.641 1.00 83.75 297 LYS A N 1
ATOM 2453 C CA . LYS A 1 297 ? 33.360 -8.601 -72.607 1.00 83.75 297 LYS A CA 1
ATOM 2454 C C . LYS A 1 297 ? 33.988 -7.199 -72.607 1.00 83.75 297 LYS A C 1
ATOM 2456 O O . LYS A 1 297 ? 34.609 -6.798 -73.583 1.00 83.75 297 LYS A O 1
ATOM 2461 N N . SER A 1 298 ? 33.873 -6.469 -71.497 1.00 83.38 298 SER A N 1
ATOM 2462 C CA . SER A 1 298 ? 34.386 -5.108 -71.342 1.00 83.38 298 SER A CA 1
ATOM 2463 C C . SER A 1 298 ? 34.926 -4.891 -69.933 1.00 83.38 298 SER A C 1
ATOM 2465 O O . SER A 1 298 ? 34.217 -5.077 -68.943 1.00 83.38 298 SER A O 1
ATOM 2467 N N . TYR A 1 299 ? 36.190 -4.478 -69.844 1.00 79.25 299 TYR A N 1
ATOM 2468 C CA . TYR A 1 299 ? 36.838 -4.141 -68.576 1.00 79.25 299 TYR A CA 1
ATOM 2469 C C . TYR A 1 299 ? 36.294 -2.838 -67.968 1.00 79.25 299 TYR A C 1
ATOM 2471 O O . TYR A 1 299 ? 36.250 -2.717 -66.747 1.00 79.25 299 TYR A O 1
ATOM 2479 N N . LYS A 1 300 ? 35.791 -1.913 -68.800 1.00 80.50 300 LYS A N 1
ATOM 2480 C CA . LYS A 1 300 ? 35.085 -0.701 -68.356 1.00 80.50 300 LYS A CA 1
ATOM 2481 C C . LYS A 1 300 ? 33.777 -1.052 -67.642 1.00 80.50 300 LYS A C 1
ATOM 2483 O O . LYS A 1 300 ? 33.533 -0.593 -66.532 1.00 80.50 300 LYS A O 1
ATOM 2488 N N . VAL A 1 301 ? 32.972 -1.936 -68.238 1.00 80.69 301 VAL A N 1
ATOM 2489 C CA . VAL A 1 301 ? 31.733 -2.429 -67.606 1.00 80.69 301 VAL A CA 1
ATOM 2490 C C . VAL A 1 301 ? 32.051 -3.233 -66.342 1.00 80.69 301 VAL A C 1
ATOM 2492 O O . VAL A 1 301 ? 31.382 -3.064 -65.326 1.00 80.69 301 VAL A O 1
ATOM 2495 N N . ALA A 1 302 ? 33.102 -4.060 -66.366 1.00 83.38 302 ALA A N 1
ATOM 2496 C CA . ALA A 1 302 ? 33.541 -4.808 -65.189 1.00 83.38 302 ALA A CA 1
ATOM 2497 C C . ALA A 1 302 ? 33.947 -3.894 -64.020 1.00 83.38 302 ALA A C 1
ATOM 2499 O O . ALA A 1 302 ? 33.559 -4.167 -62.888 1.00 83.38 302 ALA A O 1
ATOM 2500 N N . TYR A 1 303 ? 34.658 -2.794 -64.290 1.00 83.00 303 TYR A N 1
ATOM 2501 C CA . TYR A 1 303 ? 35.007 -1.791 -63.282 1.00 83.00 303 TYR A CA 1
ATOM 2502 C C . TYR A 1 303 ? 33.764 -1.179 -62.622 1.00 83.00 303 TYR A C 1
ATOM 2504 O O . TYR A 1 303 ? 33.645 -1.225 -61.399 1.00 83.00 303 TYR A O 1
ATOM 2512 N N . TYR A 1 304 ? 32.802 -0.676 -63.403 1.00 83.31 304 TYR A N 1
ATOM 2513 C CA . TYR A 1 304 ? 31.593 -0.056 -62.845 1.00 83.31 304 TYR A CA 1
ATOM 2514 C C . TYR A 1 304 ? 30.722 -1.036 -62.051 1.00 83.31 304 TYR A C 1
ATOM 2516 O O . TYR A 1 304 ? 30.177 -0.670 -61.009 1.00 83.31 304 TYR A O 1
ATOM 2524 N N . LEU A 1 305 ? 30.630 -2.294 -62.495 1.00 84.94 305 LEU A N 1
ATOM 2525 C CA . LEU A 1 305 ? 29.938 -3.341 -61.741 1.00 84.94 305 LEU A CA 1
ATOM 2526 C C . LEU A 1 305 ? 30.650 -3.660 -60.421 1.00 84.94 305 LEU A C 1
ATOM 2528 O O . LEU A 1 305 ? 29.979 -3.804 -59.402 1.00 84.94 305 LEU A O 1
ATOM 2532 N N . CYS A 1 306 ? 31.986 -3.691 -60.401 1.00 84.00 306 CYS A N 1
ATOM 2533 C CA . CYS A 1 306 ? 32.741 -3.845 -59.158 1.00 84.00 306 CYS A CA 1
ATOM 2534 C C . CYS A 1 306 ? 32.556 -2.656 -58.203 1.00 84.00 306 CYS A C 1
ATOM 2536 O O . CYS A 1 306 ? 32.416 -2.869 -57.002 1.00 84.00 306 CYS A O 1
ATOM 2538 N N . VAL A 1 307 ? 32.516 -1.419 -58.709 1.00 83.81 307 VAL A N 1
ATOM 2539 C CA . VAL A 1 307 ? 32.239 -0.222 -57.893 1.00 83.81 307 VAL A CA 1
ATOM 2540 C C . VAL A 1 307 ? 30.823 -0.276 -57.303 1.00 83.81 307 VAL A C 1
ATOM 2542 O O . VAL A 1 307 ? 30.634 -0.002 -56.119 1.00 83.81 307 VAL A O 1
ATOM 2545 N N . SER A 1 308 ? 29.829 -0.702 -58.090 1.00 84.38 308 SER A N 1
ATOM 2546 C CA . SER A 1 308 ? 28.453 -0.902 -57.616 1.00 84.38 308 SER A CA 1
ATOM 2547 C C . SER A 1 308 ? 28.355 -1.996 -56.544 1.00 84.38 308 SER A C 1
ATOM 2549 O O . SER A 1 308 ? 27.687 -1.814 -55.525 1.00 84.38 308 SER A O 1
ATOM 2551 N N . GLU A 1 309 ? 29.052 -3.120 -56.731 1.00 84.81 309 GLU A N 1
ATOM 2552 C CA . GLU A 1 309 ? 29.094 -4.205 -55.749 1.00 84.81 309 GLU A CA 1
ATOM 2553 C C . GLU A 1 309 ? 29.771 -3.761 -54.447 1.00 84.81 309 GLU A C 1
ATOM 2555 O O . GLU A 1 309 ? 29.211 -3.982 -53.375 1.00 84.81 309 GLU A O 1
ATOM 2560 N N . LEU A 1 310 ? 30.897 -3.045 -54.538 1.00 84.06 310 LEU A N 1
ATOM 2561 C CA . LEU A 1 310 ? 31.586 -2.456 -53.388 1.00 84.06 310 LEU A CA 1
ATOM 2562 C C . LEU A 1 310 ? 30.664 -1.507 -52.606 1.00 84.06 310 LEU A C 1
ATOM 2564 O O . LEU A 1 310 ? 30.567 -1.589 -51.382 1.00 84.06 310 LEU A O 1
ATOM 2568 N N . ARG A 1 311 ? 29.926 -0.640 -53.312 1.00 85.69 311 ARG A N 1
ATOM 2569 C CA . ARG A 1 311 ? 28.928 0.253 -52.706 1.00 85.69 311 ARG A CA 1
ATOM 2570 C C . ARG A 1 311 ? 27.849 -0.537 -51.956 1.00 85.69 311 ARG A C 1
ATOM 2572 O O . ARG A 1 311 ? 27.496 -0.182 -50.833 1.00 85.69 311 ARG A O 1
ATOM 2579 N N . ASN A 1 312 ? 27.336 -1.612 -52.552 1.00 85.38 312 ASN A N 1
ATOM 2580 C CA . ASN A 1 312 ? 26.320 -2.464 -51.928 1.00 85.38 312 ASN A CA 1
ATOM 2581 C C . ASN A 1 312 ? 26.862 -3.216 -50.702 1.00 85.38 312 ASN A C 1
ATOM 2583 O O . ASN A 1 312 ? 26.144 -3.370 -49.713 1.00 85.38 312 ASN A O 1
ATOM 2587 N N . GLU A 1 313 ? 28.116 -3.670 -50.740 1.00 85.31 313 GLU A N 1
ATOM 2588 C CA . GLU A 1 313 ? 28.787 -4.294 -49.596 1.00 85.31 313 GLU A CA 1
ATOM 2589 C C . GLU A 1 313 ? 28.943 -3.316 -48.430 1.00 85.31 313 GLU A C 1
ATOM 2591 O O . GLU A 1 313 ? 28.631 -3.676 -47.295 1.00 85.31 313 GLU A O 1
ATOM 2596 N N . PHE A 1 314 ? 29.339 -2.068 -48.693 1.00 86.50 314 PHE A N 1
ATOM 2597 C CA . PHE A 1 314 ? 29.423 -1.051 -47.646 1.00 86.50 314 PHE A CA 1
ATOM 2598 C C . PHE A 1 314 ? 28.068 -0.737 -47.024 1.00 86.50 314 PHE A C 1
ATOM 2600 O O . PHE A 1 314 ? 27.977 -0.690 -45.803 1.00 86.50 314 PHE A O 1
ATOM 2607 N N . VAL A 1 315 ? 27.002 -0.596 -47.818 1.00 86.12 315 VAL A N 1
ATOM 2608 C CA . VAL A 1 315 ? 25.647 -0.396 -47.274 1.00 86.12 315 VAL A CA 1
ATOM 2609 C C . VAL A 1 315 ? 25.253 -1.555 -46.352 1.00 86.12 315 VAL A C 1
ATOM 2611 O O . VAL A 1 315 ? 24.789 -1.326 -45.237 1.00 86.12 315 VAL A O 1
ATOM 2614 N N . LYS A 1 316 ? 25.498 -2.805 -46.769 1.00 86.12 316 LYS A N 1
ATOM 2615 C CA . LYS A 1 316 ? 25.210 -3.989 -45.943 1.00 86.12 316 LYS A CA 1
ATOM 2616 C C . LYS A 1 316 ? 26.006 -3.995 -44.638 1.00 86.12 316 LYS A C 1
ATOM 2618 O O . LYS A 1 316 ? 25.420 -4.229 -43.585 1.00 86.12 316 LYS A O 1
ATOM 2623 N N . LYS A 1 317 ? 27.316 -3.735 -44.699 1.00 86.38 317 LYS A N 1
ATOM 2624 C CA . LYS A 1 317 ? 28.194 -3.709 -43.517 1.00 86.38 317 LYS A CA 1
ATOM 2625 C C . LYS A 1 317 ? 27.820 -2.566 -42.567 1.00 86.38 317 LYS A C 1
ATOM 2627 O O . LYS A 1 317 ? 27.774 -2.770 -41.359 1.00 86.38 317 LYS A O 1
ATOM 2632 N N . MET A 1 318 ? 27.473 -1.394 -43.095 1.00 83.56 318 MET A N 1
ATOM 2633 C CA . MET A 1 318 ? 27.100 -0.222 -42.294 1.00 83.56 318 MET A CA 1
ATOM 2634 C C . MET A 1 318 ? 25.718 -0.353 -41.643 1.00 83.56 318 MET A C 1
ATOM 2636 O O . MET A 1 318 ? 25.516 0.184 -40.558 1.00 83.56 318 MET A O 1
ATOM 2640 N N . ASN A 1 319 ? 24.798 -1.142 -42.208 1.00 84.25 319 ASN A N 1
ATOM 2641 C CA . ASN A 1 319 ? 23.528 -1.467 -41.545 1.00 84.25 319 ASN A CA 1
ATOM 2642 C C . ASN A 1 319 ? 23.710 -2.208 -40.204 1.00 84.25 319 ASN A C 1
ATOM 2644 O O . ASN A 1 319 ? 22.807 -2.172 -39.371 1.00 84.25 319 ASN A O 1
ATOM 2648 N N . LEU A 1 320 ? 24.871 -2.820 -39.938 1.00 87.06 320 LEU A N 1
ATOM 2649 C CA . LEU A 1 320 ? 25.180 -3.389 -38.618 1.00 87.06 320 LEU A CA 1
ATOM 2650 C C . LEU A 1 320 ? 25.281 -2.312 -37.524 1.00 87.06 320 LEU A C 1
ATOM 2652 O O . LEU A 1 320 ? 25.031 -2.600 -36.357 1.00 87.06 320 LEU A O 1
ATOM 2656 N N . LEU A 1 321 ? 25.598 -1.063 -37.882 1.00 89.25 321 LEU A N 1
ATOM 2657 C CA . LEU A 1 321 ? 25.591 0.059 -36.938 1.00 89.25 321 LEU A CA 1
ATOM 2658 C C . LEU A 1 321 ? 24.168 0.447 -36.532 1.00 89.25 321 LEU A C 1
ATOM 2660 O O . LEU A 1 321 ? 23.951 0.853 -35.395 1.00 89.25 321 LEU A O 1
ATOM 2664 N N . ALA A 1 322 ? 23.188 0.271 -37.424 1.00 87.88 322 ALA A N 1
ATOM 2665 C CA . ALA A 1 322 ? 21.786 0.509 -37.094 1.00 87.88 322 ALA A CA 1
ATOM 2666 C C . ALA A 1 322 ? 21.292 -0.467 -36.013 1.00 87.88 322 ALA A C 1
ATOM 2668 O O . ALA A 1 322 ? 20.531 -0.066 -35.139 1.00 87.88 322 ALA A O 1
ATOM 2669 N N . GLN A 1 323 ? 21.773 -1.717 -36.019 1.00 87.19 323 GLN A N 1
ATOM 2670 C CA . GLN A 1 323 ? 21.476 -2.691 -34.960 1.00 87.19 323 GLN A CA 1
ATOM 2671 C C . GLN A 1 323 ? 22.028 -2.240 -33.602 1.00 87.19 323 GLN A C 1
ATOM 2673 O O . GLN A 1 323 ? 21.301 -2.282 -32.618 1.00 87.19 323 GLN A O 1
ATOM 2678 N N . ALA A 1 324 ? 23.257 -1.717 -33.558 1.00 89.25 324 ALA A N 1
ATOM 2679 C CA . ALA A 1 324 ? 23.841 -1.201 -32.317 1.00 89.25 324 ALA A CA 1
ATOM 2680 C C . ALA A 1 324 ? 23.085 0.019 -31.753 1.00 89.25 324 ALA A C 1
ATOM 2682 O O . ALA A 1 324 ? 23.024 0.197 -30.538 1.00 89.25 324 ALA A O 1
ATOM 2683 N N . LEU A 1 325 ? 22.473 0.846 -32.613 1.00 89.75 325 LEU A N 1
ATOM 2684 C CA . LEU A 1 325 ? 21.576 1.919 -32.165 1.00 89.75 325 LEU A CA 1
ATOM 2685 C C . LEU A 1 325 ? 20.287 1.362 -31.539 1.00 89.75 325 LEU A C 1
ATOM 2687 O O . LEU A 1 325 ? 19.866 1.845 -30.491 1.00 89.75 325 LEU A O 1
ATOM 2691 N N . ILE A 1 326 ? 19.692 0.332 -32.150 1.00 88.88 326 ILE A N 1
ATOM 2692 C CA . ILE A 1 326 ? 18.491 -0.344 -31.627 1.00 88.88 326 ILE A CA 1
ATOM 2693 C C . ILE A 1 326 ? 18.783 -1.011 -30.274 1.00 88.88 326 ILE A C 1
ATOM 2695 O O . ILE A 1 326 ? 17.962 -0.950 -29.361 1.00 88.88 326 ILE A O 1
ATOM 2699 N N . GLU A 1 327 ? 19.951 -1.636 -30.125 1.00 89.69 327 GLU A N 1
ATOM 2700 C CA . GLU A 1 327 ? 20.386 -2.250 -28.865 1.00 89.69 327 GLU A CA 1
ATOM 2701 C C . GLU A 1 327 ? 20.580 -1.203 -27.760 1.00 89.69 327 GLU A C 1
ATOM 2703 O O . GLU A 1 327 ? 20.074 -1.388 -26.657 1.00 89.69 327 GLU A O 1
ATOM 2708 N N . SER A 1 328 ? 21.205 -0.062 -28.068 1.00 90.94 328 SER A N 1
ATOM 2709 C CA . SER A 1 328 ? 21.352 1.052 -27.117 1.00 90.94 328 SER A CA 1
ATOM 2710 C C . SER A 1 328 ? 19.994 1.613 -26.659 1.00 90.94 328 SER A C 1
ATOM 2712 O O . SER A 1 328 ? 19.778 1.871 -25.473 1.00 90.94 328 SER A O 1
ATOM 2714 N N . GLU A 1 329 ? 19.030 1.734 -27.576 1.00 91.06 329 GLU A N 1
ATOM 2715 C CA . GLU A 1 329 ? 17.658 2.137 -27.246 1.00 91.06 329 GLU A CA 1
ATOM 2716 C C . GLU A 1 329 ? 16.953 1.105 -26.349 1.00 91.06 329 GLU A C 1
ATOM 2718 O O . GLU A 1 329 ? 16.269 1.467 -25.386 1.00 91.06 329 GLU A O 1
ATOM 2723 N N . ARG A 1 330 ? 17.156 -0.187 -26.622 1.00 92.00 330 ARG A N 1
ATOM 2724 C CA . ARG A 1 330 ? 16.648 -1.279 -25.787 1.00 92.00 330 ARG A CA 1
ATOM 2725 C C . ARG A 1 330 ? 17.251 -1.240 -24.382 1.00 92.00 330 ARG A C 1
ATOM 2727 O O . ARG A 1 330 ? 16.516 -1.420 -23.411 1.00 92.00 330 ARG A O 1
ATOM 2734 N N . ASP A 1 331 ? 18.545 -0.968 -24.256 1.00 92.31 331 ASP A N 1
ATOM 2735 C CA . ASP A 1 331 ? 19.219 -0.850 -22.960 1.00 92.31 331 ASP A CA 1
ATOM 2736 C C . ASP A 1 331 ? 18.646 0.301 -22.125 1.00 92.31 331 ASP A C 1
ATOM 2738 O O . ASP A 1 331 ? 18.422 0.148 -20.918 1.00 92.31 331 ASP A O 1
ATOM 2742 N N . LEU A 1 332 ? 18.312 1.431 -22.762 1.00 93.94 332 LEU A N 1
ATOM 2743 C CA . LEU A 1 332 ? 17.602 2.521 -22.094 1.00 93.94 332 LEU A CA 1
ATOM 2744 C C . LEU A 1 332 ? 16.248 2.053 -21.547 1.00 93.94 332 LEU A C 1
ATOM 2746 O O . LEU A 1 332 ? 15.960 2.266 -20.367 1.00 93.94 332 LEU A O 1
ATOM 2750 N N . GLN A 1 333 ? 15.427 1.406 -22.376 1.00 94.50 333 GLN A N 1
ATOM 2751 C CA . GLN A 1 333 ? 14.104 0.923 -21.968 1.00 94.50 333 GLN A CA 1
ATOM 2752 C C . GLN A 1 333 ? 14.200 -0.071 -20.804 1.00 94.50 333 GLN A C 1
ATOM 2754 O O . GLN A 1 333 ? 13.444 0.021 -19.837 1.00 94.50 333 GLN A O 1
ATOM 2759 N N . LEU A 1 334 ? 15.172 -0.985 -20.847 1.00 94.56 334 LEU A N 1
ATOM 2760 C CA . LEU A 1 334 ? 15.430 -1.925 -19.757 1.00 94.56 334 LEU A CA 1
ATOM 2761 C C . LEU A 1 334 ? 15.883 -1.217 -18.474 1.00 94.56 334 LEU A C 1
ATOM 2763 O O . LEU A 1 334 ? 15.510 -1.643 -17.380 1.00 94.56 334 LEU A O 1
ATOM 2767 N N . SER A 1 335 ? 16.634 -0.116 -18.583 1.00 94.88 335 SER A N 1
ATOM 2768 C CA . SER A 1 335 ? 17.002 0.695 -17.416 1.00 94.88 335 SER A CA 1
ATOM 2769 C C . SER A 1 335 ? 15.776 1.327 -16.739 1.00 94.88 335 SER A C 1
ATOM 2771 O O . SER A 1 335 ? 15.680 1.290 -15.514 1.00 94.88 335 SER A O 1
ATOM 2773 N N . VAL A 1 336 ? 14.790 1.794 -17.517 1.00 95.06 336 VAL A N 1
ATOM 2774 C CA . VAL A 1 336 ? 13.506 2.316 -17.007 1.00 95.06 336 VAL A CA 1
ATOM 2775 C C . VAL A 1 336 ? 12.708 1.209 -16.313 1.00 95.06 336 VAL A C 1
ATOM 2777 O O . VAL A 1 336 ? 12.254 1.386 -15.183 1.00 95.06 336 VAL A O 1
ATOM 2780 N N . VAL A 1 337 ? 12.593 0.035 -16.944 1.00 95.50 337 VAL A N 1
ATOM 2781 C CA . VAL A 1 337 ? 11.924 -1.146 -16.362 1.00 95.50 337 VAL A CA 1
ATOM 2782 C C . VAL A 1 337 ? 12.561 -1.542 -15.034 1.00 95.50 337 VAL A C 1
ATOM 2784 O O . VAL A 1 337 ? 11.862 -1.868 -14.074 1.00 95.50 337 VAL A O 1
ATOM 2787 N N . LYS A 1 338 ? 13.892 -1.491 -14.939 1.00 95.00 338 LYS A N 1
ATOM 2788 C CA . LYS A 1 338 ? 14.609 -1.820 -13.707 1.00 95.00 338 LYS A CA 1
ATOM 2789 C C . LYS A 1 338 ? 14.246 -0.874 -12.560 1.00 95.00 338 LYS A C 1
ATOM 2791 O O . LYS A 1 338 ? 14.050 -1.365 -11.450 1.00 95.00 338 LYS A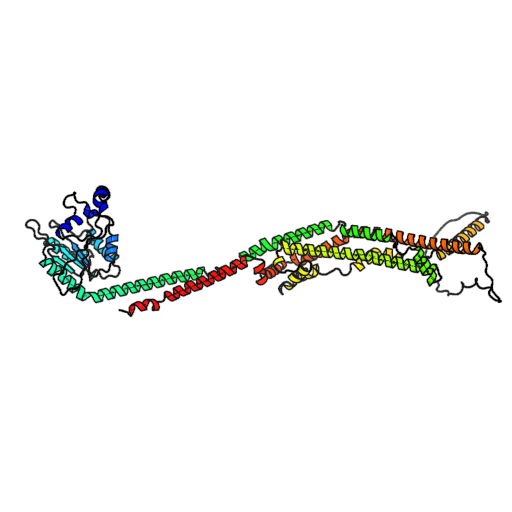 O 1
ATOM 2796 N N . ILE A 1 339 ? 14.139 0.429 -12.821 1.00 94.50 339 ILE A N 1
ATOM 2797 C CA . ILE A 1 339 ? 13.758 1.425 -11.807 1.00 94.50 339 ILE A CA 1
ATOM 2798 C C . ILE A 1 339 ? 12.295 1.217 -11.394 1.00 94.50 339 ILE A C 1
ATOM 2800 O O . ILE A 1 339 ? 11.997 1.071 -10.212 1.00 94.50 339 ILE A O 1
ATOM 2804 N N . LEU A 1 340 ? 11.378 1.108 -12.359 1.00 93.88 340 LEU A N 1
ATOM 2805 C CA . LEU A 1 340 ? 9.951 0.907 -12.078 1.00 93.88 340 LEU A CA 1
ATOM 2806 C C . LEU A 1 340 ? 9.677 -0.395 -11.306 1.00 93.88 340 LEU A C 1
ATOM 2808 O O . LEU A 1 340 ? 8.892 -0.410 -10.359 1.00 93.88 340 LEU A O 1
ATOM 2812 N N . SER A 1 341 ? 10.332 -1.493 -11.686 1.00 92.06 341 SER A N 1
ATOM 2813 C CA . SER A 1 341 ? 10.125 -2.802 -11.055 1.00 92.06 341 SER A CA 1
ATOM 2814 C C . SER A 1 341 ? 10.710 -2.893 -9.646 1.00 92.06 341 SER A C 1
ATOM 2816 O O . SER A 1 341 ? 10.047 -3.435 -8.760 1.00 92.06 341 SER A O 1
ATOM 2818 N N . ASN A 1 342 ? 11.930 -2.385 -9.431 1.00 89.00 342 ASN A N 1
ATOM 2819 C CA . ASN A 1 342 ? 12.641 -2.533 -8.160 1.00 89.00 342 ASN A CA 1
ATOM 2820 C C . ASN A 1 342 ? 12.365 -1.374 -7.206 1.00 89.00 342 ASN A C 1
ATOM 2822 O O . ASN A 1 342 ? 11.954 -1.614 -6.075 1.00 89.00 342 ASN A O 1
ATOM 2826 N N . ASP A 1 343 ? 12.582 -0.139 -7.657 1.00 85.38 343 ASP A N 1
ATOM 2827 C CA . ASP A 1 343 ? 12.452 1.055 -6.820 1.00 85.38 343 ASP A CA 1
ATOM 2828 C C . ASP A 1 343 ? 10.988 1.509 -6.706 1.00 85.38 343 ASP A C 1
ATOM 2830 O O . ASP A 1 343 ? 10.567 1.957 -5.645 1.00 85.38 343 ASP A O 1
ATOM 2834 N N . GLY A 1 344 ? 10.187 1.322 -7.762 1.00 84.00 344 GLY A N 1
ATOM 2835 C CA . GLY A 1 344 ? 8.732 1.527 -7.724 1.00 84.00 344 GLY A CA 1
ATOM 2836 C C . GLY A 1 344 ? 7.939 0.334 -7.172 1.00 84.00 344 GLY A C 1
ATOM 2837 O O . GLY A 1 344 ? 6.720 0.409 -7.051 1.00 84.00 344 GLY A O 1
ATOM 2838 N N . ASN A 1 345 ? 8.604 -0.790 -6.876 1.00 87.00 345 ASN A N 1
ATOM 2839 C CA . ASN A 1 345 ? 7.997 -2.068 -6.477 1.00 87.00 345 ASN A CA 1
ATOM 2840 C C . ASN A 1 345 ? 6.845 -2.550 -7.391 1.00 87.00 345 ASN A C 1
ATOM 2842 O O . ASN A 1 345 ? 5.986 -3.330 -6.980 1.00 87.00 345 ASN A O 1
ATOM 2846 N N . LEU A 1 346 ? 6.822 -2.121 -8.657 1.00 90.75 346 LEU A N 1
ATOM 2847 C CA . LEU A 1 346 ? 5.736 -2.438 -9.590 1.00 90.75 346 LEU A CA 1
ATOM 2848 C C . LEU A 1 346 ? 5.818 -3.873 -10.142 1.00 90.75 346 LEU A C 1
ATOM 2850 O O . LEU A 1 346 ? 4.914 -4.323 -10.845 1.00 90.75 346 LEU A O 1
ATOM 2854 N N . LYS A 1 347 ? 6.873 -4.625 -9.800 1.00 89.94 347 LYS A N 1
ATOM 2855 C CA . LYS A 1 347 ? 7.052 -6.035 -10.188 1.00 89.94 347 LYS A CA 1
ATOM 2856 C C . LYS A 1 347 ? 5.911 -6.951 -9.735 1.00 89.94 347 LYS A C 1
ATOM 2858 O O . LYS A 1 347 ? 5.683 -7.982 -10.346 1.00 89.94 347 LYS A O 1
ATOM 2863 N N . GLU A 1 348 ? 5.186 -6.600 -8.674 1.00 88.00 348 GLU A N 1
ATOM 2864 C CA . GLU A 1 348 ? 4.069 -7.419 -8.183 1.00 88.00 348 GLU A CA 1
ATOM 2865 C C . GLU A 1 348 ? 2.809 -7.293 -9.057 1.00 88.00 348 GLU A C 1
ATOM 2867 O O . GLU A 1 348 ? 1.863 -8.080 -8.936 1.00 88.00 348 GLU A O 1
ATOM 2872 N N . LEU A 1 349 ? 2.780 -6.312 -9.964 1.00 88.25 349 LEU A N 1
ATOM 2873 C CA . LEU A 1 349 ? 1.631 -6.051 -10.824 1.00 88.25 349 LEU A CA 1
ATOM 2874 C C . LEU A 1 349 ? 1.597 -6.933 -12.075 1.00 88.25 349 LEU A C 1
ATOM 2876 O O . LEU A 1 349 ? 0.522 -7.118 -12.643 1.00 88.25 349 LEU A O 1
ATOM 2880 N N . THR A 1 350 ? 2.731 -7.494 -12.499 1.00 89.81 350 THR A N 1
ATOM 2881 C CA . THR A 1 350 ? 2.831 -8.317 -13.712 1.00 89.81 350 THR A CA 1
ATOM 2882 C C . THR A 1 350 ? 3.937 -9.361 -13.588 1.00 89.81 350 THR A C 1
ATOM 2884 O O . THR A 1 350 ? 4.955 -9.131 -12.950 1.00 89.81 350 THR A O 1
ATOM 2887 N N . THR A 1 351 ? 3.748 -10.518 -14.223 1.00 87.00 351 THR A N 1
ATOM 2888 C CA . THR A 1 351 ? 4.782 -11.558 -14.352 1.00 87.00 351 THR A CA 1
ATOM 2889 C C . THR A 1 351 ? 5.677 -11.358 -15.576 1.00 87.00 351 THR A C 1
ATOM 2891 O O . THR A 1 351 ? 6.599 -12.141 -15.780 1.00 87.00 351 THR A O 1
ATOM 2894 N N . HIS A 1 352 ? 5.372 -10.374 -16.427 1.00 88.94 352 HIS A N 1
ATOM 2895 C CA . HIS A 1 352 ? 6.138 -10.099 -17.640 1.00 88.94 352 HIS A CA 1
ATOM 2896 C C . HIS A 1 352 ? 7.409 -9.314 -17.306 1.00 88.94 352 HIS A C 1
ATOM 2898 O O . HIS A 1 352 ? 7.381 -8.375 -16.510 1.00 88.94 352 HIS A O 1
ATOM 2904 N N . GLU A 1 353 ? 8.516 -9.689 -17.943 1.00 87.12 353 GLU A N 1
ATOM 2905 C CA . GLU A 1 353 ? 9.830 -9.071 -17.762 1.00 87.12 353 GLU A CA 1
ATOM 2906 C C . GLU A 1 353 ? 10.267 -8.306 -19.021 1.00 87.12 353 GLU A C 1
ATOM 2908 O O . GLU A 1 353 ? 9.711 -8.456 -20.111 1.00 87.12 353 GLU A O 1
ATOM 2913 N N . GLY A 1 354 ? 11.301 -7.474 -18.890 1.00 89.00 354 GLY A N 1
ATOM 2914 C CA . GLY A 1 354 ? 11.840 -6.708 -20.013 1.00 89.00 354 GLY A CA 1
ATOM 2915 C C . GLY A 1 354 ? 10.867 -5.644 -20.525 1.00 89.00 354 GLY A C 1
ATOM 2916 O O . GLY A 1 354 ? 10.118 -5.063 -19.753 1.00 89.00 354 GLY A O 1
ATOM 2917 N N . ILE A 1 355 ? 10.882 -5.350 -21.828 1.00 88.69 355 ILE A N 1
ATOM 2918 C CA . ILE A 1 355 ? 10.083 -4.249 -22.406 1.00 88.69 355 ILE A CA 1
ATOM 2919 C C . ILE A 1 355 ? 8.570 -4.523 -22.322 1.00 88.69 355 ILE A C 1
ATOM 2921 O O . ILE A 1 355 ? 7.782 -3.587 -22.210 1.00 88.69 355 ILE A O 1
ATOM 2925 N N . GLU A 1 356 ? 8.150 -5.792 -22.305 1.00 91.38 356 GLU A N 1
ATOM 2926 C CA . GLU A 1 356 ? 6.739 -6.179 -22.142 1.00 91.38 356 GLU A CA 1
ATOM 2927 C C . GLU A 1 356 ? 6.155 -5.714 -20.802 1.00 91.38 356 GLU A C 1
ATOM 2929 O O . GLU A 1 356 ? 4.958 -5.446 -20.713 1.00 91.38 356 GLU A O 1
ATOM 2934 N N . PHE A 1 357 ? 7.009 -5.522 -19.790 1.00 93.19 357 PHE A N 1
ATOM 2935 C CA . PHE A 1 357 ? 6.634 -4.911 -18.519 1.00 93.19 357 PHE A CA 1
ATOM 2936 C C . PHE A 1 357 ? 5.952 -3.549 -18.716 1.00 93.19 357 PHE A C 1
ATOM 2938 O O . PHE A 1 357 ? 4.918 -3.292 -18.108 1.00 93.19 357 PHE A O 1
ATOM 2945 N N . LEU A 1 358 ? 6.490 -2.690 -19.593 1.00 92.69 358 LEU A N 1
ATOM 2946 C CA . LEU A 1 358 ? 5.962 -1.338 -19.821 1.00 92.69 358 LEU A CA 1
ATOM 2947 C C . LEU A 1 358 ? 4.543 -1.380 -20.402 1.00 92.69 358 LEU A C 1
ATOM 2949 O O . LEU A 1 358 ? 3.666 -0.672 -19.913 1.00 92.69 358 LEU A O 1
ATOM 2953 N N . ASN A 1 359 ? 4.301 -2.275 -21.365 1.00 92.25 359 ASN A N 1
ATOM 2954 C CA . ASN A 1 359 ? 2.977 -2.492 -21.951 1.00 92.25 359 ASN A CA 1
ATOM 2955 C C . ASN A 1 359 ? 1.950 -2.955 -20.910 1.00 92.25 359 ASN A C 1
ATOM 2957 O O . ASN A 1 359 ? 0.798 -2.525 -20.933 1.00 92.25 359 ASN A O 1
ATOM 2961 N N . GLU A 1 360 ? 2.341 -3.851 -20.001 1.00 93.00 360 GLU A N 1
ATOM 2962 C CA . GLU A 1 360 ? 1.416 -4.365 -18.987 1.00 93.00 360 GLU A CA 1
ATOM 2963 C C . GLU A 1 360 ? 1.106 -3.362 -17.879 1.00 93.00 360 GLU A C 1
ATOM 2965 O O . GLU A 1 360 ? -0.003 -3.376 -17.343 1.00 93.00 360 GLU A O 1
ATOM 2970 N N . ILE A 1 361 ? 2.042 -2.470 -17.550 1.00 92.69 361 ILE A N 1
ATOM 2971 C CA . ILE A 1 361 ? 1.749 -1.347 -16.655 1.00 92.69 361 ILE A CA 1
ATOM 2972 C C . ILE A 1 361 ? 0.815 -0.349 -17.352 1.00 92.69 361 ILE A C 1
ATOM 2974 O O . ILE A 1 361 ? -0.206 0.023 -16.776 1.00 92.69 361 ILE A O 1
ATOM 2978 N N . GLU A 1 362 ? 1.082 0.002 -18.614 1.00 93.12 362 GLU A N 1
ATOM 2979 C CA . GLU A 1 362 ? 0.249 0.925 -19.398 1.00 93.12 362 GLU A CA 1
ATOM 2980 C C . GLU A 1 362 ? -1.218 0.461 -19.507 1.00 93.12 362 GLU A C 1
ATOM 2982 O O . GLU A 1 362 ? -2.150 1.260 -19.383 1.00 93.12 362 GLU A O 1
ATOM 2987 N N . LYS A 1 363 ? -1.459 -0.844 -19.690 1.00 92.00 363 LYS A N 1
ATOM 2988 C CA . LYS A 1 363 ? -2.819 -1.418 -19.747 1.00 92.00 363 LYS A CA 1
ATOM 2989 C C . LYS A 1 363 ? -3.581 -1.321 -18.426 1.00 92.00 363 LYS A C 1
ATOM 2991 O O . LYS A 1 363 ? -4.810 -1.348 -18.431 1.00 92.00 363 LYS A O 1
ATOM 2996 N N . GLN A 1 364 ? -2.873 -1.247 -17.301 1.00 92.06 364 GLN A N 1
ATOM 2997 C CA . GLN A 1 364 ? -3.478 -1.164 -15.971 1.00 92.06 364 GLN A CA 1
ATOM 2998 C C . GLN A 1 364 ? -3.806 0.275 -15.552 1.00 92.06 364 GLN A C 1
ATOM 3000 O O . GLN A 1 364 ? -4.566 0.456 -14.594 1.00 92.06 364 GLN A O 1
ATOM 3005 N N . LEU A 1 365 ? -3.282 1.266 -16.282 1.00 91.75 365 LEU A N 1
ATOM 3006 C CA . LEU A 1 365 ? -3.528 2.688 -16.061 1.00 91.75 365 LEU A CA 1
ATOM 3007 C C . LEU A 1 365 ? -5.025 3.045 -16.195 1.00 91.75 365 LEU A C 1
ATOM 3009 O O . LEU A 1 365 ? -5.661 2.615 -17.168 1.00 91.75 365 LEU A O 1
ATOM 3013 N N . PRO A 1 366 ? -5.592 3.839 -15.265 1.00 89.62 366 PRO A N 1
ATOM 3014 C CA . PRO A 1 366 ? -6.962 4.341 -15.351 1.00 89.62 366 PRO A CA 1
ATOM 3015 C C . PRO A 1 366 ? -7.243 5.191 -16.610 1.00 89.62 366 PRO A C 1
ATOM 3017 O O . PRO A 1 366 ? -6.322 5.632 -17.299 1.00 89.62 366 PRO A O 1
ATOM 3020 N N . PRO A 1 367 ? -8.524 5.459 -16.931 1.00 85.81 367 PRO A N 1
ATOM 3021 C CA . PRO A 1 367 ? -8.889 6.343 -18.040 1.00 85.81 367 PRO A CA 1
ATOM 3022 C C . PRO A 1 367 ? -8.436 7.797 -17.855 1.00 85.81 367 PRO A C 1
ATOM 3024 O O . PRO A 1 367 ? -8.256 8.482 -18.847 1.00 85.81 367 PRO A O 1
ATOM 3027 N N . ASN A 1 368 ? -8.256 8.254 -16.613 1.00 84.75 368 ASN A N 1
ATOM 3028 C CA . ASN A 1 368 ? -7.926 9.646 -16.287 1.00 84.75 368 ASN A CA 1
ATOM 3029 C C . ASN A 1 368 ? -6.411 9.923 -16.242 1.00 84.75 368 ASN A C 1
ATOM 3031 O O . ASN A 1 368 ? -6.008 10.996 -15.815 1.00 84.75 368 ASN A O 1
ATOM 3035 N N . THR A 1 369 ? -5.573 8.964 -16.646 1.00 89.38 369 THR A N 1
ATOM 3036 C CA . THR A 1 369 ? -4.107 9.086 -16.596 1.00 89.38 369 THR A CA 1
ATOM 3037 C C . THR A 1 369 ? -3.514 9.200 -18.002 1.00 89.38 369 THR A C 1
ATOM 3039 O O . THR A 1 369 ? -2.757 8.328 -18.453 1.00 89.38 369 THR A O 1
ATOM 3042 N N . ASP A 1 370 ? -3.971 10.201 -18.753 1.00 90.06 370 ASP A N 1
ATOM 3043 C CA . ASP A 1 370 ? -3.616 10.381 -20.162 1.00 90.06 370 ASP A CA 1
ATOM 3044 C C . ASP A 1 370 ? -2.137 10.745 -20.328 1.00 90.06 370 ASP A C 1
ATOM 3046 O O . ASP A 1 370 ? -1.467 10.199 -21.209 1.00 90.06 370 ASP A O 1
ATOM 3050 N N . GLN A 1 371 ? -1.598 11.598 -19.450 1.00 91.94 371 GLN A N 1
ATOM 3051 C CA . GLN A 1 371 ? -0.210 12.044 -19.540 1.00 91.94 371 GLN A CA 1
ATOM 3052 C C . GLN A 1 371 ? 0.761 10.910 -19.197 1.00 91.94 371 GLN A C 1
ATOM 3054 O O . GLN A 1 371 ? 1.758 10.695 -19.894 1.00 91.94 371 GLN A O 1
ATOM 3059 N N . LEU A 1 372 ? 0.455 10.127 -18.160 1.00 92.38 372 LEU A N 1
ATOM 3060 C CA . LEU A 1 372 ? 1.250 8.965 -17.791 1.00 92.38 372 LEU A CA 1
ATOM 3061 C C . LEU A 1 372 ? 1.213 7.909 -18.899 1.00 92.38 372 LEU A C 1
ATOM 3063 O O . LEU A 1 372 ? 2.250 7.347 -19.255 1.00 92.38 372 LEU A O 1
ATOM 3067 N N . ARG A 1 373 ? 0.042 7.679 -19.503 1.00 94.12 373 ARG A N 1
ATOM 3068 C CA . ARG A 1 373 ? -0.102 6.777 -20.652 1.00 94.12 373 ARG A CA 1
ATOM 3069 C C . ARG A 1 373 ? 0.750 7.239 -21.833 1.00 94.12 373 ARG A C 1
ATOM 3071 O O . ARG A 1 373 ? 1.476 6.422 -22.399 1.00 94.12 373 ARG A O 1
ATOM 3078 N N . GLU A 1 374 ? 0.724 8.529 -22.161 1.00 93.50 374 GLU A N 1
ATOM 3079 C CA . GLU A 1 374 ? 1.579 9.109 -23.202 1.00 93.50 374 GLU A CA 1
ATOM 3080 C C . GLU A 1 374 ? 3.067 8.891 -22.891 1.00 93.50 374 GLU A C 1
ATOM 3082 O O . GLU A 1 374 ? 3.833 8.501 -23.774 1.00 93.50 374 GLU A O 1
ATOM 3087 N N . ALA A 1 375 ? 3.482 9.047 -21.631 1.00 94.19 375 ALA A N 1
ATOM 3088 C CA . ALA A 1 375 ? 4.862 8.808 -21.225 1.00 94.19 375 ALA A CA 1
ATOM 3089 C C . ALA A 1 375 ? 5.302 7.356 -21.486 1.00 94.19 375 ALA A C 1
ATOM 3091 O O . ALA A 1 375 ? 6.360 7.118 -22.080 1.00 94.19 375 ALA A O 1
ATOM 3092 N N . PHE A 1 376 ? 4.480 6.377 -21.087 1.00 94.06 376 PHE A N 1
ATOM 3093 C CA . PHE A 1 376 ? 4.751 4.959 -21.344 1.00 94.06 376 PHE A CA 1
ATOM 3094 C C . PHE A 1 376 ? 4.801 4.651 -22.845 1.00 94.06 376 PHE A C 1
ATOM 3096 O O . PHE A 1 376 ? 5.649 3.870 -23.279 1.00 94.06 376 PHE A O 1
ATOM 3103 N N . GLN A 1 377 ? 3.958 5.282 -23.658 1.00 92.81 377 GLN A N 1
ATOM 3104 C CA . GLN A 1 377 ? 4.000 5.120 -25.113 1.00 92.81 377 GLN A CA 1
ATOM 3105 C C . GLN A 1 377 ? 5.265 5.735 -25.723 1.00 92.81 377 GLN A C 1
ATOM 3107 O O . GLN A 1 377 ? 5.899 5.125 -26.586 1.00 92.81 377 GLN A O 1
ATOM 3112 N N . GLU A 1 378 ? 5.681 6.910 -25.250 1.00 91.94 378 GLU A N 1
ATOM 3113 C CA . GLU A 1 378 ? 6.851 7.621 -25.763 1.00 91.94 378 GLU A CA 1
ATOM 3114 C C . GLU A 1 378 ? 8.152 6.852 -25.505 1.00 91.94 378 GLU A C 1
ATOM 3116 O O . GLU A 1 378 ? 8.980 6.708 -26.409 1.00 91.94 378 GLU A O 1
ATOM 3121 N N . ILE A 1 379 ? 8.334 6.290 -24.304 1.00 92.81 379 ILE A N 1
ATOM 3122 C CA . ILE A 1 379 ? 9.543 5.511 -24.000 1.00 92.81 379 ILE A CA 1
ATOM 3123 C C . ILE A 1 379 ? 9.593 4.194 -24.795 1.00 92.81 379 ILE A C 1
ATOM 3125 O O . ILE A 1 379 ? 10.677 3.696 -25.114 1.00 92.81 379 ILE A O 1
ATOM 3129 N N . GLN A 1 380 ? 8.435 3.648 -25.175 1.00 90.12 380 GLN A N 1
ATOM 3130 C CA . GLN A 1 380 ? 8.314 2.414 -25.956 1.00 90.12 380 GLN A CA 1
ATOM 3131 C C . GLN A 1 380 ? 8.453 2.629 -27.466 1.00 90.12 380 GLN A C 1
ATOM 3133 O O . GLN A 1 380 ? 8.929 1.734 -28.164 1.00 90.12 380 GLN A O 1
ATOM 3138 N N . LYS A 1 381 ? 8.088 3.810 -27.973 1.00 87.69 381 LYS A N 1
ATOM 3139 C CA . LYS A 1 381 ? 8.167 4.160 -29.394 1.00 87.69 381 LYS A CA 1
ATOM 3140 C C . LYS A 1 381 ? 9.584 3.961 -29.918 1.00 87.69 381 LYS A C 1
ATOM 3142 O O . LYS A 1 381 ? 10.495 4.651 -29.474 1.00 87.69 381 LYS A O 1
ATOM 3147 N N . SER A 1 382 ? 9.785 3.034 -30.849 1.00 76.38 382 SER A N 1
ATOM 3148 C CA . SER A 1 382 ? 11.106 2.830 -31.442 1.00 76.38 382 SER A CA 1
ATOM 3149 C C . SER A 1 382 ? 11.438 3.933 -32.439 1.00 76.38 382 SER A C 1
ATOM 3151 O O . SER A 1 382 ? 10.593 4.321 -33.256 1.00 76.38 382 SER A O 1
ATOM 3153 N N . SER A 1 383 ? 12.688 4.383 -32.438 1.00 65.81 383 SER A N 1
ATOM 3154 C CA . SER A 1 383 ? 13.216 5.260 -33.483 1.00 65.81 383 SER A CA 1
ATOM 3155 C C . SER A 1 383 ? 13.404 4.468 -34.784 1.00 65.81 383 SER A C 1
ATOM 3157 O O . SER A 1 383 ? 14.501 4.035 -35.115 1.00 65.81 383 SER A O 1
ATOM 3159 N N . TYR A 1 384 ? 12.325 4.266 -35.551 1.00 55.34 384 TYR A N 1
ATOM 3160 C CA . TYR A 1 384 ? 12.278 3.459 -36.789 1.00 55.34 384 TYR A CA 1
ATOM 3161 C C . TYR A 1 384 ? 13.175 3.947 -37.954 1.00 55.34 384 TYR A C 1
ATOM 3163 O O . TYR A 1 384 ? 13.052 3.452 -39.071 1.00 55.34 384 TYR A O 1
ATOM 3171 N N . ALA A 1 385 ? 14.101 4.875 -37.719 1.00 68.94 385 ALA A N 1
ATOM 3172 C CA . ALA A 1 385 ? 14.962 5.472 -38.734 1.00 68.94 385 ALA A CA 1
ATOM 3173 C C . ALA A 1 385 ? 16.459 5.168 -38.538 1.00 68.94 385 ALA A C 1
ATOM 3175 O O . ALA A 1 385 ? 17.284 5.798 -39.192 1.00 68.94 385 ALA A O 1
ATO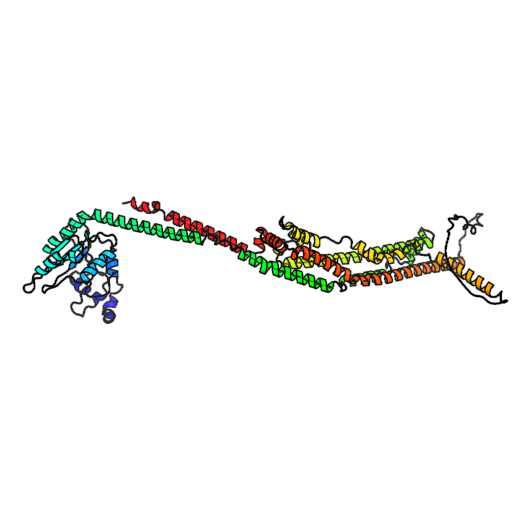M 3176 N N . SER A 1 386 ? 16.862 4.225 -37.671 1.00 74.75 386 SER A N 1
ATOM 3177 C CA . SER A 1 386 ? 18.292 3.960 -37.403 1.00 74.75 386 SER A CA 1
ATOM 3178 C C . SER A 1 386 ? 19.097 3.657 -38.675 1.00 74.75 386 SER A C 1
ATOM 3180 O O . SER A 1 386 ? 20.235 4.100 -38.795 1.00 74.75 386 SER A O 1
ATOM 3182 N N . GLY A 1 387 ? 18.505 2.963 -39.655 1.00 74.50 387 GLY A N 1
ATOM 3183 C CA . GLY A 1 387 ? 19.123 2.739 -40.968 1.00 74.50 387 GLY A CA 1
ATOM 3184 C C . GLY A 1 387 ? 19.303 4.030 -41.772 1.00 74.50 387 GLY A C 1
ATOM 3185 O O . GLY A 1 387 ? 20.398 4.301 -42.264 1.00 74.50 387 GLY A O 1
ATOM 3186 N N . ASP A 1 388 ? 18.266 4.864 -41.841 1.00 81.69 388 ASP A N 1
ATOM 3187 C CA . ASP A 1 388 ? 18.295 6.150 -42.549 1.00 81.69 388 ASP A CA 1
ATOM 3188 C C . ASP A 1 388 ? 19.254 7.152 -41.893 1.00 81.69 388 ASP A C 1
ATOM 3190 O O . ASP A 1 388 ? 19.915 7.922 -42.585 1.00 81.69 388 ASP A O 1
ATOM 3194 N N . ILE A 1 389 ? 19.393 7.104 -40.565 1.00 85.25 389 ILE A N 1
ATOM 3195 C CA . ILE A 1 389 ? 20.344 7.918 -39.799 1.00 85.25 389 ILE A CA 1
ATOM 3196 C C . ILE A 1 389 ? 21.782 7.549 -40.175 1.00 85.25 389 ILE A C 1
ATOM 3198 O O . ILE A 1 389 ? 22.571 8.430 -40.526 1.00 85.25 389 ILE A O 1
ATOM 3202 N N . ILE A 1 390 ? 22.119 6.253 -40.160 1.00 86.12 390 ILE A N 1
ATOM 3203 C CA . ILE A 1 390 ? 23.455 5.785 -40.555 1.00 86.12 390 ILE A CA 1
ATOM 3204 C C . ILE A 1 390 ? 23.726 6.124 -42.024 1.00 86.12 390 ILE A C 1
ATOM 3206 O O . ILE A 1 390 ? 24.797 6.651 -42.335 1.00 86.12 390 ILE A O 1
ATOM 3210 N N . LEU A 1 391 ? 22.759 5.885 -42.919 1.00 83.44 391 LEU A N 1
ATOM 3211 C CA . LEU A 1 391 ? 22.860 6.246 -44.336 1.00 83.44 391 LEU A CA 1
ATOM 3212 C C . LEU A 1 391 ? 23.030 7.756 -44.536 1.00 83.44 391 LEU A C 1
ATOM 3214 O O . LEU A 1 391 ? 23.818 8.161 -45.386 1.00 83.44 391 LEU A O 1
ATOM 3218 N N . GLY A 1 392 ? 22.370 8.584 -43.727 1.00 85.12 392 GLY A N 1
ATOM 3219 C CA . GLY A 1 392 ? 22.548 10.033 -43.717 1.00 85.12 392 GLY A CA 1
ATOM 3220 C C . GLY A 1 392 ? 23.965 10.448 -43.319 1.00 85.12 392 GLY A C 1
ATOM 3221 O O . GLY A 1 392 ? 24.536 11.355 -43.922 1.00 85.12 392 GLY A O 1
ATOM 3222 N N . TRP A 1 393 ? 24.591 9.757 -42.362 1.00 88.00 393 TRP A N 1
ATOM 3223 C CA . TRP A 1 393 ? 25.973 10.051 -41.964 1.00 88.00 393 TRP A CA 1
ATOM 3224 C C . TRP A 1 393 ? 26.986 9.679 -43.047 1.00 88.00 393 TRP A C 1
ATOM 3226 O O . TRP A 1 393 ? 27.933 10.431 -43.295 1.00 88.00 393 TRP A O 1
ATOM 3236 N N . ILE A 1 394 ? 26.786 8.542 -43.716 1.00 85.25 394 ILE A N 1
ATOM 3237 C CA . ILE A 1 394 ? 27.698 8.040 -44.756 1.00 85.25 394 ILE A CA 1
ATOM 3238 C C . ILE A 1 394 ? 27.294 8.446 -46.179 1.00 85.25 394 ILE A C 1
ATOM 3240 O O . ILE A 1 394 ? 27.962 8.039 -47.127 1.00 85.25 394 ILE A O 1
ATOM 3244 N N . GLY A 1 395 ? 26.246 9.259 -46.339 1.00 83.06 395 GLY A N 1
ATOM 3245 C CA . GLY A 1 395 ? 25.673 9.634 -47.632 1.00 83.06 395 GLY A CA 1
ATOM 3246 C C . GLY A 1 395 ? 26.691 10.256 -48.585 1.00 83.06 395 GLY A C 1
ATOM 3247 O O . GLY A 1 395 ? 26.869 9.746 -49.689 1.00 83.06 395 GLY A O 1
ATOM 3248 N N . ASP A 1 396 ? 27.420 11.290 -48.148 1.00 82.25 396 ASP A N 1
ATOM 3249 C CA . ASP A 1 396 ? 28.417 11.943 -49.015 1.00 82.25 396 ASP A CA 1
ATOM 3250 C C . ASP A 1 396 ? 29.590 11.015 -49.390 1.00 82.25 396 ASP A C 1
ATOM 3252 O O . ASP A 1 396 ? 29.904 10.935 -50.580 1.00 82.25 396 ASP A O 1
ATOM 3256 N N . PRO A 1 397 ? 30.219 10.262 -48.454 1.00 82.44 397 PRO A N 1
ATOM 3257 C CA . PRO A 1 397 ? 31.202 9.240 -48.824 1.00 82.44 397 PRO A CA 1
ATOM 3258 C C . PRO A 1 397 ? 30.649 8.208 -49.818 1.00 82.44 397 PRO A C 1
ATOM 3260 O O . PRO A 1 397 ? 31.338 7.805 -50.752 1.00 82.44 397 PRO A O 1
ATOM 3263 N N . LEU A 1 398 ? 29.389 7.794 -49.655 1.00 82.88 398 LEU A N 1
ATOM 3264 C CA . LEU A 1 398 ? 28.748 6.801 -50.516 1.00 82.88 398 LEU A CA 1
ATOM 3265 C C . LEU A 1 398 ? 28.405 7.357 -51.909 1.00 82.88 398 LEU A C 1
ATOM 3267 O O . LEU A 1 398 ? 28.451 6.615 -52.891 1.00 82.88 398 LEU A O 1
ATOM 3271 N N . ALA 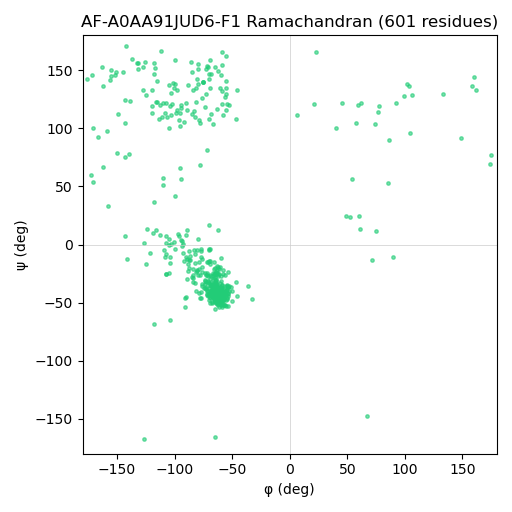A 1 399 ? 28.080 8.648 -52.012 1.00 80.94 399 ALA A N 1
ATOM 3272 C CA . ALA A 1 399 ? 27.813 9.336 -53.274 1.00 80.94 399 ALA A CA 1
ATOM 3273 C C . ALA A 1 399 ? 29.067 9.435 -54.155 1.00 80.94 399 ALA A C 1
ATOM 3275 O O . ALA A 1 399 ? 28.971 9.348 -55.378 1.00 80.94 399 ALA A O 1
ATOM 3276 N N . GLN A 1 400 ? 30.256 9.515 -53.549 1.00 80.00 400 GLN A N 1
ATOM 3277 C CA . GLN A 1 400 ? 31.520 9.477 -54.291 1.00 80.00 400 GLN A CA 1
ATOM 3278 C C . GLN A 1 400 ? 31.764 8.132 -54.988 1.00 80.00 400 GLN A C 1
ATOM 3280 O O . GLN A 1 400 ? 32.535 8.078 -55.938 1.00 80.00 400 GLN A O 1
ATOM 3285 N N . LEU A 1 401 ? 31.101 7.050 -54.567 1.00 78.94 401 LEU A N 1
ATOM 3286 C CA . LEU A 1 401 ? 31.186 5.731 -55.204 1.00 78.94 401 LEU A CA 1
ATOM 3287 C C . LEU A 1 401 ? 30.143 5.529 -56.320 1.00 78.94 401 LEU A C 1
ATOM 3289 O O . LEU A 1 401 ? 29.926 4.399 -56.758 1.00 78.94 401 LEU A O 1
ATOM 3293 N N . LEU A 1 402 ? 29.465 6.586 -56.779 1.00 76.00 402 LEU A N 1
ATOM 3294 C CA . LEU A 1 402 ? 28.574 6.491 -57.937 1.00 76.00 402 LEU A CA 1
ATOM 3295 C C . LEU A 1 402 ? 29.388 6.275 -59.228 1.00 76.00 402 LEU A C 1
ATOM 3297 O O . LEU A 1 402 ? 30.367 6.991 -59.441 1.00 76.00 402 LEU A O 1
ATOM 3301 N N . PRO A 1 403 ? 28.982 5.338 -60.111 1.00 66.12 403 PRO A N 1
ATOM 3302 C CA . PRO A 1 403 ? 29.660 5.084 -61.385 1.00 66.12 403 PRO A CA 1
ATOM 3303 C C . PRO A 1 403 ? 29.910 6.353 -62.213 1.00 66.12 403 PRO A C 1
ATOM 3305 O O . PRO A 1 403 ? 31.001 6.531 -62.742 1.00 66.12 403 PRO A O 1
ATOM 3308 N N . ASP A 1 404 ? 28.949 7.276 -62.234 1.00 64.06 404 ASP A N 1
ATOM 3309 C CA . ASP A 1 404 ? 29.016 8.512 -63.028 1.00 64.06 404 ASP A CA 1
ATOM 3310 C C . ASP A 1 404 ? 30.015 9.545 -62.477 1.00 64.06 404 ASP A C 1
ATOM 3312 O O . ASP A 1 404 ? 30.401 10.477 -63.174 1.00 64.06 404 ASP A O 1
ATOM 3316 N N . GLN A 1 405 ? 30.459 9.377 -61.227 1.00 62.09 405 GLN A N 1
ATOM 3317 C CA . GLN A 1 405 ? 31.470 10.220 -60.578 1.00 62.09 405 GLN A CA 1
ATOM 3318 C C . GLN A 1 405 ? 32.889 9.641 -60.723 1.00 62.09 405 GLN A C 1
ATOM 3320 O O . GLN A 1 405 ? 33.852 10.227 -60.228 1.00 62.09 405 GLN A O 1
ATOM 3325 N N . GLN A 1 406 ? 33.035 8.481 -61.377 1.00 73.12 406 GLN A N 1
ATOM 3326 C CA . GLN A 1 406 ? 34.294 7.748 -61.482 1.00 73.12 406 GLN A CA 1
ATOM 3327 C C . GLN A 1 406 ? 34.739 7.592 -62.941 1.00 73.12 406 GLN A C 1
ATOM 3329 O O . GLN A 1 406 ? 34.085 6.929 -63.749 1.00 73.12 406 GLN A O 1
ATOM 3334 N N . ILE A 1 407 ? 35.911 8.140 -63.269 1.00 67.50 407 ILE A N 1
ATOM 3335 C CA . ILE A 1 407 ? 36.577 7.874 -64.550 1.00 67.50 407 ILE A CA 1
ATOM 3336 C C . ILE A 1 407 ? 37.201 6.478 -64.469 1.00 67.50 407 ILE A C 1
ATOM 3338 O O . ILE A 1 407 ? 37.938 6.172 -63.528 1.00 67.50 407 ILE A O 1
ATOM 3342 N N . ASP A 1 408 ? 36.876 5.611 -65.428 1.00 75.81 408 ASP A N 1
ATOM 3343 C CA . ASP A 1 408 ? 37.446 4.269 -65.471 1.00 75.81 408 ASP A CA 1
ATOM 3344 C C . ASP A 1 408 ? 38.947 4.314 -65.838 1.00 75.81 408 ASP A C 1
ATOM 3346 O O . ASP A 1 408 ? 39.355 5.171 -66.627 1.00 75.81 408 ASP A O 1
ATOM 3350 N N . PRO A 1 409 ? 39.783 3.393 -65.317 1.00 72.81 409 PRO A N 1
ATOM 3351 C CA . PRO A 1 409 ? 41.234 3.419 -65.540 1.00 72.81 409 PRO A CA 1
ATOM 3352 C C . PRO A 1 409 ? 41.667 3.377 -67.012 1.00 72.81 409 PRO A C 1
ATOM 3354 O O . PRO A 1 409 ? 42.782 3.783 -67.333 1.00 72.81 409 PRO A O 1
ATOM 3357 N N . ILE A 1 410 ? 40.808 2.877 -67.908 1.00 73.06 410 ILE A N 1
ATOM 3358 C CA . ILE A 1 410 ? 41.087 2.790 -69.347 1.00 73.06 410 ILE A CA 1
ATOM 3359 C C . ILE A 1 410 ? 40.891 4.169 -69.980 1.00 73.06 410 ILE A C 1
ATOM 3361 O O . ILE A 1 410 ? 41.761 4.637 -70.713 1.00 73.06 410 ILE A O 1
ATOM 3365 N N . SER A 1 411 ? 39.793 4.850 -69.645 1.00 74.88 411 SER A N 1
ATOM 3366 C CA . SER A 1 411 ? 39.542 6.236 -70.057 1.00 74.88 411 SER A CA 1
ATOM 3367 C C . SER A 1 411 ? 40.545 7.217 -69.431 1.00 74.88 411 SER A C 1
ATOM 3369 O O . SER A 1 411 ? 40.997 8.136 -70.106 1.00 74.88 411 SER A O 1
ATOM 3371 N N . GLU A 1 412 ? 40.948 7.007 -68.173 1.00 73.62 412 GLU A N 1
ATOM 3372 C CA . GLU A 1 412 ? 41.967 7.813 -67.477 1.00 73.62 412 GLU A CA 1
ATOM 3373 C C . GLU A 1 412 ? 43.342 7.693 -68.158 1.00 73.62 412 GLU A C 1
ATOM 3375 O O . GLU A 1 412 ? 44.018 8.696 -68.381 1.00 73.62 412 GLU A O 1
ATOM 3380 N N . GLN A 1 413 ? 43.734 6.481 -68.568 1.00 70.19 413 GLN A N 1
ATOM 3381 C CA . GLN A 1 413 ? 44.961 6.259 -69.337 1.00 70.19 413 GLN A CA 1
ATOM 3382 C C . GLN A 1 413 ? 44.892 6.920 -70.722 1.00 70.19 413 GLN A C 1
ATOM 3384 O O . GLN A 1 413 ? 45.833 7.601 -71.113 1.00 70.19 413 GLN A O 1
ATOM 3389 N N . TYR A 1 414 ? 43.769 6.787 -71.433 1.00 67.94 414 TYR A N 1
ATOM 3390 C CA . TYR A 1 414 ? 43.574 7.421 -72.740 1.00 67.94 414 TYR A CA 1
ATOM 3391 C C . TYR A 1 414 ? 43.658 8.956 -72.663 1.00 67.94 414 TYR A C 1
ATOM 3393 O O . TYR A 1 414 ? 44.313 9.585 -73.494 1.00 67.94 414 TYR A O 1
ATOM 3401 N N . LEU A 1 415 ? 43.062 9.562 -71.631 1.00 58.94 415 LEU A N 1
ATOM 3402 C CA . LEU A 1 415 ? 43.152 11.002 -71.376 1.00 58.94 415 LEU A CA 1
ATOM 3403 C C . LEU A 1 415 ? 44.582 11.439 -71.031 1.00 58.94 415 LEU A C 1
ATOM 3405 O O . LEU A 1 415 ? 45.065 12.420 -71.588 1.00 58.94 415 LEU A O 1
ATOM 3409 N N . ASN A 1 416 ? 45.290 10.699 -70.175 1.00 69.69 416 ASN A N 1
ATOM 3410 C CA . ASN A 1 416 ? 46.683 10.999 -69.826 1.00 69.69 416 ASN A CA 1
ATOM 3411 C C . ASN A 1 416 ? 47.640 10.830 -71.020 1.00 69.69 416 ASN A C 1
ATOM 3413 O O . ASN A 1 416 ? 48.582 11.611 -71.176 1.00 69.69 416 ASN A O 1
ATOM 3417 N N . ASP A 1 417 ? 47.382 9.865 -71.902 1.00 70.25 417 ASP A N 1
ATOM 3418 C CA . ASP A 1 417 ? 48.127 9.674 -73.149 1.00 70.25 417 ASP A CA 1
ATOM 3419 C C . ASP A 1 417 ? 47.872 10.824 -74.141 1.00 70.25 417 ASP A C 1
ATOM 3421 O O . ASP A 1 417 ? 48.782 11.234 -74.860 1.00 70.25 417 ASP A O 1
ATOM 3425 N N . ILE A 1 418 ? 46.660 11.390 -74.171 1.00 66.81 418 ILE A N 1
ATOM 3426 C CA . ILE A 1 418 ? 46.343 12.591 -74.963 1.00 66.81 418 ILE A CA 1
ATOM 3427 C C . ILE A 1 418 ? 47.019 13.833 -74.370 1.00 66.81 418 ILE A C 1
ATOM 3429 O O . ILE A 1 418 ? 47.672 14.578 -75.102 1.00 66.81 418 ILE A O 1
ATOM 3433 N N . ILE A 1 419 ? 46.919 14.038 -73.055 1.00 64.00 419 ILE A N 1
ATOM 3434 C CA . ILE A 1 419 ? 47.503 15.190 -72.351 1.00 64.00 419 ILE A CA 1
ATOM 3435 C C . ILE A 1 419 ? 49.032 15.178 -72.470 1.00 64.00 419 ILE A C 1
ATOM 3437 O O . ILE A 1 419 ? 49.633 16.199 -72.795 1.00 64.00 419 ILE A O 1
ATOM 3441 N N . SER A 1 420 ? 49.679 14.024 -72.290 1.00 63.19 420 SER A N 1
ATOM 3442 C CA . SER A 1 420 ? 51.135 13.893 -72.448 1.00 63.19 420 SER A CA 1
ATOM 3443 C C . SER A 1 420 ? 51.595 14.116 -73.893 1.00 63.19 420 SER A C 1
ATOM 3445 O O . SER A 1 420 ? 52.630 14.747 -74.117 1.00 63.19 420 SER A O 1
ATOM 3447 N N . LYS A 1 421 ? 50.810 13.690 -74.894 1.00 64.81 421 LYS A N 1
ATOM 3448 C CA . LYS A 1 421 ? 51.066 14.011 -76.309 1.00 64.81 421 LYS A CA 1
ATOM 3449 C C . LYS A 1 421 ? 50.916 15.508 -76.604 1.00 64.81 421 LYS A C 1
ATOM 3451 O O . LYS A 1 421 ? 51.742 16.049 -77.337 1.00 64.81 421 LYS A O 1
ATOM 3456 N N . GLN A 1 422 ? 49.939 16.189 -76.000 1.00 58.47 422 GLN A N 1
ATOM 3457 C CA . GLN A 1 422 ? 49.758 17.642 -76.129 1.00 58.47 422 GLN A CA 1
ATOM 3458 C C . GLN A 1 422 ? 50.849 18.446 -75.397 1.00 58.47 422 GLN A C 1
ATOM 3460 O O . GLN A 1 422 ? 51.369 19.415 -75.952 1.00 58.47 422 GLN A O 1
ATOM 3465 N N . SER A 1 423 ? 51.280 18.029 -74.200 1.00 53.44 423 SER A N 1
ATOM 3466 C CA . SER A 1 423 ? 52.411 18.655 -73.492 1.00 53.44 423 SER A CA 1
ATOM 3467 C C . SER A 1 423 ? 53.736 18.497 -74.246 1.00 53.44 423 SER A C 1
ATOM 3469 O O . SER A 1 423 ? 54.517 19.447 -74.311 1.00 53.44 423 SER A O 1
ATOM 3471 N N . ASN A 1 424 ? 53.965 17.347 -74.890 1.00 54.25 424 ASN A N 1
ATOM 3472 C CA . ASN A 1 424 ? 55.143 17.138 -75.736 1.00 54.25 424 ASN A CA 1
ATOM 3473 C C . ASN A 1 424 ? 55.086 17.973 -77.032 1.00 54.25 424 ASN A C 1
ATOM 3475 O O . ASN A 1 424 ? 56.113 18.491 -77.474 1.00 54.25 424 ASN A O 1
ATOM 3479 N N . GLN A 1 425 ? 53.902 18.199 -77.615 1.00 54.53 425 GLN A N 1
ATOM 3480 C CA . GLN A 1 425 ? 53.740 19.128 -78.744 1.00 54.53 425 GLN A CA 1
ATOM 3481 C C . GLN A 1 425 ? 54.015 20.591 -78.351 1.00 54.53 425 GLN A C 1
ATOM 3483 O O . GLN A 1 425 ? 54.676 21.302 -79.108 1.00 54.53 425 GLN A O 1
ATOM 3488 N N . HIS A 1 426 ? 53.619 21.031 -77.150 1.00 48.91 426 HIS A N 1
ATOM 3489 C CA . HIS A 1 426 ? 53.931 22.383 -76.667 1.00 48.91 426 HIS A CA 1
ATOM 3490 C C . HIS A 1 426 ? 55.418 22.598 -76.337 1.00 48.91 426 HIS A C 1
ATOM 3492 O O . HIS A 1 426 ? 55.935 23.682 -76.603 1.00 48.91 426 HIS A O 1
ATOM 3498 N N . GLN A 1 427 ? 56.144 21.582 -75.853 1.00 49.03 427 GLN A N 1
ATOM 3499 C CA . GLN A 1 427 ? 57.606 21.677 -75.698 1.00 49.03 427 GLN A CA 1
ATOM 3500 C C . GLN A 1 427 ? 58.347 21.722 -77.042 1.00 49.03 427 GLN A C 1
ATOM 3502 O O . GLN A 1 427 ? 59.378 22.381 -77.144 1.00 49.03 427 GLN A O 1
ATOM 3507 N N . THR A 1 428 ? 57.796 21.108 -78.094 1.00 46.44 428 THR A N 1
ATOM 3508 C CA . THR A 1 428 ? 58.397 21.150 -79.439 1.00 46.44 428 THR A CA 1
ATOM 3509 C C . THR A 1 428 ? 58.136 22.488 -80.155 1.00 46.44 428 THR A C 1
ATOM 3511 O O . THR A 1 428 ? 58.942 22.916 -80.976 1.00 46.44 428 THR A O 1
ATOM 3514 N N . LEU A 1 429 ? 57.054 23.199 -79.810 1.00 44.06 429 LEU A N 1
ATOM 3515 C CA . LEU A 1 429 ? 56.755 24.547 -80.321 1.00 44.06 429 LEU A CA 1
ATOM 3516 C C . LEU A 1 429 ? 57.465 25.666 -79.531 1.00 44.06 429 LEU A C 1
ATOM 3518 O O . LEU A 1 429 ? 57.774 26.707 -80.103 1.00 44.06 429 LEU A O 1
ATOM 3522 N N . ALA A 1 430 ? 57.798 25.444 -78.254 1.00 39.31 430 ALA A N 1
ATOM 3523 C CA . ALA A 1 430 ? 58.536 26.404 -77.424 1.00 39.31 430 ALA A CA 1
ATOM 3524 C C . ALA A 1 430 ? 60.055 26.455 -77.708 1.00 39.31 430 ALA A C 1
ATOM 3526 O O . ALA A 1 430 ? 60.730 27.364 -77.239 1.00 39.31 430 ALA A O 1
ATOM 3527 N N . SER A 1 431 ? 60.606 25.515 -78.487 1.00 41.16 431 SER A N 1
ATOM 3528 C CA . SER A 1 431 ? 62.013 25.546 -78.932 1.00 41.16 431 SER A CA 1
ATOM 3529 C C . SER A 1 431 ? 62.231 26.206 -80.303 1.00 41.16 431 SER A C 1
ATOM 3531 O O . SER A 1 431 ? 63.366 26.232 -80.764 1.00 41.16 431 SER A O 1
ATOM 3533 N N . ASN A 1 432 ? 61.185 26.749 -80.946 1.00 40.78 432 ASN A N 1
ATOM 3534 C CA . ASN A 1 432 ? 61.276 27.309 -82.304 1.00 40.78 432 ASN A CA 1
ATOM 3535 C C . ASN A 1 432 ? 60.827 28.771 -82.462 1.00 40.78 432 ASN A C 1
ATOM 3537 O O . ASN A 1 432 ? 60.690 29.216 -83.591 1.00 40.78 432 ASN A O 1
ATOM 3541 N N . ASN A 1 433 ? 60.649 29.533 -81.381 1.00 38.91 433 ASN A N 1
ATOM 3542 C CA . ASN A 1 433 ? 60.497 30.992 -81.459 1.00 38.91 433 ASN A CA 1
ATOM 3543 C C . ASN A 1 433 ? 61.198 31.653 -80.261 1.00 38.91 433 ASN A C 1
ATOM 3545 O O . ASN A 1 433 ? 60.561 32.081 -79.302 1.00 38.91 433 ASN A O 1
ATOM 3549 N N . GLN A 1 434 ? 62.530 31.697 -80.306 1.00 35.47 434 GLN A N 1
ATOM 3550 C CA . GLN A 1 434 ? 63.253 32.856 -79.788 1.00 35.47 434 GLN A CA 1
ATOM 3551 C C . GLN A 1 434 ? 63.419 33.792 -80.978 1.00 35.47 434 GLN A C 1
ATOM 3553 O O . GLN A 1 434 ? 64.157 33.451 -81.893 1.00 35.47 434 GLN A O 1
ATOM 3558 N N . ASP A 1 435 ? 62.639 34.867 -81.008 1.00 33.69 435 ASP A N 1
ATOM 3559 C CA . ASP A 1 435 ? 63.109 36.227 -81.273 1.00 33.69 435 ASP A CA 1
ATOM 3560 C C . ASP A 1 435 ? 61.921 37.198 -81.128 1.00 33.69 435 ASP A C 1
ATOM 3562 O O . ASP A 1 435 ? 60.783 36.882 -81.472 1.00 33.69 435 ASP A O 1
ATOM 3566 N N . ASP A 1 436 ? 62.240 38.362 -80.567 1.00 33.62 436 ASP A N 1
ATOM 3567 C CA . ASP A 1 436 ? 61.470 39.609 -80.496 1.00 33.62 436 ASP A CA 1
ATOM 3568 C C . ASP A 1 436 ? 60.439 39.827 -79.360 1.00 33.62 436 ASP A C 1
ATOM 3570 O O . ASP A 1 436 ? 59.244 39.558 -79.433 1.00 33.62 436 ASP A O 1
ATOM 3574 N N . GLU A 1 437 ? 61.002 40.408 -78.294 1.00 30.89 437 GLU A N 1
ATOM 3575 C CA . GLU A 1 437 ? 60.593 41.653 -77.618 1.00 30.89 437 GLU A CA 1
ATOM 3576 C C . GLU A 1 437 ? 59.174 41.831 -77.032 1.00 30.89 437 GLU A C 1
ATOM 3578 O O . GLU A 1 437 ? 58.206 42.208 -77.677 1.00 30.89 437 GLU A O 1
ATOM 3583 N N . ASN A 1 438 ? 59.145 41.725 -75.700 1.00 28.20 438 ASN A N 1
ATOM 3584 C CA . ASN A 1 438 ? 58.849 42.797 -74.737 1.00 28.20 438 ASN A CA 1
ATOM 3585 C C . ASN A 1 438 ? 57.653 43.762 -74.955 1.00 28.20 438 ASN A C 1
ATOM 3587 O O . ASN A 1 438 ? 57.695 44.693 -75.754 1.00 28.20 438 ASN A O 1
ATOM 3591 N N . SER A 1 439 ? 56.784 43.722 -73.935 1.00 30.11 439 SER A N 1
ATOM 3592 C CA . SER A 1 439 ? 56.304 44.847 -73.104 1.00 30.11 439 SER A CA 1
ATOM 3593 C C . SER A 1 439 ? 54.896 45.446 -73.304 1.00 30.11 439 SER A C 1
ATOM 3595 O O . SER A 1 439 ? 54.480 45.788 -74.401 1.00 30.11 439 SER A O 1
ATOM 3597 N N . GLN A 1 440 ? 54.274 45.673 -72.128 1.00 31.47 440 GLN A N 1
ATOM 3598 C CA . GLN A 1 440 ? 53.107 46.502 -71.744 1.00 31.47 440 GLN A CA 1
ATOM 3599 C C . GLN A 1 440 ? 51.808 45.715 -71.479 1.00 31.47 440 GLN A C 1
ATOM 3601 O O . GLN A 1 440 ? 51.213 45.149 -72.383 1.00 31.47 440 GLN A O 1
ATOM 3606 N N . LEU A 1 441 ? 51.497 45.388 -70.216 1.00 28.53 441 LEU A N 1
ATOM 3607 C CA . LEU A 1 441 ? 50.825 46.170 -69.150 1.00 28.53 441 LEU A CA 1
ATOM 3608 C C . LEU A 1 441 ? 49.374 46.614 -69.444 1.00 28.53 441 LEU A C 1
ATOM 3610 O O . LEU A 1 441 ? 49.129 47.445 -70.307 1.00 28.53 441 LEU A O 1
ATOM 3614 N N . GLU A 1 442 ? 48.505 46.152 -68.534 1.00 27.08 442 GLU A N 1
ATOM 3615 C CA . GLU A 1 442 ? 47.359 46.838 -67.911 1.00 27.08 442 GLU A CA 1
ATOM 3616 C C . GLU A 1 442 ? 45.920 46.753 -68.480 1.00 27.08 442 GLU A C 1
ATOM 3618 O O . GLU A 1 442 ? 45.593 47.262 -69.543 1.00 27.08 442 GLU A O 1
ATOM 3623 N N . ASN A 1 443 ? 45.056 46.257 -67.574 1.00 28.41 443 ASN A N 1
ATOM 3624 C CA . ASN A 1 443 ? 43.739 46.766 -67.150 1.00 28.41 443 ASN A CA 1
ATOM 3625 C C . ASN A 1 443 ? 42.413 46.192 -67.700 1.00 28.41 443 ASN A C 1
ATOM 3627 O O . ASN A 1 443 ? 42.096 46.264 -68.880 1.00 28.41 443 ASN A O 1
ATOM 3631 N N . SER A 1 444 ? 41.574 45.844 -66.702 1.00 26.05 444 SER A N 1
ATOM 3632 C CA . SER A 1 444 ? 40.128 46.138 -66.547 1.00 26.05 444 SER A CA 1
ATOM 3633 C C . SER A 1 444 ? 39.127 45.315 -67.384 1.00 26.05 444 SER A C 1
ATOM 3635 O O . SER A 1 444 ? 39.254 45.237 -68.595 1.00 26.05 444 SER A O 1
ATOM 3637 N N . THR A 1 445 ? 38.272 44.476 -66.777 1.00 25.59 445 THR A N 1
ATOM 3638 C CA . THR A 1 445 ? 36.944 44.686 -66.122 1.00 25.59 445 THR A CA 1
ATOM 3639 C C . THR A 1 445 ? 35.781 44.244 -67.022 1.00 25.59 445 THR A C 1
ATOM 3641 O O . THR A 1 445 ? 35.757 44.567 -68.200 1.00 25.59 445 THR A O 1
ATOM 3644 N N . ASP A 1 446 ? 34.808 43.588 -66.380 1.00 26.97 446 ASP A N 1
ATOM 3645 C CA . ASP A 1 446 ? 33.376 43.480 -66.706 1.00 26.97 446 ASP A CA 1
ATOM 3646 C C . ASP A 1 446 ? 32.889 42.599 -67.885 1.00 26.97 446 ASP A C 1
ATOM 3648 O O . ASP A 1 446 ? 32.960 42.959 -69.052 1.00 26.97 446 ASP A O 1
ATOM 3652 N N . THR A 1 447 ? 32.337 41.434 -67.489 1.00 26.44 447 THR A N 1
ATOM 3653 C CA . THR A 1 447 ? 31.006 40.825 -67.798 1.00 26.44 447 THR A CA 1
ATOM 3654 C C . THR A 1 447 ? 30.206 41.223 -69.053 1.00 26.44 447 THR A C 1
ATOM 3656 O O . THR A 1 447 ? 30.240 42.377 -69.459 1.00 26.44 447 THR A O 1
ATOM 3659 N N . PRO A 1 448 ? 29.163 40.442 -69.426 1.00 39.03 448 PRO A N 1
ATOM 3660 C CA . PRO A 1 448 ? 28.993 38.984 -69.546 1.00 39.03 448 PRO A CA 1
ATOM 3661 C C . PRO A 1 448 ? 28.461 38.638 -70.968 1.00 39.03 448 PRO A C 1
ATOM 3663 O O . PRO A 1 448 ? 28.395 39.527 -71.810 1.00 39.03 448 PRO A O 1
ATOM 3666 N N . ILE A 1 449 ? 28.000 37.394 -71.193 1.00 24.27 449 ILE A N 1
ATOM 3667 C CA . ILE A 1 449 ? 26.908 36.963 -72.112 1.00 24.27 449 ILE A CA 1
ATOM 3668 C C . ILE A 1 449 ? 27.273 35.746 -72.999 1.00 24.27 449 ILE A C 1
ATOM 3670 O O . ILE A 1 449 ? 28.280 35.717 -73.696 1.00 24.27 449 ILE A O 1
ATOM 3674 N N . ASP A 1 450 ? 26.340 34.792 -72.940 1.00 27.09 450 ASP A N 1
ATOM 3675 C CA . ASP A 1 450 ? 25.935 33.729 -73.866 1.00 27.09 450 ASP A CA 1
ATOM 3676 C C . ASP A 1 450 ? 26.720 32.422 -74.063 1.00 27.09 450 ASP A C 1
ATOM 3678 O O . ASP A 1 450 ? 27.838 32.334 -74.566 1.00 27.09 450 ASP A O 1
ATOM 3682 N N . ALA A 1 451 ? 25.974 31.362 -73.740 1.00 26.94 451 ALA A N 1
ATOM 3683 C CA . ALA A 1 451 ? 26.091 30.013 -74.259 1.00 26.94 451 ALA A CA 1
ATOM 3684 C C . ALA A 1 451 ? 26.002 29.971 -75.794 1.00 26.94 451 ALA A C 1
ATOM 3686 O O . ALA A 1 451 ? 25.355 30.814 -76.418 1.00 26.94 451 ALA A O 1
ATOM 3687 N N . PRO A 1 452 ? 26.466 28.861 -76.382 1.00 30.48 452 PRO A N 1
ATOM 3688 C CA . PRO A 1 452 ? 25.606 28.206 -77.350 1.00 30.48 452 PRO A CA 1
ATOM 3689 C C . PRO A 1 452 ? 25.409 26.718 -77.064 1.00 30.48 452 PRO A C 1
ATOM 3691 O O . PRO A 1 452 ? 26.209 26.027 -76.436 1.00 30.48 452 PRO A O 1
ATOM 3694 N N . ALA A 1 453 ? 24.255 26.277 -77.541 1.00 26.45 453 ALA A N 1
ATOM 3695 C CA . ALA A 1 453 ? 23.684 24.956 -77.444 1.00 26.45 453 ALA A CA 1
ATOM 3696 C C . ALA A 1 453 ? 24.411 23.903 -78.302 1.00 26.45 453 ALA A C 1
ATOM 3698 O O . ALA A 1 453 ? 24.960 24.209 -79.353 1.00 26.45 453 ALA A O 1
ATOM 3699 N N . ILE A 1 454 ? 24.306 22.654 -77.834 1.00 28.02 454 ILE A N 1
ATOM 3700 C CA . ILE A 1 454 ? 23.926 21.441 -78.581 1.00 28.02 454 ILE A CA 1
ATOM 3701 C C . ILE A 1 454 ? 24.504 21.330 -80.006 1.00 28.02 454 ILE A C 1
ATOM 3703 O O . ILE A 1 454 ? 23.943 21.854 -80.966 1.00 28.02 454 ILE A O 1
ATOM 3707 N N . GLY A 1 455 ? 25.566 20.531 -80.131 1.00 26.03 455 GLY A N 1
ATOM 3708 C CA . GLY A 1 455 ? 26.032 19.914 -81.372 1.00 26.03 455 GLY A CA 1
ATOM 3709 C C . GLY A 1 455 ? 26.131 18.402 -81.166 1.00 26.03 455 GLY A C 1
ATOM 3710 O O . GLY A 1 455 ? 26.667 17.943 -80.162 1.00 26.03 455 GLY A O 1
ATOM 3711 N N . SER A 1 456 ? 25.513 17.670 -82.080 1.00 27.94 456 SER A N 1
ATOM 3712 C CA . SER A 1 456 ? 25.143 16.255 -82.081 1.00 27.94 456 SER A CA 1
ATOM 3713 C C . SER A 1 456 ? 26.293 15.243 -82.164 1.00 27.94 456 SER A C 1
ATOM 3715 O O . SER A 1 456 ? 27.380 15.535 -82.654 1.00 27.94 456 SER A O 1
ATOM 3717 N N . GLU A 1 457 ? 25.976 14.020 -81.722 1.00 34.78 457 GLU A N 1
ATOM 3718 C CA . GLU A 1 457 ? 26.647 12.754 -82.032 1.00 34.78 457 GLU A CA 1
ATOM 3719 C C . GLU A 1 457 ? 26.917 12.614 -83.539 1.00 34.78 457 GLU A C 1
ATOM 3721 O O . GLU A 1 457 ? 25.974 12.398 -84.287 1.00 34.78 457 GLU A O 1
ATOM 3726 N N . GLU A 1 458 ? 28.173 12.727 -83.979 1.00 33.16 458 GLU A N 1
ATOM 3727 C CA . GLU A 1 458 ? 28.719 12.116 -85.210 1.00 33.16 458 GLU A CA 1
ATOM 3728 C C . GLU A 1 458 ? 30.164 12.598 -85.422 1.00 33.16 458 GLU A C 1
ATOM 3730 O O . GLU A 1 458 ? 30.409 13.478 -86.230 1.00 33.16 458 GLU A O 1
ATOM 3735 N N . GLU A 1 459 ? 31.135 12.054 -84.677 1.00 29.44 459 GLU A N 1
ATOM 3736 C CA . GLU A 1 459 ? 32.565 12.084 -85.063 1.00 29.44 459 GLU A CA 1
ATOM 3737 C C . GLU A 1 459 ? 33.420 11.226 -84.107 1.00 29.44 459 GLU A C 1
ATOM 3739 O O . GLU A 1 459 ? 34.301 11.711 -83.407 1.00 29.44 459 GLU A O 1
ATOM 3744 N N . LEU A 1 460 ? 33.135 9.918 -84.000 1.00 28.78 460 LEU A N 1
ATOM 3745 C CA . LEU A 1 460 ? 34.005 8.994 -83.240 1.00 28.78 460 LEU A CA 1
ATOM 3746 C C . LEU A 1 460 ? 33.860 7.514 -83.634 1.00 28.78 460 LEU A C 1
ATOM 3748 O O . LEU A 1 460 ? 34.027 6.623 -82.809 1.00 28.78 460 LEU A O 1
ATOM 3752 N N . ASN A 1 461 ? 33.585 7.235 -84.911 1.00 29.11 461 ASN A N 1
ATOM 3753 C CA . ASN A 1 461 ? 33.604 5.878 -85.465 1.00 29.11 461 ASN A CA 1
ATOM 3754 C C . ASN A 1 461 ? 34.233 5.871 -86.862 1.00 29.11 461 ASN A C 1
ATOM 3756 O O . ASN A 1 461 ? 33.527 5.794 -87.861 1.00 29.11 461 ASN A O 1
ATOM 3760 N N . GLN A 1 462 ? 35.566 5.945 -86.942 1.00 28.50 462 GLN A N 1
ATOM 3761 C CA . GLN A 1 462 ? 36.289 5.583 -88.167 1.00 28.50 462 GLN A CA 1
ATOM 3762 C C . GLN A 1 462 ? 37.783 5.326 -87.919 1.00 28.50 462 GLN A C 1
ATOM 3764 O O . GLN A 1 462 ? 38.648 6.051 -88.393 1.00 28.50 462 GLN A O 1
ATOM 3769 N N . THR A 1 463 ? 38.117 4.262 -87.184 1.00 27.42 463 THR A N 1
ATOM 3770 C CA . THR A 1 463 ? 39.315 3.445 -87.472 1.00 27.42 463 THR A CA 1
ATOM 3771 C C . THR A 1 463 ? 39.233 2.143 -86.683 1.00 27.42 463 THR A C 1
ATOM 3773 O O . THR A 1 463 ? 39.612 2.115 -85.522 1.00 27.42 463 THR A O 1
ATOM 3776 N N . LEU A 1 464 ? 38.672 1.091 -87.291 1.00 30.36 464 LEU A N 1
ATOM 3777 C CA . LEU A 1 464 ? 38.912 -0.339 -87.011 1.00 30.36 464 LEU A CA 1
ATOM 3778 C C . LEU A 1 464 ? 37.928 -1.171 -87.853 1.00 30.36 464 LEU A C 1
ATOM 3780 O O . LEU A 1 464 ? 36.982 -1.765 -87.350 1.00 30.36 464 LEU A O 1
ATOM 3784 N N . ALA A 1 465 ? 38.132 -1.180 -89.168 1.00 24.92 465 ALA A N 1
ATOM 3785 C CA . ALA A 1 465 ? 37.517 -2.156 -90.062 1.00 24.92 465 ALA A CA 1
ATOM 3786 C C . ALA A 1 465 ? 38.337 -2.218 -91.350 1.00 24.92 465 ALA A C 1
ATOM 3788 O O . ALA A 1 465 ? 38.188 -1.356 -92.209 1.00 24.92 465 ALA A O 1
ATOM 3789 N N . SER A 1 466 ? 39.231 -3.200 -91.459 1.00 25.95 466 SER A N 1
ATOM 3790 C CA . SER A 1 466 ? 39.693 -3.775 -92.730 1.00 25.95 466 SER A CA 1
ATOM 3791 C C . SER A 1 466 ? 40.530 -5.013 -92.425 1.00 25.95 466 SER A C 1
ATOM 3793 O O . SER A 1 466 ? 41.683 -4.896 -92.013 1.00 25.95 466 SER A O 1
ATOM 3795 N N . ASN A 1 467 ? 39.897 -6.178 -92.567 1.00 27.14 467 ASN A N 1
ATOM 3796 C CA . ASN A 1 467 ? 40.399 -7.376 -93.254 1.00 27.14 467 ASN A CA 1
ATOM 3797 C C . ASN A 1 467 ? 39.844 -8.642 -92.597 1.00 27.14 467 ASN A C 1
ATOM 3799 O O . ASN A 1 467 ? 40.422 -9.190 -91.666 1.00 27.14 467 ASN A O 1
ATOM 3803 N N . ASN A 1 468 ? 38.712 -9.091 -93.131 1.00 27.64 468 ASN A N 1
ATOM 3804 C CA . ASN A 1 468 ? 38.310 -10.489 -93.161 1.00 27.64 468 ASN A CA 1
ATOM 3805 C C . ASN A 1 468 ? 37.833 -10.805 -94.583 1.00 27.64 468 ASN A C 1
ATOM 3807 O O . ASN A 1 468 ? 37.365 -9.897 -95.272 1.00 27.64 468 ASN A O 1
ATOM 3811 N N . GLN A 1 469 ? 37.915 -12.096 -94.909 1.00 27.77 469 GLN A N 1
ATOM 3812 C CA . GLN A 1 469 ? 37.593 -12.837 -96.138 1.00 27.77 469 GLN A CA 1
ATOM 3813 C C . GLN A 1 469 ? 38.833 -13.281 -96.920 1.00 27.77 469 GLN A C 1
ATOM 3815 O O . GLN A 1 469 ? 39.688 -12.459 -97.231 1.00 27.77 469 GLN A O 1
ATOM 3820 N N . ASP A 1 470 ? 39.004 -14.542 -97.310 1.00 30.19 470 ASP A N 1
ATOM 3821 C CA . ASP A 1 470 ? 38.343 -15.831 -97.030 1.00 30.19 470 ASP A CA 1
ATOM 3822 C C . ASP A 1 470 ? 39.352 -16.918 -97.491 1.00 30.19 470 ASP A C 1
ATOM 3824 O O . ASP A 1 470 ? 40.191 -16.627 -98.345 1.00 30.19 470 ASP A O 1
ATOM 3828 N N . ASP A 1 471 ? 39.325 -18.121 -96.901 1.00 29.42 471 ASP A N 1
ATOM 3829 C CA . ASP A 1 471 ? 39.260 -19.418 -97.616 1.00 29.42 471 ASP A CA 1
ATOM 3830 C C . ASP A 1 471 ? 39.716 -20.629 -96.774 1.00 29.42 471 ASP A C 1
ATOM 3832 O O . ASP A 1 471 ? 40.602 -20.579 -95.920 1.00 29.42 471 ASP A O 1
ATOM 3836 N N . GLU A 1 472 ? 39.017 -21.731 -97.040 1.00 31.09 472 GLU A N 1
ATOM 3837 C CA . GLU A 1 472 ? 39.020 -23.049 -96.407 1.00 31.09 472 GLU A CA 1
ATOM 3838 C C . GLU A 1 472 ? 40.386 -23.774 -96.429 1.00 31.09 472 GLU A C 1
ATOM 3840 O O . GLU A 1 472 ? 41.103 -23.727 -97.425 1.00 31.09 472 GLU A O 1
ATOM 3845 N N . ASN A 1 473 ? 40.713 -24.558 -95.385 1.00 27.98 473 ASN A N 1
ATOM 3846 C CA . ASN A 1 473 ? 40.629 -26.036 -95.366 1.00 27.98 473 ASN A CA 1
ATOM 3847 C C . ASN A 1 473 ? 41.549 -26.688 -94.292 1.00 27.98 473 ASN A C 1
ATOM 3849 O O . ASN A 1 473 ? 42.728 -26.374 -94.194 1.00 27.98 473 ASN A O 1
ATOM 3853 N N . SER A 1 474 ? 40.994 -27.684 -93.586 1.00 28.36 474 SER A N 1
ATOM 3854 C CA . SER A 1 474 ? 41.623 -28.917 -93.054 1.00 28.36 474 SER A CA 1
ATOM 3855 C C . SER A 1 474 ? 42.809 -28.907 -92.053 1.00 28.36 474 SER A C 1
ATOM 3857 O O . SER A 1 474 ? 43.926 -28.516 -92.356 1.00 28.36 474 SER A O 1
ATOM 3859 N N . GLN A 1 475 ? 42.532 -29.516 -90.886 1.00 29.88 475 GLN A N 1
ATOM 3860 C CA . GLN A 1 475 ? 43.374 -30.367 -90.011 1.00 29.88 475 GLN A CA 1
ATOM 3861 C C . GLN A 1 475 ? 44.917 -30.291 -90.109 1.00 29.88 475 GLN A C 1
ATOM 3863 O O . GLN A 1 475 ? 45.485 -30.767 -91.084 1.00 29.88 475 GLN A O 1
ATOM 3868 N N . LEU A 1 476 ? 45.588 -29.946 -88.998 1.00 28.17 476 LEU A N 1
ATOM 3869 C CA . LEU A 1 476 ? 46.540 -30.833 -88.300 1.00 28.17 476 LEU A CA 1
ATOM 3870 C C . LEU A 1 476 ? 46.999 -30.230 -86.958 1.00 28.17 476 LEU A C 1
ATOM 3872 O O . LEU A 1 476 ? 47.168 -29.023 -86.818 1.00 28.17 476 LEU A O 1
ATOM 3876 N N . GLU A 1 477 ? 47.223 -31.109 -85.984 1.00 31.94 477 GLU A N 1
ATOM 3877 C CA . GLU A 1 477 ? 47.911 -30.845 -84.721 1.00 31.94 477 GLU A CA 1
ATOM 3878 C C . GLU A 1 477 ? 49.321 -30.267 -84.942 1.00 31.94 477 GLU A C 1
ATOM 3880 O O . GLU A 1 477 ? 50.065 -30.742 -85.798 1.00 31.94 477 GLU A O 1
ATOM 3885 N N . SER A 1 478 ? 49.733 -29.304 -84.117 1.00 27.28 478 SER A N 1
ATOM 3886 C CA . SER A 1 478 ? 50.931 -29.399 -83.261 1.00 27.28 478 SER A CA 1
ATOM 3887 C C . SER A 1 478 ? 51.393 -28.020 -82.781 1.00 27.28 478 SER A C 1
ATOM 3889 O O . SER A 1 478 ? 51.490 -27.058 -83.532 1.00 27.28 478 SER A O 1
ATOM 3891 N N . SER A 1 479 ? 51.651 -27.972 -81.474 1.00 39.22 479 SER A N 1
ATOM 3892 C CA . SER A 1 479 ? 52.609 -27.122 -80.764 1.00 39.22 479 SER A CA 1
ATOM 3893 C C . SER A 1 479 ? 53.346 -26.040 -81.565 1.00 39.22 479 SER A C 1
ATOM 3895 O O . SER A 1 479 ? 54.323 -26.344 -82.246 1.00 39.22 479 SER A O 1
ATOM 3897 N N . THR A 1 480 ? 53.024 -24.777 -81.289 1.00 28.19 480 THR A N 1
ATOM 3898 C CA . THR A 1 480 ? 54.026 -23.706 -81.197 1.00 28.19 480 THR A CA 1
ATOM 3899 C C . THR A 1 480 ? 53.553 -22.664 -80.185 1.00 28.19 480 THR A C 1
ATOM 3901 O O . THR A 1 480 ? 52.575 -21.963 -80.431 1.00 28.19 480 THR A O 1
ATOM 3904 N N . ASP A 1 481 ? 54.256 -22.570 -79.055 1.00 41.84 481 ASP A N 1
ATOM 3905 C CA . ASP A 1 481 ? 54.270 -21.388 -78.193 1.00 41.84 481 ASP A CA 1
ATOM 3906 C C . ASP A 1 481 ? 54.744 -20.183 -79.019 1.00 41.84 481 ASP A C 1
ATOM 3908 O O . ASP A 1 481 ? 55.908 -20.110 -79.422 1.00 41.84 481 ASP A O 1
ATOM 3912 N N . THR A 1 482 ? 53.844 -19.234 -79.280 1.00 33.50 482 THR A N 1
ATOM 3913 C CA . THR A 1 482 ? 54.155 -17.971 -79.965 1.00 33.50 482 THR A CA 1
ATOM 3914 C C . THR A 1 482 ? 54.184 -16.817 -78.945 1.00 33.50 482 THR A C 1
ATOM 3916 O O . THR A 1 482 ? 53.272 -16.709 -78.123 1.00 33.50 482 THR A O 1
ATOM 3919 N N . PRO A 1 483 ? 55.150 -15.876 -79.006 1.00 41.38 483 PRO A N 1
ATOM 3920 C CA . PRO A 1 483 ? 55.284 -14.753 -78.057 1.00 41.38 483 PRO A CA 1
ATOM 3921 C C . PRO A 1 483 ? 54.080 -13.791 -77.972 1.00 41.38 483 PRO A C 1
ATOM 3923 O O . PRO A 1 483 ? 54.011 -12.963 -77.064 1.00 41.38 483 PRO A O 1
ATOM 3926 N N . ILE A 1 484 ? 53.128 -13.887 -78.905 1.00 34.91 484 ILE A N 1
ATOM 3927 C CA . ILE A 1 484 ? 51.962 -13.000 -79.030 1.00 34.91 484 ILE A CA 1
ATOM 3928 C C . ILE A 1 484 ? 50.886 -13.320 -77.973 1.00 34.91 484 ILE A C 1
ATOM 3930 O O . ILE A 1 484 ? 50.299 -12.395 -77.408 1.00 34.91 484 ILE A O 1
ATOM 3934 N N . ASP A 1 485 ? 50.691 -14.594 -77.609 1.00 39.25 485 ASP A N 1
ATOM 3935 C CA . ASP A 1 485 ? 49.738 -14.984 -76.554 1.00 39.25 485 ASP A CA 1
ATOM 3936 C C . ASP A 1 485 ? 50.254 -14.641 -75.148 1.00 39.25 485 ASP A C 1
ATOM 3938 O O . ASP A 1 485 ? 49.480 -14.257 -74.265 1.00 39.25 485 ASP A O 1
ATOM 3942 N N . ALA A 1 486 ? 51.574 -14.673 -74.943 1.00 42.25 486 ALA A N 1
ATOM 3943 C CA . ALA A 1 486 ? 52.206 -14.213 -73.706 1.00 42.25 486 ALA A CA 1
ATOM 3944 C C . ALA A 1 486 ? 52.081 -12.686 -73.524 1.00 42.25 486 ALA A C 1
ATOM 3946 O O . ALA A 1 486 ? 51.796 -12.220 -72.418 1.00 42.25 486 ALA A O 1
ATOM 3947 N N . LEU A 1 487 ? 52.213 -11.909 -74.608 1.00 38.34 487 LEU A N 1
ATOM 3948 C CA . LEU A 1 487 ? 51.997 -10.454 -74.634 1.00 38.34 487 LEU A CA 1
ATOM 3949 C C . LEU A 1 487 ? 50.532 -10.081 -74.353 1.00 38.34 487 LEU A C 1
ATOM 3951 O O . LEU A 1 487 ? 50.268 -9.222 -73.509 1.00 38.34 487 LEU A O 1
ATOM 3955 N N . ALA A 1 488 ? 49.571 -10.767 -74.983 1.00 52.16 488 ALA A N 1
ATOM 3956 C CA . ALA A 1 488 ? 48.141 -10.564 -74.733 1.00 52.16 488 ALA A CA 1
ATOM 3957 C C . ALA A 1 488 ? 47.727 -10.962 -73.301 1.00 52.16 488 ALA A C 1
ATOM 3959 O O . ALA A 1 488 ? 46.864 -10.323 -72.693 1.00 52.16 488 ALA A O 1
ATOM 3960 N N . THR A 1 489 ? 48.365 -11.987 -72.730 1.00 60.47 489 THR A N 1
ATOM 3961 C CA . THR A 1 489 ? 48.159 -12.415 -71.335 1.00 60.47 489 THR A CA 1
ATOM 3962 C C . THR A 1 489 ? 48.793 -11.434 -70.338 1.00 60.47 489 THR A C 1
ATOM 3964 O O . THR A 1 489 ? 48.192 -11.138 -69.302 1.00 60.47 489 THR A O 1
ATOM 3967 N N . GLY A 1 490 ? 49.955 -10.861 -70.669 1.00 61.62 490 GLY A N 1
ATOM 3968 C CA . GLY A 1 490 ? 50.620 -9.812 -69.890 1.00 61.62 490 GLY A CA 1
ATOM 3969 C C . GLY A 1 490 ? 49.809 -8.515 -69.811 1.00 61.62 490 GLY A C 1
ATOM 3970 O O . GLY A 1 490 ? 49.575 -8.010 -68.714 1.00 61.62 490 GLY A O 1
ATOM 3971 N N . LEU A 1 491 ? 49.284 -8.042 -70.947 1.00 61.44 491 LEU A N 1
ATOM 3972 C CA . LEU A 1 491 ? 48.414 -6.857 -71.035 1.00 61.44 491 LEU A CA 1
ATOM 3973 C C . LEU A 1 491 ? 47.106 -7.021 -70.241 1.00 61.44 491 LEU A C 1
ATOM 3975 O O . LEU A 1 491 ? 46.679 -6.102 -69.541 1.00 61.44 491 LEU A O 1
ATOM 3979 N N . LYS A 1 492 ? 46.482 -8.209 -70.283 1.00 73.06 492 LYS A N 1
ATOM 3980 C CA . LYS A 1 492 ? 45.288 -8.519 -69.472 1.00 73.06 492 LYS A CA 1
ATOM 3981 C C . LYS A 1 492 ? 45.587 -8.488 -67.974 1.00 73.06 492 LYS A C 1
ATOM 3983 O O . LYS A 1 492 ? 44.780 -7.974 -67.202 1.00 73.06 492 LYS A O 1
ATOM 3988 N N . LYS A 1 493 ? 46.740 -9.020 -67.557 1.00 77.38 493 LYS A N 1
ATOM 3989 C CA . LYS A 1 493 ? 47.171 -9.020 -66.153 1.00 77.38 493 LYS A CA 1
ATOM 3990 C C . LYS A 1 493 ? 47.448 -7.602 -65.648 1.00 77.38 493 LYS A C 1
ATOM 3992 O O . LYS A 1 493 ? 47.026 -7.265 -64.547 1.00 77.38 493 LYS A O 1
ATOM 3997 N N . GLU A 1 494 ? 48.094 -6.769 -66.462 1.00 80.50 494 GLU A N 1
ATOM 3998 C CA . GLU A 1 494 ? 48.355 -5.364 -66.134 1.00 80.50 494 GLU A CA 1
ATOM 3999 C C . GLU A 1 494 ? 47.053 -4.563 -65.979 1.00 80.50 494 GLU A C 1
ATOM 4001 O O . GLU A 1 494 ? 46.896 -3.810 -65.017 1.00 80.50 494 GLU A O 1
ATOM 4006 N N . LEU A 1 495 ? 46.080 -4.766 -66.873 1.00 77.00 495 LEU A N 1
ATOM 4007 C CA . LEU A 1 495 ? 44.796 -4.068 -66.811 1.00 77.00 495 LEU A CA 1
ATOM 4008 C C . LEU A 1 495 ? 43.944 -4.498 -65.606 1.00 77.00 495 LEU A C 1
ATOM 4010 O O . LEU A 1 495 ? 43.352 -3.648 -64.941 1.00 77.00 495 LEU A O 1
ATOM 4014 N N . ILE A 1 496 ? 43.916 -5.798 -65.286 1.00 80.00 496 ILE A N 1
ATOM 4015 C CA . ILE A 1 496 ? 43.270 -6.300 -64.064 1.00 80.00 496 ILE A CA 1
ATOM 4016 C C . ILE A 1 496 ? 43.917 -5.655 -62.833 1.00 80.00 496 ILE A C 1
ATOM 4018 O O . ILE A 1 496 ? 43.195 -5.143 -61.982 1.00 80.00 496 ILE A O 1
ATOM 4022 N N . GLN A 1 497 ? 45.250 -5.586 -62.777 1.00 82.44 497 GLN A N 1
ATOM 4023 C CA . GLN A 1 497 ? 45.962 -4.954 -61.665 1.00 82.44 497 GLN A CA 1
ATOM 4024 C C . GLN A 1 497 ? 45.643 -3.455 -61.540 1.00 82.44 497 GLN A C 1
ATOM 4026 O O . GLN A 1 497 ? 45.448 -2.965 -60.431 1.00 82.44 497 GLN A O 1
ATOM 4031 N N . LYS A 1 498 ? 45.535 -2.716 -62.654 1.00 81.62 498 LYS A N 1
ATOM 4032 C CA . LYS A 1 498 ? 45.135 -1.294 -62.641 1.00 81.62 498 LYS A CA 1
ATOM 4033 C C . LYS A 1 498 ? 43.718 -1.100 -62.095 1.00 81.62 498 LYS A C 1
ATOM 4035 O O . LYS A 1 498 ? 43.498 -0.213 -61.273 1.00 81.62 498 LYS A O 1
ATOM 4040 N N . ILE A 1 499 ? 42.773 -1.944 -62.515 1.00 82.31 499 ILE A N 1
ATOM 4041 C CA . ILE A 1 499 ? 41.387 -1.925 -62.022 1.00 82.31 499 ILE A CA 1
ATOM 4042 C C . ILE A 1 499 ? 41.342 -2.249 -60.526 1.00 82.31 499 ILE A C 1
ATOM 4044 O O . ILE A 1 499 ? 40.663 -1.546 -59.780 1.00 82.31 499 ILE A O 1
ATOM 4048 N N . GLN A 1 500 ? 42.101 -3.251 -60.074 1.00 84.00 500 GLN A N 1
ATOM 4049 C CA . GLN A 1 500 ? 42.224 -3.583 -58.652 1.00 84.00 500 GLN A CA 1
ATOM 4050 C C . GLN A 1 500 ? 42.769 -2.407 -57.845 1.00 84.00 500 GLN A C 1
ATOM 4052 O O . GLN A 1 500 ? 42.106 -1.964 -56.915 1.00 84.00 500 GLN A O 1
ATOM 4057 N N . ASN A 1 501 ? 43.898 -1.826 -58.262 1.00 84.56 501 ASN A N 1
ATOM 4058 C CA . ASN A 1 501 ? 44.509 -0.692 -57.568 1.00 84.56 501 ASN A CA 1
ATOM 4059 C C . ASN A 1 501 ? 43.544 0.500 -57.448 1.00 84.56 501 ASN A C 1
ATOM 4061 O O . ASN A 1 501 ? 43.516 1.166 -56.414 1.00 84.56 501 ASN A O 1
ATOM 4065 N N . LYS A 1 502 ? 42.737 0.775 -58.486 1.00 84.62 502 LYS A N 1
ATOM 4066 C CA . LYS A 1 502 ? 41.734 1.851 -58.447 1.00 84.62 502 LYS A CA 1
ATOM 4067 C C . LYS A 1 502 ? 40.594 1.535 -57.479 1.00 84.62 502 LYS A C 1
ATOM 4069 O O . LYS A 1 502 ? 40.193 2.409 -56.717 1.00 84.62 502 LYS A O 1
ATOM 4074 N N . ILE A 1 503 ? 40.081 0.306 -57.485 1.00 84.56 503 ILE A N 1
ATOM 4075 C CA . ILE A 1 503 ? 39.016 -0.118 -56.566 1.00 84.56 503 ILE A CA 1
ATOM 4076 C C . ILE A 1 503 ? 39.518 -0.120 -55.115 1.00 84.56 503 ILE A C 1
ATOM 4078 O O . ILE A 1 503 ? 38.813 0.374 -54.238 1.00 84.56 503 ILE A O 1
ATOM 4082 N N . ASP A 1 504 ? 40.743 -0.585 -54.863 1.00 85.69 504 ASP A N 1
ATOM 4083 C CA . ASP A 1 504 ? 41.376 -0.549 -53.540 1.00 85.69 504 ASP A CA 1
ATOM 4084 C C . ASP A 1 504 ? 41.606 0.891 -53.066 1.00 85.69 504 ASP A C 1
ATOM 4086 O O . ASP A 1 504 ? 41.351 1.219 -51.907 1.00 85.69 504 ASP A O 1
ATOM 4090 N N . PHE A 1 505 ? 42.017 1.787 -53.970 1.00 86.25 505 PHE A N 1
ATOM 4091 C CA . PHE A 1 505 ? 42.102 3.218 -53.684 1.00 86.25 505 PHE A CA 1
ATOM 4092 C C . PHE A 1 505 ? 40.738 3.798 -53.281 1.00 86.25 505 PHE A C 1
ATOM 4094 O O . PHE A 1 505 ? 40.647 4.484 -52.262 1.00 86.25 505 PHE A O 1
ATOM 4101 N N . LEU A 1 506 ? 39.672 3.495 -54.031 1.00 84.94 506 LEU A N 1
ATOM 4102 C CA . LEU A 1 506 ? 38.313 3.952 -53.717 1.00 84.94 506 LEU A CA 1
ATOM 4103 C C . LEU A 1 506 ? 37.801 3.385 -52.391 1.00 84.94 506 LEU A C 1
ATOM 4105 O O . LEU A 1 506 ? 37.209 4.123 -51.604 1.00 84.94 506 LEU A O 1
ATOM 4109 N N . ARG A 1 507 ? 38.073 2.107 -52.109 1.00 87.62 507 ARG A N 1
ATOM 4110 C CA . ARG A 1 507 ? 37.771 1.465 -50.824 1.00 87.62 507 ARG A CA 1
ATOM 4111 C C . ARG A 1 507 ? 38.465 2.185 -49.676 1.00 87.62 507 ARG A C 1
ATOM 4113 O O . ARG A 1 507 ? 37.796 2.593 -48.733 1.00 87.62 507 ARG A O 1
ATOM 4120 N N . ASN A 1 508 ? 39.781 2.366 -49.757 1.00 86.94 508 ASN A N 1
ATOM 4121 C CA . ASN A 1 508 ? 40.554 3.005 -48.693 1.00 86.94 508 ASN A CA 1
ATOM 4122 C C . ASN A 1 508 ? 40.108 4.452 -48.472 1.00 86.94 508 ASN A C 1
ATOM 4124 O O . ASN A 1 508 ? 39.924 4.868 -47.330 1.00 86.94 508 ASN A O 1
ATOM 4128 N N . LYS A 1 509 ? 39.856 5.197 -49.556 1.00 86.81 509 LYS A N 1
ATOM 4129 C CA . LYS A 1 509 ? 39.329 6.562 -49.484 1.00 86.81 509 LYS A CA 1
ATOM 4130 C C . LYS A 1 509 ? 37.966 6.604 -48.786 1.00 86.81 509 LYS A C 1
ATOM 4132 O O . LYS A 1 509 ? 37.789 7.390 -47.859 1.00 86.81 509 LYS A O 1
ATOM 4137 N N . PHE A 1 510 ? 37.033 5.736 -49.187 1.00 88.06 510 PHE A N 1
ATOM 4138 C CA . PHE A 1 510 ? 35.717 5.632 -48.556 1.00 88.06 510 PHE A CA 1
ATOM 4139 C C . PHE A 1 510 ? 35.832 5.303 -47.064 1.00 88.06 510 PHE A C 1
ATOM 4141 O O . PHE A 1 510 ? 35.225 5.980 -46.240 1.00 88.06 510 PHE A O 1
ATOM 4148 N N . VAL A 1 511 ? 36.639 4.300 -46.703 1.00 88.06 511 VAL A N 1
ATOM 4149 C CA . VAL A 1 511 ? 36.812 3.878 -45.308 1.00 88.06 511 VAL A CA 1
ATOM 4150 C C . VAL A 1 511 ? 37.377 5.007 -44.446 1.00 88.06 511 VAL A C 1
ATOM 4152 O O . VAL A 1 511 ? 36.866 5.238 -43.352 1.00 88.06 511 VAL A O 1
ATOM 4155 N N . GLU A 1 512 ? 38.384 5.737 -44.928 1.00 88.62 512 GLU A N 1
ATOM 4156 C CA . GLU A 1 512 ? 38.970 6.866 -44.196 1.00 88.62 512 GLU A CA 1
ATOM 4157 C C . GLU A 1 512 ? 37.973 8.017 -43.995 1.00 88.62 512 GLU A C 1
ATOM 4159 O O . GLU A 1 512 ? 37.870 8.570 -42.897 1.00 88.62 512 GLU A O 1
ATOM 4164 N N . GLU A 1 513 ? 37.196 8.368 -45.023 1.00 88.62 513 GLU A N 1
ATOM 4165 C CA . GLU A 1 513 ? 36.167 9.409 -44.914 1.00 88.62 513 GLU A CA 1
ATOM 4166 C C . GLU A 1 513 ? 35.007 8.986 -44.002 1.00 88.62 513 GLU A C 1
ATOM 4168 O O . GLU A 1 513 ? 34.576 9.765 -43.147 1.00 88.62 513 GLU A O 1
ATOM 4173 N N . CYS A 1 514 ? 34.542 7.739 -44.114 1.00 88.31 514 CYS A N 1
ATOM 4174 C CA . CYS A 1 514 ? 33.526 7.179 -43.226 1.00 88.31 514 CYS A CA 1
ATOM 4175 C C . CYS A 1 514 ? 34.002 7.136 -41.777 1.00 88.31 514 CYS A C 1
ATOM 4177 O O . CYS A 1 514 ? 33.259 7.547 -40.889 1.00 88.31 514 CYS A O 1
ATOM 4179 N N . LYS A 1 515 ? 35.237 6.693 -41.523 1.00 90.50 515 LYS A N 1
ATOM 4180 C CA . LYS A 1 515 ? 35.812 6.652 -40.175 1.00 90.50 515 LYS A CA 1
ATOM 4181 C C . LYS A 1 515 ? 35.828 8.041 -39.543 1.00 90.50 515 LYS A C 1
ATOM 4183 O O . LYS A 1 515 ? 35.347 8.193 -38.424 1.00 90.50 515 LYS A O 1
ATOM 4188 N N . LYS A 1 516 ? 36.301 9.060 -40.272 1.00 89.88 516 LYS A N 1
ATOM 4189 C CA . LYS A 1 516 ? 36.294 10.455 -39.798 1.00 89.88 516 LYS A CA 1
ATOM 4190 C C . LYS A 1 516 ? 34.886 10.924 -39.444 1.00 89.88 516 LYS A C 1
ATOM 4192 O O . LYS A 1 516 ? 34.692 11.497 -38.378 1.00 89.88 516 LYS A O 1
ATOM 4197 N N . LYS A 1 517 ? 33.895 10.655 -40.301 1.00 90.94 517 LYS A N 1
ATOM 4198 C CA . LYS A 1 517 ? 32.501 11.035 -40.028 1.00 90.94 517 LYS A CA 1
ATOM 4199 C C . LYS A 1 517 ? 31.920 10.298 -38.819 1.00 90.94 517 LYS A C 1
ATOM 4201 O O . LYS A 1 517 ? 31.366 10.945 -37.936 1.00 90.94 517 LYS A O 1
ATOM 4206 N N . LEU A 1 518 ? 32.078 8.978 -38.741 1.00 90.81 518 LEU A N 1
ATOM 4207 C CA . LEU A 1 518 ? 31.542 8.164 -37.644 1.00 90.81 518 LEU A CA 1
ATOM 4208 C C . LEU A 1 518 ? 32.185 8.509 -36.293 1.00 90.81 518 LEU A C 1
ATOM 4210 O O . LEU A 1 518 ? 31.488 8.526 -35.283 1.00 90.81 518 LEU A O 1
ATOM 4214 N N . GLN A 1 519 ? 33.469 8.881 -36.271 1.00 90.38 519 GLN A N 1
ATOM 4215 C CA . GLN A 1 519 ? 34.147 9.358 -35.059 1.00 90.38 519 GLN A CA 1
ATOM 4216 C C . GLN A 1 519 ? 33.500 10.618 -34.463 1.00 90.38 519 GLN A C 1
ATOM 4218 O O . GLN A 1 519 ? 33.479 10.775 -33.247 1.00 90.38 519 GLN A O 1
ATOM 4223 N N . THR A 1 520 ? 32.908 11.487 -35.292 1.00 91.19 520 THR A N 1
ATOM 4224 C CA . THR A 1 520 ? 32.162 12.668 -34.808 1.00 91.19 520 THR A CA 1
ATOM 4225 C C . THR A 1 520 ? 30.766 12.342 -34.273 1.00 91.19 520 THR A C 1
ATOM 4227 O O . THR A 1 520 ? 30.079 13.235 -33.787 1.00 91.19 520 THR A O 1
ATOM 4230 N N . LYS A 1 521 ? 30.320 11.085 -34.397 1.00 92.81 521 LYS A N 1
ATOM 4231 C CA . LYS A 1 521 ? 28.969 10.624 -34.044 1.00 92.81 521 LYS A CA 1
ATOM 4232 C C . LYS A 1 521 ? 28.959 9.566 -32.943 1.00 92.81 521 LYS A C 1
ATOM 4234 O O . LYS A 1 521 ? 27.916 8.979 -32.676 1.00 92.81 521 LYS A O 1
ATOM 4239 N N . LEU A 1 522 ? 30.092 9.321 -32.283 1.00 93.19 522 LEU A N 1
ATOM 4240 C CA . LEU A 1 522 ? 30.197 8.274 -31.260 1.00 93.19 522 LEU A CA 1
ATOM 4241 C C . LEU A 1 522 ? 29.325 8.532 -30.025 1.00 93.19 522 LEU A C 1
ATOM 4243 O O . LEU A 1 522 ? 28.951 7.580 -29.347 1.00 93.19 522 LEU A O 1
ATOM 4247 N N . ASN A 1 523 ? 28.988 9.789 -29.738 1.00 93.00 523 ASN A N 1
ATOM 4248 C CA . ASN A 1 523 ? 28.113 10.174 -28.630 1.00 93.00 523 ASN A CA 1
ATOM 4249 C C . ASN A 1 523 ? 26.614 10.148 -28.991 1.00 93.00 523 ASN A C 1
ATOM 4251 O O . ASN A 1 523 ? 25.775 10.245 -28.101 1.00 93.00 523 ASN A O 1
ATOM 4255 N N . TYR A 1 524 ? 26.257 9.983 -30.271 1.00 92.62 524 TYR A N 1
ATOM 4256 C CA . TYR A 1 524 ? 24.864 10.024 -30.728 1.00 92.62 524 TYR A CA 1
ATOM 4257 C C . TYR A 1 524 ? 23.920 9.066 -29.974 1.00 92.62 524 TYR A C 1
ATOM 4259 O O . TYR A 1 524 ? 22.818 9.493 -29.634 1.00 92.62 524 TYR A O 1
ATOM 4267 N N . PRO A 1 525 ? 24.300 7.808 -29.656 1.00 93.00 525 PRO A N 1
ATOM 4268 C CA . PRO A 1 525 ? 23.418 6.930 -28.888 1.00 93.00 525 PRO A CA 1
ATOM 4269 C C . PRO A 1 525 ? 23.115 7.479 -27.487 1.00 93.00 525 PRO A C 1
ATOM 4271 O O . PRO A 1 525 ? 21.967 7.436 -27.054 1.00 93.00 525 PRO A O 1
ATOM 4274 N N . ASN A 1 526 ? 24.111 8.064 -26.810 1.00 93.31 526 ASN A N 1
ATOM 4275 C CA . ASN A 1 526 ? 23.924 8.692 -25.499 1.00 93.31 526 ASN A CA 1
ATOM 4276 C C . ASN A 1 526 ? 23.033 9.938 -25.601 1.00 93.31 526 ASN A C 1
ATOM 4278 O O . ASN A 1 526 ? 22.170 10.150 -24.753 1.00 93.31 526 ASN A O 1
ATOM 4282 N N . GLU A 1 527 ? 23.199 10.737 -26.659 1.00 92.62 527 GLU A N 1
ATOM 4283 C CA . GLU A 1 527 ? 22.348 11.897 -26.939 1.00 92.62 527 GLU A CA 1
ATOM 4284 C C . GLU A 1 527 ? 20.886 11.501 -27.141 1.00 92.62 527 GLU A C 1
ATOM 4286 O O . GLU A 1 527 ? 20.005 12.066 -26.496 1.00 92.62 527 GLU A O 1
ATOM 4291 N N . GLN A 1 528 ? 20.626 10.489 -27.972 1.00 91.81 528 GLN A N 1
ATOM 4292 C CA . GLN A 1 528 ? 19.272 9.976 -28.179 1.00 91.81 528 GLN A CA 1
ATOM 4293 C C . GLN A 1 528 ? 18.693 9.367 -26.905 1.00 91.81 528 GLN A C 1
ATOM 4295 O O . GLN A 1 528 ? 17.516 9.577 -26.607 1.00 91.81 528 GLN A O 1
ATOM 4300 N N . ALA A 1 529 ? 19.512 8.646 -26.134 1.00 92.88 529 ALA A N 1
ATOM 4301 C CA . ALA A 1 529 ? 19.076 8.057 -24.881 1.00 92.88 529 ALA A CA 1
ATOM 4302 C C . ALA A 1 529 ? 18.649 9.131 -23.873 1.00 92.88 529 ALA A C 1
ATOM 4304 O O . ALA A 1 529 ? 17.577 9.016 -23.278 1.00 92.88 529 ALA A O 1
ATOM 4305 N N . PHE A 1 530 ? 19.440 10.201 -23.737 1.00 94.88 530 PHE A N 1
ATOM 4306 C CA . PHE A 1 530 ? 19.087 11.346 -22.907 1.00 94.88 530 PHE A CA 1
ATOM 4307 C C . PHE A 1 530 ? 17.812 12.028 -23.406 1.00 94.88 530 PHE A C 1
ATOM 4309 O O . PHE A 1 530 ? 16.870 12.137 -22.637 1.00 94.88 530 PHE A O 1
ATOM 4316 N N . THR A 1 531 ? 17.726 12.424 -24.682 1.00 93.62 531 THR A N 1
ATOM 4317 C CA . THR A 1 531 ? 16.539 13.117 -25.219 1.00 93.62 531 THR A CA 1
ATOM 4318 C C . THR A 1 531 ? 15.261 12.303 -25.031 1.00 93.62 531 THR A C 1
ATOM 4320 O O . THR A 1 531 ? 14.224 12.846 -24.646 1.00 93.62 531 THR A O 1
ATOM 4323 N N . LYS A 1 532 ? 15.323 10.990 -25.272 1.00 93.94 532 LYS A N 1
ATOM 4324 C CA . LYS A 1 532 ? 14.171 10.105 -25.102 1.00 93.94 532 LYS A CA 1
ATOM 4325 C C . LYS A 1 532 ? 13.775 9.960 -23.632 1.00 93.94 532 LYS A C 1
ATOM 4327 O O . LYS A 1 532 ? 12.591 10.038 -23.307 1.00 93.94 532 LYS A O 1
ATOM 4332 N N . PHE A 1 533 ? 14.750 9.770 -22.745 1.00 95.44 533 PHE A N 1
ATOM 4333 C CA . PHE A 1 533 ? 14.499 9.663 -21.309 1.00 95.44 533 PHE A CA 1
ATOM 4334 C C . PHE A 1 533 ? 14.006 10.981 -20.708 1.00 95.44 533 PHE A C 1
ATOM 4336 O O . PHE A 1 533 ? 13.098 10.972 -19.891 1.00 95.44 533 PHE A O 1
ATOM 4343 N N . ASP A 1 534 ? 14.551 12.115 -21.135 1.00 95.06 534 ASP A N 1
ATOM 4344 C CA . ASP A 1 534 ? 14.168 13.455 -20.689 1.00 95.06 534 ASP A CA 1
ATOM 4345 C C . ASP A 1 534 ? 12.716 13.786 -21.059 1.00 95.06 534 ASP A C 1
ATOM 4347 O O . ASP A 1 534 ? 11.940 14.288 -20.240 1.00 95.06 534 ASP A O 1
ATOM 4351 N N . LYS A 1 535 ? 12.298 13.395 -22.268 1.00 94.38 535 LYS A N 1
ATOM 4352 C CA . LYS A 1 535 ? 10.897 13.496 -22.676 1.00 94.38 535 LYS A CA 1
ATOM 4353 C C . LYS A 1 535 ? 9.994 12.585 -21.840 1.00 94.38 535 LYS A C 1
ATOM 4355 O O . LYS A 1 535 ? 8.939 13.029 -21.393 1.00 94.38 535 LYS A O 1
ATOM 4360 N N . PHE A 1 536 ? 10.420 11.347 -21.577 1.00 95.19 536 PHE A N 1
ATOM 4361 C CA . PHE A 1 536 ? 9.713 10.455 -20.654 1.00 95.19 536 PHE A CA 1
ATOM 4362 C C . PHE A 1 536 ? 9.601 11.065 -19.251 1.00 95.19 536 PHE A C 1
ATOM 4364 O O . PHE A 1 536 ? 8.514 11.065 -18.689 1.00 95.19 536 PHE A O 1
ATOM 4371 N N . MET A 1 537 ? 10.675 11.645 -18.711 1.00 95.31 537 MET A N 1
ATOM 4372 C CA . MET A 1 537 ? 10.686 12.313 -17.406 1.00 95.31 537 MET A CA 1
ATOM 4373 C C . MET A 1 537 ? 9.710 13.478 -17.344 1.00 95.31 537 MET A C 1
ATOM 4375 O O . MET A 1 537 ? 8.944 13.598 -16.391 1.00 95.31 537 MET A O 1
ATOM 4379 N N . THR A 1 538 ? 9.707 14.314 -18.378 1.00 93.62 538 THR A N 1
ATOM 4380 C CA . THR A 1 538 ? 8.796 15.456 -18.473 1.00 93.62 538 THR A CA 1
ATOM 4381 C C . THR A 1 538 ? 7.339 14.997 -18.414 1.00 93.62 538 THR A C 1
ATOM 4383 O O . THR A 1 538 ? 6.540 15.577 -17.682 1.00 93.62 538 THR A O 1
ATOM 4386 N N . LEU A 1 539 ? 7.006 13.919 -19.128 1.00 93.69 539 LEU A N 1
ATOM 4387 C CA . LEU A 1 539 ? 5.645 13.393 -19.176 1.00 93.69 539 LEU A CA 1
ATOM 4388 C C . LEU A 1 539 ? 5.268 12.601 -17.913 1.00 93.69 539 LEU A C 1
ATOM 4390 O O . LEU A 1 539 ? 4.205 12.848 -17.366 1.00 93.69 539 LEU A O 1
ATOM 4394 N N . ALA A 1 540 ? 6.126 11.702 -17.420 1.00 93.62 540 ALA A N 1
ATOM 4395 C CA . ALA A 1 540 ? 5.822 10.783 -16.315 1.00 93.62 540 ALA A CA 1
ATOM 4396 C C . ALA A 1 540 ? 6.110 11.334 -14.908 1.00 93.62 540 ALA A C 1
ATOM 4398 O O . ALA A 1 540 ? 5.628 10.752 -13.935 1.00 93.62 540 ALA A O 1
ATOM 4399 N N . PHE A 1 541 ? 6.895 12.411 -14.781 1.00 93.31 541 PHE A N 1
ATOM 4400 C CA . PHE A 1 541 ? 7.343 12.939 -13.483 1.00 93.31 541 PHE A CA 1
ATOM 4401 C C . PHE A 1 541 ? 7.387 14.475 -13.385 1.00 93.31 541 PHE A C 1
ATOM 4403 O O . PHE A 1 541 ? 7.520 14.996 -12.279 1.00 93.31 541 PHE A O 1
ATOM 4410 N N . GLY A 1 542 ? 7.272 15.208 -14.499 1.00 86.25 542 GLY A N 1
ATOM 4411 C CA . GLY A 1 542 ? 7.403 16.672 -14.535 1.00 86.25 542 GLY A CA 1
ATOM 4412 C C . GLY A 1 542 ? 6.101 17.476 -14.657 1.00 86.25 542 GLY A C 1
ATOM 4413 O O . GLY A 1 542 ? 6.147 18.697 -14.516 1.00 86.25 542 GLY A O 1
ATOM 4414 N N . GLY A 1 543 ? 4.962 16.834 -14.941 1.00 83.81 543 GLY A N 1
ATOM 4415 C CA . GLY A 1 543 ? 3.661 17.503 -15.096 1.00 83.81 543 GLY A CA 1
ATOM 4416 C C . GLY A 1 543 ? 3.061 18.011 -13.781 1.00 83.81 543 GLY A C 1
ATOM 4417 O O . GLY A 1 543 ? 3.323 17.450 -12.722 1.00 83.81 543 GLY A O 1
ATOM 4418 N N . GLU A 1 544 ? 2.217 19.044 -13.852 1.00 79.00 544 GLU A N 1
ATOM 4419 C CA . GLU A 1 544 ? 1.527 19.613 -12.678 1.00 79.00 544 GLU A CA 1
ATOM 4420 C C . GLU A 1 544 ? 0.567 18.598 -12.025 1.00 79.00 544 GLU A C 1
ATOM 4422 O O . GLU A 1 544 ? 0.491 18.526 -10.800 1.00 79.00 544 GLU A O 1
ATOM 4427 N N . ASP A 1 545 ? -0.057 17.734 -12.834 1.00 87.75 545 ASP A N 1
ATOM 4428 C CA . ASP A 1 545 ? -1.034 16.732 -12.386 1.00 87.75 545 ASP A CA 1
ATOM 4429 C C . ASP A 1 545 ? -0.474 15.301 -12.309 1.00 87.75 545 ASP A C 1
ATOM 4431 O O . ASP A 1 545 ? -1.177 14.365 -11.929 1.00 87.75 545 ASP A O 1
ATOM 4435 N N . ILE A 1 546 ? 0.805 15.093 -12.628 1.00 92.31 546 ILE A N 1
ATOM 4436 C CA . ILE A 1 546 ? 1.336 13.735 -12.799 1.00 92.31 546 ILE A CA 1
ATOM 4437 C C . ILE A 1 546 ? 1.453 12.962 -11.479 1.00 92.31 546 ILE A C 1
ATOM 4439 O O . ILE A 1 546 ? 1.259 11.749 -11.446 1.00 92.31 546 ILE A O 1
ATOM 4443 N N . GLU A 1 547 ? 1.723 13.658 -10.367 1.00 92.81 547 GLU A N 1
ATOM 4444 C CA . GLU A 1 547 ? 1.687 13.051 -9.029 1.00 92.81 547 GLU A CA 1
ATOM 4445 C C . GLU A 1 547 ? 0.270 12.552 -8.708 1.00 92.81 547 GLU A C 1
ATOM 4447 O O . GLU A 1 547 ? 0.113 11.482 -8.120 1.00 92.81 547 GLU A O 1
ATOM 4452 N N . THR A 1 548 ? -0.758 13.285 -9.149 1.00 91.75 548 THR A N 1
ATOM 4453 C CA . THR A 1 548 ? -2.164 12.891 -9.007 1.00 91.75 548 THR A CA 1
ATOM 4454 C C . THR A 1 548 ? -2.473 11.659 -9.853 1.00 91.75 548 THR A C 1
ATOM 4456 O O . THR A 1 548 ? -3.054 10.712 -9.334 1.00 91.75 548 THR A O 1
ATOM 4459 N N . GLU A 1 549 ? -2.019 11.597 -11.109 1.00 93.69 549 GLU A N 1
ATOM 4460 C CA . GLU A 1 549 ? -2.209 10.411 -11.960 1.00 93.69 549 GLU A CA 1
ATOM 4461 C C . GLU A 1 549 ? -1.553 9.151 -11.363 1.00 93.69 549 GLU A C 1
ATOM 4463 O O . GLU A 1 549 ? -2.153 8.071 -11.344 1.00 93.69 549 GLU A O 1
ATOM 4468 N N . TRP A 1 550 ? -0.339 9.281 -10.812 1.00 94.38 550 TRP A N 1
ATOM 4469 C CA . TRP A 1 550 ? 0.315 8.192 -10.080 1.00 94.38 550 TRP A CA 1
ATOM 4470 C C . TRP A 1 550 ? -0.442 7.811 -8.804 1.00 94.38 550 TRP A C 1
ATOM 4472 O O . TRP A 1 550 ? -0.546 6.622 -8.491 1.00 94.38 550 TRP A O 1
ATOM 4482 N N . HIS A 1 551 ? -0.988 8.787 -8.074 1.00 92.44 551 HIS A N 1
ATOM 4483 C CA . HIS A 1 551 ? -1.807 8.534 -6.890 1.00 92.44 551 HIS A CA 1
ATOM 4484 C C . HIS A 1 551 ? -3.066 7.742 -7.254 1.00 92.44 551 HIS A C 1
ATOM 4486 O O . HIS A 1 551 ? -3.330 6.711 -6.637 1.00 92.44 551 HIS A O 1
ATOM 4492 N N . GLU A 1 552 ? -3.797 8.162 -8.289 1.00 90.94 552 GLU A N 1
ATOM 4493 C CA . GLU A 1 552 ? -4.994 7.476 -8.789 1.00 90.94 552 GLU A CA 1
ATOM 4494 C C . GLU A 1 552 ? -4.687 6.045 -9.253 1.00 90.94 552 GLU A C 1
ATOM 4496 O O . GLU A 1 552 ? -5.425 5.105 -8.940 1.00 90.94 552 GLU A O 1
ATOM 4501 N N . PHE A 1 553 ? -3.564 5.849 -9.951 1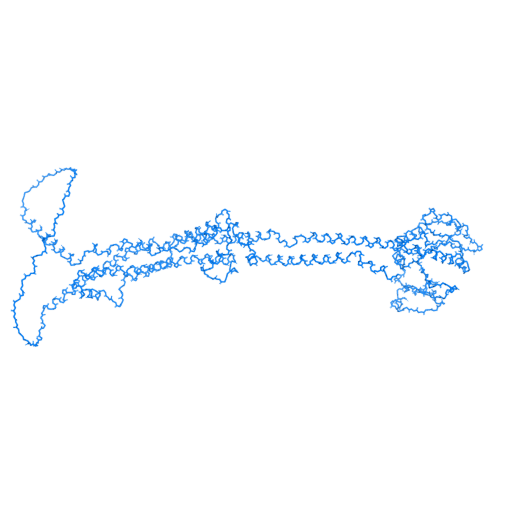.00 92.75 553 PHE A N 1
ATOM 4502 C CA . PHE A 1 553 ? -3.093 4.519 -10.332 1.00 92.75 553 PHE A CA 1
ATOM 4503 C C . PHE A 1 553 ? -2.852 3.627 -9.104 1.00 92.75 553 PHE A C 1
ATOM 4505 O O . PHE A 1 553 ? -3.333 2.492 -9.060 1.00 92.75 553 PHE A O 1
ATOM 4512 N N . CYS A 1 554 ? -2.153 4.134 -8.085 1.00 90.38 554 CYS A N 1
ATOM 4513 C CA . CYS A 1 554 ? -1.860 3.385 -6.862 1.00 90.38 554 CYS A CA 1
ATOM 4514 C C . CYS A 1 554 ? -3.083 3.176 -5.955 1.00 90.38 554 CYS A C 1
ATOM 4516 O O . CYS A 1 554 ? -3.097 2.230 -5.166 1.00 90.38 554 CYS A O 1
ATOM 4518 N N . GLU A 1 555 ? -4.094 4.041 -6.037 1.00 87.75 555 GLU A N 1
ATOM 4519 C CA . GLU A 1 555 ? -5.319 3.970 -5.236 1.00 87.75 555 GLU A CA 1
ATOM 4520 C C . GLU A 1 555 ? -6.310 2.926 -5.767 1.00 87.75 555 GLU A C 1
ATOM 4522 O O . GLU A 1 555 ? -7.140 2.403 -5.016 1.00 87.75 555 GLU A O 1
ATOM 4527 N N . LYS A 1 556 ? -6.194 2.542 -7.044 1.00 87.69 556 LYS A N 1
ATOM 4528 C CA . LYS A 1 556 ? -7.002 1.470 -7.628 1.00 87.69 556 LYS A CA 1
ATOM 4529 C C . LYS A 1 556 ? -6.896 0.206 -6.771 1.00 87.69 556 LYS A C 1
ATOM 4531 O O . LYS A 1 556 ? -5.822 -0.365 -6.623 1.00 87.69 556 LYS A O 1
ATOM 4536 N N . LYS A 1 557 ? -8.030 -0.280 -6.254 1.00 81.50 557 LYS A N 1
ATOM 4537 C CA . LYS A 1 557 ? -8.115 -1.374 -5.261 1.00 81.50 557 LYS A CA 1
ATOM 4538 C C . LYS A 1 557 ? -7.234 -2.595 -5.573 1.00 81.50 557 LYS A C 1
ATOM 4540 O O . LYS A 1 557 ? -6.548 -3.099 -4.693 1.00 81.50 557 LYS A O 1
ATOM 4545 N N . GLU A 1 558 ? -7.229 -3.045 -6.828 1.00 84.62 558 GLU A N 1
ATOM 4546 C CA . GLU A 1 558 ? -6.445 -4.198 -7.311 1.00 84.62 558 GLU A CA 1
ATOM 4547 C C . GLU A 1 558 ? -4.924 -3.993 -7.213 1.00 84.62 558 GLU A C 1
ATOM 4549 O O . GLU A 1 558 ? -4.174 -4.956 -7.056 1.00 84.62 558 GLU A O 1
ATOM 4554 N N . ILE A 1 559 ? -4.485 -2.740 -7.331 1.00 86.88 559 ILE A N 1
ATOM 4555 C CA . ILE A 1 559 ? -3.090 -2.300 -7.287 1.00 86.88 559 ILE A CA 1
ATOM 4556 C C . ILE A 1 559 ? -2.716 -1.967 -5.845 1.00 86.88 559 ILE A C 1
ATOM 4558 O O . ILE A 1 559 ? -1.701 -2.452 -5.349 1.00 86.88 559 ILE A O 1
ATOM 4562 N N . GLN A 1 560 ? -3.575 -1.226 -5.143 1.00 86.75 560 GLN A N 1
ATOM 4563 C CA . GLN A 1 560 ? -3.404 -0.865 -3.739 1.00 86.75 560 GLN A CA 1
ATOM 4564 C C . GLN A 1 560 ? -3.212 -2.104 -2.853 1.00 86.75 560 GLN A C 1
ATOM 4566 O O . GLN A 1 560 ? -2.322 -2.119 -2.008 1.00 86.75 560 GLN A O 1
ATOM 4571 N N . ASP A 1 561 ? -3.994 -3.166 -3.081 1.00 83.12 561 ASP A N 1
ATOM 4572 C CA . ASP A 1 561 ? -3.893 -4.432 -2.342 1.00 83.12 561 ASP A CA 1
ATOM 4573 C C . ASP A 1 561 ? -2.538 -5.139 -2.510 1.00 83.12 561 ASP A C 1
ATOM 4575 O O . ASP A 1 561 ? -2.132 -5.903 -1.632 1.00 83.12 561 ASP A O 1
ATOM 4579 N N . LYS A 1 562 ? -1.856 -4.908 -3.637 1.00 85.88 562 LYS A N 1
ATOM 4580 C CA . LYS A 1 562 ? -0.545 -5.493 -3.942 1.00 85.88 562 LYS A CA 1
ATOM 4581 C C . LYS A 1 562 ? 0.589 -4.599 -3.446 1.00 85.88 562 LYS A C 1
ATOM 4583 O O . LYS A 1 562 ? 1.515 -5.077 -2.811 1.00 85.88 562 LYS A O 1
ATOM 4588 N N . LEU A 1 563 ? 0.495 -3.291 -3.685 1.00 85.75 563 LEU A N 1
ATOM 4589 C CA . LEU A 1 563 ? 1.583 -2.355 -3.395 1.00 85.75 563 LEU A CA 1
ATOM 4590 C C . LEU A 1 563 ? 1.608 -1.868 -1.940 1.00 85.75 563 LEU A C 1
ATOM 4592 O O . LEU A 1 563 ? 2.685 -1.605 -1.406 1.00 85.75 563 LEU A O 1
ATOM 4596 N N . TRP A 1 564 ? 0.450 -1.740 -1.282 1.00 86.00 564 TRP A N 1
ATOM 4597 C CA . TRP A 1 564 ? 0.349 -1.162 0.057 1.00 86.00 564 TRP A CA 1
ATOM 4598 C C . TRP A 1 564 ? -0.086 -2.196 1.099 1.00 86.00 564 TRP A C 1
ATOM 4600 O O . TRP A 1 564 ? -1.257 -2.553 1.211 1.00 86.00 564 TRP A O 1
ATOM 4610 N N . HIS A 1 565 ? 0.842 -2.616 1.964 1.00 76.00 565 HIS A N 1
ATOM 4611 C CA . HIS A 1 565 ? 0.548 -3.554 3.060 1.00 76.00 565 HIS A CA 1
ATOM 4612 C C . HIS A 1 565 ? -0.576 -3.083 4.004 1.00 76.00 565 HIS A C 1
ATOM 4614 O O . HIS A 1 565 ? -1.279 -3.913 4.586 1.00 76.00 565 HIS A O 1
ATOM 4620 N N . GLY A 1 566 ? -0.795 -1.767 4.120 1.00 75.12 566 GLY A N 1
ATOM 4621 C CA . GLY A 1 566 ? -1.904 -1.202 4.892 1.00 75.12 566 GLY A CA 1
ATOM 4622 C C . GLY A 1 566 ? -3.290 -1.583 4.355 1.00 75.12 566 GLY A C 1
ATOM 4623 O O . GLY A 1 566 ? -4.243 -1.615 5.131 1.00 75.12 566 GLY A O 1
ATOM 4624 N N . ALA A 1 567 ? -3.410 -1.972 3.081 1.00 73.50 567 ALA A N 1
ATOM 4625 C CA . ALA A 1 567 ? -4.660 -2.447 2.488 1.00 73.50 567 ALA A CA 1
ATOM 4626 C C . ALA A 1 567 ? -5.123 -3.790 3.083 1.00 73.50 567 ALA A C 1
ATOM 4628 O O . ALA A 1 567 ? -6.317 -4.012 3.295 1.00 73.50 567 ALA A O 1
ATOM 4629 N N . LYS A 1 568 ? -4.184 -4.678 3.433 1.00 72.56 568 LYS A N 1
ATOM 4630 C CA . LYS A 1 568 ? -4.511 -5.934 4.120 1.00 72.56 568 LYS A CA 1
ATOM 4631 C C . LYS A 1 568 ? -4.977 -5.672 5.552 1.00 72.56 568 LYS A C 1
ATOM 4633 O O . LYS A 1 568 ? -6.020 -6.185 5.952 1.00 72.56 568 LYS A O 1
ATOM 4638 N N . GLN A 1 569 ? -4.257 -4.814 6.278 1.00 73.00 569 GLN A N 1
ATOM 4639 C CA . GLN A 1 569 ? -4.646 -4.395 7.628 1.00 73.00 569 GLN A CA 1
ATOM 4640 C C . GLN A 1 569 ? -6.021 -3.712 7.626 1.00 73.00 569 GLN A C 1
ATOM 4642 O O . GLN A 1 569 ? -6.825 -3.965 8.515 1.00 73.00 569 GLN A O 1
ATOM 4647 N N . LYS A 1 570 ? -6.329 -2.904 6.600 1.00 73.75 570 LYS A N 1
ATOM 4648 C CA . LYS A 1 570 ? -7.659 -2.312 6.391 1.00 73.75 570 LYS A CA 1
ATOM 4649 C C . LYS A 1 570 ? -8.748 -3.378 6.376 1.00 73.75 570 LYS A C 1
ATOM 4651 O O . LYS A 1 570 ? -9.713 -3.271 7.121 1.00 73.75 570 LYS A O 1
ATOM 4656 N N . LYS A 1 571 ? -8.586 -4.413 5.549 1.00 73.62 571 LYS A N 1
ATOM 4657 C CA . LYS A 1 571 ? -9.562 -5.508 5.426 1.00 73.62 571 LYS A CA 1
ATOM 4658 C C . LYS A 1 571 ? -9.721 -6.288 6.727 1.00 73.62 571 LYS A C 1
ATOM 4660 O O . LYS A 1 571 ? -10.836 -6.646 7.092 1.00 73.62 571 LYS A O 1
ATOM 4665 N N . GLU A 1 572 ? -8.621 -6.542 7.430 1.00 77.94 572 GLU A N 1
ATOM 4666 C CA . GLU A 1 572 ? -8.657 -7.198 8.740 1.00 77.94 572 GLU A CA 1
ATOM 4667 C C . GLU A 1 572 ? -9.396 -6.331 9.771 1.00 77.94 572 GLU A C 1
ATOM 4669 O O . GLU A 1 572 ? -10.274 -6.834 10.466 1.00 77.94 572 GLU A O 1
ATOM 4674 N N . ASN A 1 573 ? -9.135 -5.022 9.802 1.00 78.81 573 ASN A N 1
ATOM 4675 C CA . ASN A 1 573 ? -9.830 -4.087 10.687 1.00 78.81 573 ASN A CA 1
ATOM 4676 C C . ASN A 1 573 ? -11.318 -3.937 10.331 1.00 78.81 573 ASN A C 1
ATOM 4678 O O . ASN A 1 573 ? -12.134 -3.834 11.240 1.00 78.81 573 ASN A O 1
ATOM 4682 N N . GLN A 1 574 ? -11.686 -3.960 9.041 1.00 80.00 574 GLN A N 1
ATOM 4683 C CA . GLN A 1 574 ? -13.087 -3.972 8.583 1.00 80.00 574 GLN A CA 1
ATOM 4684 C C . GLN A 1 574 ? -13.825 -5.188 9.120 1.00 80.00 574 GLN A C 1
ATOM 4686 O O . GLN A 1 574 ? -14.899 -5.055 9.698 1.00 80.00 574 GLN A O 1
ATOM 4691 N N . LYS A 1 575 ? -13.207 -6.365 9.006 1.00 83.75 575 LYS A N 1
ATOM 4692 C CA . LYS A 1 575 ? -13.779 -7.593 9.547 1.00 83.75 575 LYS A CA 1
ATOM 4693 C C . LYS A 1 575 ? -13.953 -7.518 11.066 1.00 83.75 575 LYS A C 1
ATOM 4695 O O . LYS A 1 575 ? -15.004 -7.881 11.577 1.00 83.75 575 LYS A O 1
ATOM 4700 N N . VAL A 1 576 ? -12.946 -7.019 11.784 1.00 82.94 576 VAL A N 1
ATOM 4701 C CA . VAL A 1 576 ? -13.032 -6.825 13.241 1.00 82.94 576 VAL A CA 1
ATOM 4702 C C . VAL A 1 576 ? -14.162 -5.853 13.597 1.00 82.94 576 VAL A C 1
ATOM 4704 O O . VAL A 1 576 ? -14.913 -6.122 14.530 1.00 82.94 576 VAL A O 1
ATOM 4707 N N . GLU A 1 577 ? -14.320 -4.754 12.856 1.00 83.56 577 GLU A N 1
ATOM 4708 C CA . GLU A 1 577 ? -15.415 -3.800 13.058 1.00 83.56 577 GLU A CA 1
ATOM 4709 C C . GLU A 1 577 ? -16.793 -4.454 12.850 1.00 83.56 577 GLU A C 1
ATOM 4711 O O . GLU A 1 577 ? -17.688 -4.270 13.676 1.00 83.56 577 GLU A O 1
ATOM 4716 N N . GLU A 1 578 ? -16.967 -5.251 11.792 1.00 85.44 578 GLU A N 1
ATOM 4717 C CA . GLU A 1 578 ? -18.206 -5.995 11.512 1.00 85.44 578 GLU A CA 1
ATOM 4718 C C . GLU A 1 578 ? -18.520 -7.047 12.590 1.00 85.44 578 GLU A C 1
ATOM 4720 O O . GLU A 1 578 ? -19.657 -7.125 13.073 1.00 85.44 578 GLU A O 1
ATOM 4725 N N . ASP A 1 579 ? -17.512 -7.818 13.010 1.00 86.75 579 ASP A N 1
ATOM 4726 C CA . ASP A 1 579 ? -17.639 -8.837 14.055 1.00 86.75 579 ASP A CA 1
ATOM 4727 C C . ASP A 1 579 ? -18.065 -8.191 15.389 1.00 86.75 579 ASP A C 1
ATOM 4729 O O . ASP A 1 579 ? -18.999 -8.657 16.050 1.00 86.75 579 ASP A O 1
ATOM 4733 N N . TRP A 1 580 ? -17.443 -7.068 15.766 1.00 86.94 580 TRP A N 1
ATOM 4734 C CA . TRP A 1 580 ? -17.804 -6.330 16.979 1.00 86.94 580 TRP A CA 1
ATOM 4735 C C . TRP A 1 580 ? -19.197 -5.705 16.905 1.00 86.94 580 TRP A C 1
ATOM 4737 O O . TRP A 1 580 ? -19.947 -5.794 17.879 1.00 86.94 580 TRP A O 1
ATOM 4747 N N . LYS A 1 581 ? -19.580 -5.106 15.769 1.00 86.19 581 LYS A N 1
ATOM 4748 C CA . LYS A 1 581 ? -20.939 -4.566 15.578 1.00 86.19 581 LYS A CA 1
ATOM 4749 C C . LYS A 1 581 ? -21.999 -5.653 15.743 1.00 86.19 581 LYS A C 1
ATOM 4751 O O . LYS A 1 581 ? -23.018 -5.415 16.391 1.00 86.19 581 LYS A O 1
ATOM 4756 N N . THR A 1 582 ? -21.735 -6.847 15.214 1.00 88.75 582 THR A N 1
ATOM 4757 C CA . THR A 1 582 ? -22.618 -8.012 15.362 1.00 88.75 582 THR A CA 1
ATOM 4758 C C . THR A 1 582 ? -22.750 -8.416 16.829 1.00 88.75 582 THR A C 1
ATOM 4760 O O . THR A 1 582 ? -23.863 -8.495 17.345 1.00 88.75 582 THR A O 1
ATOM 4763 N N . LEU A 1 583 ? -21.625 -8.564 17.537 1.00 88.25 583 LEU A N 1
ATOM 4764 C CA . LEU A 1 583 ? -21.619 -8.938 18.952 1.00 88.25 583 LEU A CA 1
ATOM 4765 C C . LEU A 1 583 ? -22.389 -7.930 19.819 1.00 88.25 583 LEU A C 1
ATOM 4767 O O . LEU A 1 583 ? -23.173 -8.319 20.683 1.00 88.25 583 LEU A O 1
ATOM 4771 N N . VAL A 1 584 ? -22.199 -6.629 19.585 1.00 86.56 584 VAL A N 1
ATOM 4772 C CA . VAL A 1 584 ? -22.927 -5.593 20.328 1.00 86.56 584 VAL A CA 1
ATOM 4773 C C . VAL A 1 584 ? -24.429 -5.668 20.042 1.00 86.56 584 VAL A C 1
ATOM 4775 O O . VAL A 1 584 ? -25.233 -5.566 20.970 1.00 86.56 584 VAL A O 1
ATOM 4778 N N . HIS A 1 585 ? -24.826 -5.898 18.789 1.00 85.19 585 HIS A N 1
ATOM 4779 C CA . HIS A 1 585 ? -26.234 -6.057 18.433 1.00 85.19 585 HIS A CA 1
ATOM 4780 C C . HIS A 1 585 ? -26.882 -7.273 19.114 1.00 85.19 585 HIS A C 1
ATOM 4782 O O . HIS A 1 585 ? -28.016 -7.178 19.602 1.00 85.19 585 HIS A O 1
ATOM 4788 N N . ASP A 1 586 ? -26.157 -8.389 19.208 1.00 86.56 586 ASP A N 1
ATOM 4789 C CA . ASP A 1 586 ? -26.609 -9.594 19.908 1.00 86.56 586 ASP A CA 1
ATOM 4790 C C . ASP A 1 586 ? -26.836 -9.319 21.399 1.00 86.56 586 ASP A C 1
ATOM 4792 O O . ASP A 1 586 ? -27.874 -9.693 21.953 1.00 86.56 586 ASP A O 1
ATOM 4796 N N . VAL A 1 587 ? -25.919 -8.590 22.046 1.00 85.12 587 VAL A N 1
ATOM 4797 C CA . VAL A 1 587 ? -26.055 -8.202 23.459 1.00 85.12 587 VAL A CA 1
ATOM 4798 C C . VAL A 1 587 ? -27.237 -7.251 23.665 1.00 85.12 587 VAL A C 1
ATOM 4800 O O . VAL A 1 587 ? -28.031 -7.467 24.579 1.00 85.12 587 VAL A O 1
ATOM 4803 N N . ILE A 1 588 ? -27.417 -6.243 22.802 1.00 83.31 588 ILE A N 1
ATOM 4804 C CA . ILE A 1 588 ? -28.583 -5.339 22.855 1.00 83.31 588 ILE A CA 1
ATOM 4805 C C . ILE A 1 588 ? -29.884 -6.137 22.721 1.00 83.31 588 ILE A C 1
ATOM 4807 O O . ILE A 1 588 ? -30.859 -5.869 23.425 1.00 83.31 588 ILE A O 1
ATOM 4811 N N . THR A 1 589 ? -29.912 -7.129 21.830 1.00 83.62 589 THR A N 1
ATOM 4812 C CA . THR A 1 589 ? -31.081 -7.989 21.614 1.00 83.62 589 THR A CA 1
ATOM 4813 C C . THR A 1 589 ? -31.372 -8.856 22.839 1.00 83.62 589 THR A C 1
ATOM 4815 O O . THR A 1 589 ? -32.524 -8.925 23.273 1.00 83.62 589 THR A O 1
ATOM 4818 N N . ALA A 1 590 ? -30.342 -9.456 23.441 1.00 81.00 590 ALA A N 1
ATOM 4819 C CA . ALA A 1 590 ? -30.461 -10.246 24.665 1.00 81.00 590 ALA A CA 1
ATOM 4820 C C . ALA A 1 590 ? -30.897 -9.405 25.881 1.00 81.00 590 ALA A C 1
ATOM 4822 O O . ALA A 1 590 ? -31.617 -9.900 26.747 1.00 81.00 590 ALA A O 1
ATOM 4823 N N . ASN A 1 591 ? -30.521 -8.123 25.925 1.00 79.88 591 ASN A N 1
ATOM 4824 C CA . ASN A 1 591 ? -30.840 -7.192 27.011 1.00 79.88 591 ASN A CA 1
ATOM 4825 C C . ASN A 1 591 ? -32.277 -6.615 26.946 1.00 79.88 591 ASN A C 1
ATOM 4827 O O . ASN A 1 591 ? -32.648 -5.752 27.745 1.00 79.88 591 ASN A O 1
ATOM 4831 N N . ARG A 1 592 ? -33.126 -7.058 26.004 1.00 76.75 592 ARG A N 1
ATOM 4832 C CA . ARG A 1 592 ? -34.516 -6.576 25.887 1.00 76.75 592 ARG A CA 1
ATOM 4833 C C . ARG A 1 592 ? -35.433 -7.169 26.967 1.00 76.75 592 ARG A C 1
ATOM 4835 O O . ARG A 1 592 ? -35.407 -8.365 27.257 1.00 76.75 592 ARG A O 1
ATOM 4842 N N . LYS A 1 593 ? -36.328 -6.321 27.498 1.00 60.06 593 LYS A N 1
ATOM 4843 C CA . LYS A 1 593 ? -37.291 -6.600 28.591 1.00 60.06 593 LYS A CA 1
ATOM 4844 C C . LYS A 1 593 ? -38.082 -7.907 28.468 1.00 60.06 593 LYS A C 1
ATOM 4846 O O . LYS A 1 593 ? -38.422 -8.500 29.490 1.00 60.06 593 LYS A O 1
ATOM 4851 N N . ASP A 1 594 ? -38.391 -8.352 27.255 1.00 59.88 594 ASP A N 1
ATOM 4852 C CA . ASP A 1 594 ? -39.272 -9.504 27.041 1.00 59.88 594 ASP A CA 1
ATOM 4853 C C . ASP A 1 594 ? -38.587 -10.852 27.313 1.00 59.88 594 ASP A C 1
ATOM 4855 O O . ASP A 1 594 ? -39.262 -11.810 27.684 1.00 59.88 594 ASP A O 1
ATOM 4859 N N . VAL A 1 595 ? -37.252 -10.915 27.228 1.00 54.22 595 VAL A N 1
ATOM 4860 C CA . VAL A 1 595 ? -36.475 -12.130 27.535 1.00 54.22 595 VAL A CA 1
ATOM 4861 C C . VAL A 1 595 ? -36.405 -12.366 29.048 1.00 54.22 595 VAL A C 1
ATOM 4863 O O . VAL A 1 595 ? -36.541 -13.496 29.511 1.00 54.22 595 VAL A O 1
ATOM 4866 N N . LEU A 1 596 ? -36.286 -11.297 29.841 1.00 52.88 596 LEU A N 1
ATOM 4867 C CA . LEU A 1 596 ? -36.186 -11.375 31.306 1.00 52.88 596 LEU A CA 1
ATOM 4868 C C . LEU A 1 596 ? -37.548 -11.563 31.997 1.00 52.88 596 LEU A C 1
ATOM 4870 O O . LEU A 1 596 ? -37.624 -12.122 33.090 1.00 52.88 596 LEU A O 1
ATOM 4874 N N . ARG A 1 597 ? -38.653 -11.185 31.339 1.00 52.34 597 ARG A N 1
ATOM 4875 C CA . ARG A 1 597 ? -40.025 -11.424 31.830 1.00 52.34 597 ARG A CA 1
ATOM 4876 C C . ARG A 1 597 ? -40.449 -12.893 31.829 1.00 52.34 597 ARG A C 1
ATOM 4878 O O . ARG A 1 597 ? -41.440 -13.215 32.480 1.00 52.34 597 ARG A O 1
ATOM 4885 N N . LEU A 1 598 ? -39.726 -13.791 31.155 1.00 44.28 598 LEU A N 1
ATOM 4886 C CA . LEU A 1 598 ? -40.017 -15.232 31.200 1.00 44.28 598 LEU A CA 1
ATOM 4887 C C . LEU A 1 598 ? -39.905 -15.821 32.617 1.00 44.28 598 LEU A C 1
ATOM 4889 O O . LEU A 1 598 ? -40.573 -16.810 32.904 1.00 44.28 598 LEU A O 1
ATOM 4893 N N . LEU A 1 599 ? -39.176 -15.167 33.528 1.00 44.91 599 LEU A N 1
ATOM 4894 C CA . LEU A 1 599 ? -39.116 -15.552 34.943 1.00 44.91 599 LEU A CA 1
ATOM 4895 C C . LEU A 1 599 ? -40.365 -15.149 35.748 1.00 44.91 599 LEU A C 1
ATOM 4897 O O . LEU A 1 599 ? -40.634 -15.745 36.782 1.00 44.91 599 LEU A O 1
ATOM 4901 N N . LYS A 1 600 ? -41.177 -14.198 35.265 1.00 46.75 600 LYS A N 1
ATOM 4902 C CA . LYS A 1 600 ? -42.393 -13.727 35.959 1.00 46.75 600 LYS A CA 1
ATOM 4903 C C . LYS A 1 600 ? -43.634 -14.597 35.749 1.00 46.75 600 LYS A C 1
ATOM 4905 O O . LYS A 1 600 ? -44.656 -14.337 36.367 1.00 46.75 600 LYS A O 1
ATOM 4910 N N . LYS A 1 601 ? -43.592 -15.587 34.851 1.00 41.72 601 LYS A N 1
ATOM 4911 C CA . LYS A 1 601 ? -44.756 -16.437 34.526 1.00 41.72 601 LYS A CA 1
ATOM 4912 C C . LYS A 1 601 ? -44.704 -17.852 35.118 1.00 41.72 601 LYS A C 1
ATOM 4914 O O . LYS A 1 601 ? -45.580 -18.647 34.788 1.00 41.72 601 LYS A O 1
ATOM 4919 N N . GLN A 1 602 ? -43.706 -18.188 35.942 1.00 36.31 602 GLN A N 1
ATOM 4920 C CA . GLN A 1 602 ? -43.537 -19.546 36.494 1.00 36.31 602 GLN A CA 1
ATOM 4921 C C . GLN A 1 602 ? -43.746 -19.683 38.013 1.00 36.31 602 GLN A C 1
ATOM 4923 O O . GLN A 1 602 ? -43.553 -20.772 38.546 1.00 36.31 602 GLN A O 1
ATOM 4928 N N . THR A 1 603 ? -44.210 -18.641 38.691 1.00 34.12 603 THR A N 1
ATOM 4929 C CA . THR A 1 603 ? -44.657 -18.667 40.095 1.00 34.12 603 THR A CA 1
ATOM 4930 C C . THR A 1 603 ? -46.006 -17.993 40.173 1.00 34.12 603 THR A C 1
ATOM 4932 O O . THR A 1 603 ? -46.886 -18.531 40.875 1.00 34.12 603 THR A O 1
#

Mean predicted aligned error: 19.38 Å

Secondary structure (DSSP, 8-state):
-TGGGHHHHGGGTTPPPPP--GGGTHHHH--SSS---GGGG-S--------S-TTS----------TTS-S--HHHHHHHHTTT---EEEEE---TTT----HHHHHHHHHHHHHTTTS-TTTSEEEEEE----SS---HHHHHHHHHHGGGGT---SEEEEE-TT-HHHHIIIIIHHHHHHHHHHHHHHHHHHHHHHHHHHHHHHHHHHHHHHHHHHHHTTTT---THHHHHHIIIIIIHHHHHHHHHHHHHHHHHTTSPPHHHHHHHHHHHHHTTSPPTTS-HHHHHHHHHHHHS-HHHHHHHHHHHHHHHHHHHHHHHHHHHHHHHHHHHHHHHHHHHHTS-GGGG-S--TTHHHHHHHHHS-TT-HHHHHHHHHHH---TTHHHHHHHHHHHHHHTT-GGG---HHHHHHHHHHHHHHHHHHHHHTTS------------------------S-SS--S-------------------HHHHHHHHHHHHHHHHHHHHHHHHHHHHHHHHHHHHHTTTTHHHHHHHHHHHHHHHHHHSSSSHHHHHHHHHHSHHHHHHH-HHHHHHHHHHHHHHHHHHHHHHHHHHTSHHHHGGGGG--

Sequence (603 aa):
MYYGKYQEYKSFINIPPEIIDRKDIKKYISDDDGKNSKYLAVKELGIRCQFQNQEVGHIGVIDLPGFGDTILDTELLIKTLKQDIDFILFVRKPDSDGDDWKKSDREIYEIACRALEGFPINECSFMVLNYRKSEEKDNFKTCQRFKRTIDLQEIKVSQAVIADCSDVEEVQKHILKPVLENLTQNIHFVSEKYLESQDEVLVNLQREINEQLEKAIHLLENYSEPGERGFSHWFKEQFWKPLNGKMIDRQQELLTQQTEPHNEFSKKVDEVVKSCQTDDEGNPLSKKIIGFYNRHKSYKVAYYLCVSELRNEFVKKMNLLAQALIESERDLQLSVVKILSNDGNLKELTTHEGIEFLNEIEKQLPPNTDQLREAFQEIQKSSYASGDIIL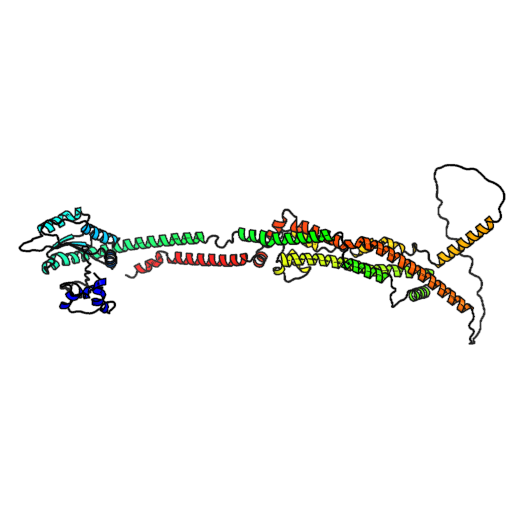GWIGDPLAQLLPDQQIDPISEQYLNDIISKQSNQHQTLASNNQDDENSQLENSTDTPIDAPAIGSEEELNQTLASNNQDDENSQLESSTDTPIDALATGLKKELIQKIQNKIDFLRNKFVEECKKKLQTKLNYPNEQAFTKFDKFMTLAFGGEDIETEWHEFCEKKEIQDKLWHGAKQKKENQKVEEDWKTLVHDVITANRKDVLRLLKKQT

Solvent-accessible surface area (backbone atoms only — not comparable to full-atom values): 35773 Å² total; per-residue (Å²): 116,69,79,85,48,39,88,74,20,53,88,52,52,95,60,80,93,79,90,77,58,81,87,52,48,57,62,46,71,47,67,89,76,83,80,54,48,49,32,81,38,56,89,78,84,88,86,86,76,86,67,93,58,81,92,53,78,95,80,86,83,87,87,73,87,70,88,85,80,51,96,72,47,70,66,58,52,34,56,56,54,61,63,80,68,84,67,45,78,47,76,44,70,59,45,58,89,76,61,76,94,49,73,66,63,45,50,56,53,53,50,50,54,64,42,40,70,63,55,63,50,45,72,36,21,35,37,40,31,41,35,52,90,49,100,88,49,59,18,55,72,46,40,54,49,51,66,73,47,37,66,82,62,74,55,63,48,56,43,75,37,77,37,33,78,87,39,69,67,41,35,46,66,61,44,52,49,54,50,52,53,48,47,71,73,39,50,67,59,52,52,50,46,39,52,53,43,52,50,54,52,53,53,51,52,45,50,53,52,49,56,53,51,53,52,52,52,62,66,44,63,67,62,35,52,68,54,65,65,58,56,55,47,42,42,49,68,62,36,47,49,52,30,52,49,54,53,50,53,50,50,54,52,33,58,68,39,26,81,38,66,31,68,69,54,42,52,48,52,53,52,45,56,55,58,67,75,54,75,58,92,89,60,48,68,71,59,53,43,52,55,37,22,73,73,66,79,29,68,65,60,17,49,46,53,51,41,49,49,52,51,52,50,50,54,59,52,53,46,56,56,25,52,48,48,53,49,52,53,48,52,51,44,43,53,52,44,51,44,43,32,64,57,49,52,48,49,83,78,48,92,57,65,61,70,58,33,54,58,58,52,52,71,70,50,56,92,84,30,60,53,48,45,49,17,54,50,58,59,63,57,72,77,91,46,42,55,58,52,52,47,62,70,41,38,70,55,54,56,62,51,36,60,93,71,51,82,48,70,67,61,50,49,54,49,50,54,50,50,53,53,50,53,52,51,52,57,62,57,67,74,73,67,90,79,85,82,87,88,84,87,88,83,86,85,82,87,88,86,82,84,84,78,91,82,78,97,82,88,87,85,86,88,88,86,90,88,84,87,88,84,91,81,82,90,78,92,78,93,74,96,55,76,63,63,56,50,55,50,48,54,53,52,54,52,52,50,52,52,47,55,52,52,52,49,52,44,52,52,37,50,54,52,41,50,58,50,50,63,78,47,32,20,48,61,29,37,52,47,29,56,49,48,52,52,27,41,45,34,52,69,59,42,96,59,30,69,53,37,52,47,56,47,49,61,37,64,84,44,23,59,72,72,33,73,66,47,54,54,27,54,53,35,40,51,50,44,52,53,49,53,49,53,52,51,51,50,57,60,66,63,36,71,74,66,67,49,64,70,75,76,78,122

Radius of gyration: 65.03 Å; Cα contacts (8 Å, |Δi|>4): 463; chains: 1; bounding box: 114×78×192 Å